Protein AF-0000000067842300 (afdb_homodimer)

Structure (mmCIF, N/CA/C/O backbone):
data_AF-0000000067842300-model_v1
#
loop_
_entity.id
_entity.type
_entity.pdbx_description
1 polymer 'Transcriptional regulator, LysR family'
#
loop_
_atom_site.group_PDB
_atom_site.id
_atom_site.type_symbol
_atom_site.label_atom_id
_atom_site.label_alt_id
_atom_site.label_comp_id
_atom_site.label_asym_id
_atom_site.label_entity_id
_atom_site.label_seq_id
_atom_site.pdbx_PDB_ins_code
_atom_site.Cartn_x
_atom_site.Cartn_y
_atom_site.Cartn_z
_atom_site.occupancy
_atom_site.B_iso_or_equiv
_atom_site.auth_seq_id
_atom_site.auth_comp_id
_atom_site.auth_asym_id
_atom_site.auth_atom_id
_atom_site.pdbx_PDB_model_num
ATOM 1 N N . MET A 1 1 ? -9.109 33.031 8.336 1 65.31 1 MET A N 1
ATOM 2 C CA . MET A 1 1 ? -8.688 31.75 7.766 1 65.31 1 MET A CA 1
ATOM 3 C C . MET A 1 1 ? -9.516 31.406 6.535 1 65.31 1 MET A C 1
ATOM 5 O O . MET A 1 1 ? -10.742 31.406 6.586 1 65.31 1 MET A O 1
ATOM 9 N N . GLU A 1 2 ? -8.82 31.359 5.438 1 74.88 2 GLU A N 1
ATOM 10 C CA . GLU A 1 2 ? -9.453 31.094 4.152 1 74.88 2 GLU A CA 1
ATOM 11 C C . GLU A 1 2 ? -9.062 29.719 3.611 1 74.88 2 GLU A C 1
ATOM 13 O O . GLU A 1 2 ? -8.016 29.188 3.971 1 74.88 2 GLU A O 1
ATOM 18 N N . PHE A 1 3 ? -9.984 29.234 2.709 1 78.5 3 PHE A N 1
ATOM 19 C CA . PHE A 1 3 ? -9.75 27.922 2.137 1 78.5 3 PHE A CA 1
ATOM 20 C C . PHE A 1 3 ? -8.453 27.891 1.333 1 78.5 3 PHE A C 1
ATOM 22 O O . PHE A 1 3 ? -7.738 26.891 1.325 1 78.5 3 PHE A O 1
ATOM 29 N N . LYS A 1 4 ? -8.164 28.984 0.695 1 83.38 4 LYS A N 1
ATOM 30 C CA . LYS A 1 4 ? -6.941 29.047 -0.106 1 83.38 4 LYS A CA 1
ATOM 31 C C . LYS A 1 4 ? -5.703 28.906 0.771 1 83.38 4 LYS A C 1
ATOM 33 O O . LYS A 1 4 ? -4.719 28.281 0.367 1 83.38 4 LYS A O 1
ATOM 38 N N . GLN A 1 5 ? -5.773 29.5 1.922 1 85.19 5 GLN A N 1
ATOM 39 C CA . GLN A 1 5 ? -4.668 29.422 2.869 1 85.19 5 GLN A CA 1
ATOM 40 C C . GLN A 1 5 ? -4.504 27.984 3.393 1 85.19 5 GLN A C 1
ATOM 42 O O . GLN A 1 5 ? -3.389 27.469 3.467 1 85.19 5 GLN A O 1
ATOM 47 N N . LEU A 1 6 ? -5.629 27.391 3.693 1 86 6 LEU A N 1
ATOM 48 C CA . LEU A 1 6 ? -5.637 26.016 4.18 1 86 6 LEU A CA 1
ATOM 49 C C . LEU A 1 6 ? -5.082 25.062 3.129 1 86 6 LEU A C 1
ATOM 51 O O . LEU A 1 6 ? -4.285 24.188 3.447 1 86 6 LEU A O 1
ATOM 55 N N . ARG A 1 7 ? -5.449 25.25 1.925 1 86.56 7 ARG A N 1
ATOM 56 C CA . ARG A 1 7 ? -4.988 24.406 0.818 1 86.56 7 ARG A CA 1
ATOM 57 C C . ARG A 1 7 ? -3.482 24.547 0.625 1 86.56 7 ARG A C 1
ATOM 59 O O . ARG A 1 7 ? -2.789 23.547 0.42 1 86.56 7 ARG A O 1
ATOM 66 N N . SER A 1 8 ? -3 25.781 0.688 1 89.38 8 SER A N 1
ATOM 67 C CA . SER A 1 8 ? -1.57 26.016 0.534 1 89.38 8 SER A CA 1
ATOM 68 C C . SER A 1 8 ? -0.771 25.344 1.639 1 89.38 8 SER A C 1
ATOM 70 O O . SER A 1 8 ? 0.238 24.688 1.368 1 89.38 8 SER A O 1
ATOM 72 N N . PHE A 1 9 ? -1.243 25.453 2.787 1 90.75 9 PHE A N 1
ATOM 73 C CA . PHE A 1 9 ? -0.599 24.844 3.945 1 90.75 9 PHE A CA 1
ATOM 74 C C . PHE A 1 9 ? -0.557 23.328 3.809 1 90.75 9 PHE A C 1
ATOM 76 O O . PHE A 1 9 ? 0.502 22.719 3.955 1 90.75 9 PHE A O 1
ATOM 83 N N . ILE A 1 10 ? -1.667 22.797 3.527 1 85.81 10 ILE A N 1
ATOM 84 C CA . ILE A 1 10 ? -1.795 21.344 3.438 1 85.81 10 ILE A CA 1
ATOM 85 C C . ILE A 1 10 ? -0.91 20.828 2.311 1 85.81 10 ILE A C 1
ATOM 87 O O . ILE A 1 10 ? -0.234 19.797 2.469 1 85.81 10 ILE A O 1
ATOM 91 N N . GLU A 1 11 ? -0.833 21.516 1.225 1 86.19 11 GLU A N 1
ATOM 92 C CA . GLU A 1 11 ? -0.005 21.078 0.1 1 86.19 11 GLU A CA 1
ATOM 93 C C . GLU A 1 11 ? 1.479 21.156 0.449 1 86.19 11 GLU A C 1
ATOM 95 O O . GLU A 1 11 ? 2.264 20.312 0.021 1 86.19 11 GLU A O 1
ATOM 100 N N . VAL A 1 12 ? 1.818 22.141 1.208 1 88.31 12 VAL A N 1
ATOM 101 C CA . VAL A 1 12 ? 3.203 22.266 1.649 1 88.31 12 VAL A CA 1
ATOM 102 C C . VAL A 1 12 ? 3.582 21.047 2.492 1 88.31 12 VAL A C 1
ATOM 104 O O . VAL A 1 12 ? 4.668 20.484 2.334 1 88.31 12 VAL A O 1
ATOM 107 N N . VAL A 1 13 ? 2.701 20.672 3.297 1 82.69 13 VAL A N 1
ATOM 108 C CA . VAL A 1 13 ? 2.947 19.531 4.18 1 82.69 13 VAL A CA 1
ATOM 109 C C . VAL A 1 13 ? 3.02 18.25 3.361 1 82.69 13 VAL A C 1
ATOM 111 O O . VAL A 1 13 ? 3.947 17.453 3.523 1 82.69 13 VAL A O 1
ATOM 114 N N . HIS A 1 14 ? 2.086 18.109 2.484 1 76.69 14 HIS A N 1
ATOM 115 C CA . HIS A 1 14 ? 1.988 16.875 1.697 1 76.69 14 HIS A CA 1
ATOM 116 C C . HIS A 1 14 ? 3.189 16.719 0.771 1 76.69 14 HIS A C 1
ATOM 118 O O . HIS A 1 14 ? 3.674 15.609 0.558 1 76.69 14 HIS A O 1
ATOM 124 N N . ARG A 1 15 ? 3.664 17.844 0.248 1 73.44 15 ARG A N 1
ATOM 125 C CA . ARG A 1 15 ? 4.73 17.797 -0.748 1 73.44 15 ARG A CA 1
ATOM 126 C C . ARG A 1 15 ? 6.098 17.953 -0.093 1 73.44 15 ARG A C 1
ATOM 128 O O . ARG A 1 15 ? 7.129 17.766 -0.74 1 73.44 15 ARG A O 1
ATOM 135 N N . GLY A 1 16 ? 6.074 18.344 1.243 1 76.62 16 GLY A N 1
ATOM 136 C CA . GLY A 1 16 ? 7.297 18.469 2.021 1 76.62 16 GLY A CA 1
ATOM 137 C C . GLY A 1 16 ? 8.062 19.734 1.729 1 76.62 16 GLY A C 1
ATOM 138 O O . GLY A 1 16 ? 9.266 19.812 1.984 1 76.62 16 GLY A O 1
ATOM 139 N N . GLY A 1 17 ? 7.336 20.734 1.012 1 85 17 GLY A N 1
ATOM 140 C CA . GLY A 1 17 ? 8.062 21.953 0.7 1 85 17 GLY A CA 1
ATOM 141 C C . GLY A 1 17 ? 7.211 23 0.017 1 85 17 GLY A C 1
ATOM 142 O O . GLY A 1 17 ? 6.188 22.672 -0.588 1 85 17 GLY A O 1
ATOM 143 N N . PHE A 1 18 ? 7.711 24.219 0.082 1 88.69 18 PHE A N 1
ATOM 144 C CA . PHE A 1 18 ? 6.973 25.344 -0.455 1 88.69 18 PHE A CA 1
ATOM 145 C C . PHE A 1 18 ? 7.066 25.391 -1.976 1 88.69 18 PHE A C 1
ATOM 147 O O . PHE A 1 18 ? 6.082 25.672 -2.656 1 88.69 18 PHE A O 1
ATOM 154 N N . THR A 1 19 ? 8.227 24.969 -2.406 1 85.31 19 THR A N 1
ATOM 155 C CA . THR A 1 19 ? 8.43 24.984 -3.852 1 85.31 19 THR A CA 1
ATOM 156 C C . THR A 1 19 ? 7.586 23.906 -4.523 1 85.31 19 THR A C 1
ATOM 158 O O . THR A 1 19 ? 6.934 24.172 -5.539 1 85.31 19 THR A O 1
ATOM 161 N N . GLN A 1 20 ? 7.598 22.875 -3.959 1 80.75 20 GLN A N 1
ATOM 162 C CA . GLN A 1 20 ? 6.828 21.766 -4.496 1 80.75 20 GLN A CA 1
ATOM 163 C C . GLN A 1 20 ? 5.328 22.047 -4.438 1 80.75 20 GLN A C 1
ATOM 165 O O . GLN A 1 20 ? 4.594 21.719 -5.375 1 80.75 20 GLN A O 1
ATOM 170 N N . ALA A 1 21 ? 4.922 22.609 -3.369 1 87.69 21 ALA A N 1
ATOM 171 C CA . ALA A 1 21 ? 3.514 22.969 -3.217 1 87.69 21 ALA A CA 1
ATOM 172 C C . ALA A 1 21 ? 3.092 23.984 -4.273 1 87.69 21 ALA A C 1
ATOM 174 O O . ALA A 1 21 ? 1.993 23.891 -4.828 1 87.69 21 ALA A O 1
ATOM 175 N N . ALA A 1 22 ? 3.959 24.875 -4.578 1 88.19 22 ALA A N 1
ATOM 176 C CA . ALA A 1 22 ? 3.682 25.891 -5.578 1 88.19 22 ALA A CA 1
ATOM 177 C C . ALA A 1 22 ? 3.465 25.266 -6.957 1 88.19 22 ALA A C 1
ATOM 179 O O . ALA A 1 22 ? 2.555 25.672 -7.688 1 88.19 22 ALA A O 1
ATOM 180 N N . GLN A 1 23 ? 4.23 24.344 -7.219 1 79.94 23 GLN A N 1
ATOM 181 C CA . GLN A 1 23 ? 4.113 23.641 -8.492 1 79.94 23 GLN A CA 1
ATOM 182 C C . GLN A 1 23 ? 2.775 22.922 -8.602 1 79.94 23 GLN A C 1
ATOM 184 O O . GLN A 1 23 ? 2.1 23 -9.625 1 79.94 23 GLN A O 1
ATOM 189 N N . THR A 1 24 ? 2.445 22.391 -7.527 1 76.69 24 THR A N 1
ATOM 190 C CA . THR A 1 24 ? 1.21 21.609 -7.504 1 76.69 24 THR A CA 1
ATOM 191 C C . THR A 1 24 ? -0.007 22.531 -7.586 1 76.69 24 THR A C 1
ATOM 193 O O . THR A 1 24 ? -0.996 22.203 -8.242 1 76.69 24 THR A O 1
ATOM 196 N N . LEU A 1 25 ? 0.085 23.609 -6.977 1 80.38 25 LEU A N 1
ATOM 197 C CA . LEU A 1 25 ? -1.044 24.531 -6.871 1 80.38 25 LEU A CA 1
ATOM 198 C C . LEU A 1 25 ? -1.043 25.531 -8.031 1 80.38 25 LEU A C 1
ATOM 200 O O . LEU A 1 25 ? -1.979 26.312 -8.172 1 80.38 25 LEU A O 1
ATOM 204 N N . HIS A 1 26 ? 0.029 25.438 -8.828 1 81.19 26 HIS A N 1
ATOM 205 C CA . HIS A 1 26 ? 0.182 26.328 -9.984 1 81.19 26 HIS A CA 1
ATOM 206 C C . HIS A 1 26 ? 0.129 27.781 -9.57 1 81.19 26 HIS A C 1
ATOM 208 O O . HIS A 1 26 ? -0.586 28.578 -10.18 1 81.19 26 HIS A O 1
ATOM 214 N N . ILE A 1 27 ? 0.768 28.109 -8.5 1 85.44 27 ILE A N 1
ATOM 215 C CA . ILE A 1 27 ? 0.976 29.469 -8.031 1 85.44 27 ILE A CA 1
ATOM 216 C C . ILE A 1 27 ? 2.443 29.672 -7.656 1 85.44 27 ILE A C 1
ATOM 218 O O . ILE A 1 27 ? 3.232 28.719 -7.688 1 85.44 27 ILE A O 1
ATOM 222 N N . SER A 1 28 ? 2.809 30.859 -7.512 1 87.94 28 SER A N 1
ATOM 223 C CA . SER A 1 28 ? 4.199 31.141 -7.172 1 87.94 28 SER A CA 1
ATOM 224 C C . SER A 1 28 ? 4.531 30.672 -5.762 1 87.94 28 SER A C 1
ATOM 226 O O . SER A 1 28 ? 3.65 30.578 -4.906 1 87.94 28 SER A O 1
ATOM 228 N N . GLN A 1 29 ? 5.734 30.328 -5.656 1 90.88 29 GLN A N 1
ATOM 229 C CA . GLN A 1 29 ? 6.195 29.938 -4.328 1 90.88 29 GLN A CA 1
ATOM 230 C C . GLN A 1 29 ? 5.969 31.062 -3.322 1 90.88 29 GLN A C 1
ATOM 232 O O . GLN A 1 29 ? 5.641 30.812 -2.162 1 90.88 29 GLN A O 1
ATOM 237 N N . SER A 1 30 ? 6.168 32.281 -3.779 1 93.31 30 SER A N 1
ATOM 238 C CA . SER A 1 30 ? 5.934 33.438 -2.918 1 93.31 30 SER A CA 1
ATOM 239 C C . SER A 1 30 ? 4.473 33.5 -2.484 1 93.31 30 SER A C 1
ATOM 241 O O . SER A 1 30 ? 4.176 33.875 -1.338 1 93.31 30 SER A O 1
ATOM 243 N N . ALA A 1 31 ? 3.645 33.188 -3.387 1 89.12 31 ALA A N 1
ATOM 244 C CA . ALA A 1 31 ? 2.217 33.188 -3.074 1 89.12 31 ALA A CA 1
ATOM 245 C C . ALA A 1 31 ? 1.89 32.094 -2.035 1 89.12 31 ALA A C 1
ATOM 247 O O . ALA A 1 31 ? 1.122 32.344 -1.102 1 89.12 31 ALA A O 1
ATOM 248 N N . VAL A 1 32 ? 2.465 30.938 -2.205 1 93.44 32 VAL A N 1
ATOM 249 C CA . VAL A 1 32 ? 2.275 29.859 -1.238 1 93.44 32 VAL A CA 1
ATOM 250 C C . VAL A 1 32 ? 2.779 30.297 0.134 1 93.44 32 VAL A C 1
ATOM 252 O O . VAL A 1 32 ? 2.094 30.109 1.143 1 93.44 32 VAL A O 1
ATOM 255 N N . SER A 1 33 ? 3.938 30.844 0.161 1 93.62 33 SER A N 1
ATOM 256 C CA . SER A 1 33 ? 4.547 31.297 1.408 1 93.62 33 SER A CA 1
ATOM 257 C C . SER A 1 33 ? 3.676 32.344 2.104 1 93.62 33 SER A C 1
ATOM 259 O O . SER A 1 33 ? 3.484 32.281 3.318 1 93.62 33 SER A O 1
ATOM 261 N N . LYS A 1 34 ? 3.143 33.219 1.34 1 91.44 34 LYS A N 1
ATOM 262 C CA . LYS A 1 34 ? 2.277 34.281 1.879 1 91.44 34 LYS A CA 1
ATOM 263 C C . LYS A 1 34 ? 1 33.688 2.467 1 91.44 34 LYS A C 1
ATOM 265 O O . LYS A 1 34 ? 0.557 34.094 3.541 1 91.44 34 LYS A O 1
ATOM 270 N N . GLN A 1 35 ? 0.468 32.844 1.757 1 90.69 35 GLN A N 1
ATOM 271 C CA . GLN A 1 35 ? -0.766 32.188 2.203 1 90.69 35 GLN A CA 1
ATOM 272 C C . GLN A 1 35 ? -0.552 31.438 3.508 1 90.69 35 GLN A C 1
ATOM 274 O O . GLN A 1 35 ? -1.381 31.516 4.418 1 90.69 35 GLN A O 1
ATOM 279 N N . VAL A 1 36 ? 0.535 30.75 3.596 1 93.06 36 VAL A N 1
ATOM 280 C CA . VAL A 1 36 ? 0.835 30 4.805 1 93.06 36 VAL A CA 1
ATOM 281 C C . VAL A 1 36 ? 1.097 30.953 5.965 1 93.06 36 VAL A C 1
ATOM 283 O O . VAL A 1 36 ? 0.629 30.734 7.082 1 93.06 36 VAL A O 1
ATOM 286 N N . ALA A 1 37 ? 1.8 32 5.695 1 92.94 37 ALA A N 1
ATOM 287 C CA . ALA A 1 37 ? 2.076 33 6.707 1 92.94 37 ALA A CA 1
ATOM 288 C C . ALA A 1 37 ? 0.783 33.656 7.215 1 92.94 37 ALA A C 1
ATOM 290 O O . ALA A 1 37 ? 0.628 33.875 8.414 1 92.94 37 ALA A O 1
ATOM 291 N N . GLN A 1 38 ? -0.077 33.938 6.289 1 87.88 38 GLN A N 1
ATOM 292 C CA . GLN A 1 38 ? -1.364 34.531 6.656 1 87.88 38 GLN A CA 1
ATOM 293 C C . GLN A 1 38 ? -2.174 33.562 7.52 1 87.88 38 GLN A C 1
ATOM 295 O O . GLN A 1 38 ? -2.846 33.969 8.469 1 87.88 38 GLN A O 1
ATOM 300 N N . LEU A 1 39 ? -2.146 32.312 7.168 1 88.12 39 LEU A N 1
ATOM 301 C CA . LEU A 1 39 ? -2.836 31.297 7.961 1 88.12 39 LEU A CA 1
ATOM 302 C C . LEU A 1 39 ? -2.281 31.25 9.383 1 88.12 39 LEU A C 1
ATOM 304 O O . LEU A 1 39 ? -3.043 31.172 10.344 1 88.12 39 LEU A O 1
ATOM 308 N N . GLU A 1 40 ? -0.934 31.281 9.469 1 90.94 40 GLU A N 1
ATOM 309 C CA . GLU A 1 40 ? -0.289 31.266 10.781 1 90.94 40 GLU A CA 1
ATOM 310 C C . GLU A 1 40 ? -0.667 32.5 11.594 1 90.94 40 GLU A C 1
ATOM 312 O O . GLU A 1 40 ? -0.887 32.406 12.797 1 90.94 40 GLU A O 1
ATOM 317 N N . GLN A 1 41 ? -0.795 33.625 10.938 1 85.88 41 GLN A N 1
ATOM 318 C CA . GLN A 1 41 ? -1.216 34.875 11.578 1 85.88 41 GLN A CA 1
ATOM 319 C C . GLN A 1 41 ? -2.646 34.781 12.102 1 85.88 41 GLN A C 1
ATOM 321 O O . GLN A 1 41 ? -2.939 35.188 13.227 1 85.88 41 GLN A O 1
ATOM 326 N N . ASP A 1 42 ? -3.453 34.219 11.289 1 80.31 42 ASP A N 1
ATOM 327 C CA . ASP A 1 42 ? -4.855 34.062 11.672 1 80.31 42 ASP A CA 1
ATOM 328 C C . ASP A 1 42 ? -5.004 33.125 12.867 1 80.31 42 ASP A C 1
ATOM 330 O O . ASP A 1 42 ? -5.84 33.375 13.742 1 80.31 42 ASP A O 1
ATOM 334 N N . VAL A 1 43 ? -4.191 32.094 12.828 1 81.56 43 VAL A N 1
ATOM 335 C CA . VAL A 1 43 ? -4.23 31.094 13.891 1 81.56 43 VAL A CA 1
ATOM 336 C C . VAL A 1 43 ? -3.52 31.625 15.125 1 81.56 43 VAL A C 1
ATOM 338 O O . VAL A 1 43 ? -3.854 31.25 16.25 1 81.56 43 VAL A O 1
ATOM 341 N N . GLY A 1 44 ? -2.547 32.469 14.969 1 83.56 44 GLY A N 1
ATOM 342 C CA . GLY A 1 44 ? -1.821 33.094 16.062 1 83.56 44 GLY A CA 1
ATOM 343 C C . GLY A 1 44 ? -0.613 32.281 16.516 1 83.56 44 GLY A C 1
ATOM 344 O O . GLY A 1 44 ? -0.063 32.562 17.594 1 83.56 44 GLY A O 1
ATOM 345 N N . GLN A 1 45 ? -0.306 31.203 15.781 1 86.38 45 GLN A N 1
ATOM 346 C CA . GLN A 1 45 ? 0.84 30.359 16.094 1 86.38 45 GLN A CA 1
ATOM 347 C C . GLN A 1 45 ? 1.496 29.828 14.82 1 86.38 45 GLN A C 1
ATOM 349 O O . GLN A 1 45 ? 0.828 29.641 13.805 1 86.38 45 GLN A O 1
ATOM 354 N N . PRO A 1 46 ? 2.803 29.578 14.969 1 89.75 46 PRO A N 1
ATOM 355 C CA . PRO A 1 46 ? 3.432 28.891 13.836 1 89.75 46 PRO A CA 1
ATOM 356 C C . PRO A 1 46 ? 2.902 27.469 13.633 1 89.75 46 PRO A C 1
ATOM 358 O O . PRO A 1 46 ? 2.613 26.766 14.602 1 89.75 46 PRO A O 1
ATOM 361 N N . LEU A 1 47 ? 2.697 27.203 12.32 1 90.25 47 LEU A N 1
ATOM 362 C CA . LEU A 1 47 ? 2.188 25.875 11.984 1 90.25 47 LEU A CA 1
ATOM 363 C C . LEU A 1 47 ? 3.314 24.969 11.508 1 90.25 47 LEU A C 1
ATOM 365 O O . LEU A 1 47 ? 3.188 23.734 11.555 1 90.25 47 LEU A O 1
ATOM 369 N N . LEU A 1 48 ? 4.375 25.594 10.969 1 90.25 48 LEU A N 1
ATOM 370 C CA . LEU A 1 48 ? 5.539 24.891 10.43 1 90.25 48 LEU A CA 1
ATOM 371 C C . LEU A 1 48 ? 6.82 25.375 11.109 1 90.25 48 LEU A C 1
ATOM 373 O O . LEU A 1 48 ? 6.926 26.531 11.5 1 90.25 48 LEU A O 1
ATOM 377 N N . GLU A 1 49 ? 7.645 24.344 11.352 1 85 49 GLU A N 1
ATOM 378 C CA . GLU A 1 49 ? 8.969 24.672 11.867 1 85 49 GLU A CA 1
ATOM 379 C C . GLU A 1 49 ? 10.062 24.016 11.016 1 85 49 GLU A C 1
ATOM 381 O O . GLU A 1 49 ? 9.844 22.969 10.414 1 85 49 GLU A O 1
ATOM 386 N N . ARG A 1 50 ? 11.078 24.812 10.773 1 75.38 50 ARG A N 1
ATOM 387 C CA . ARG A 1 50 ? 12.211 24.297 10.008 1 75.38 50 ARG A CA 1
ATOM 388 C C . ARG A 1 50 ? 13.297 23.75 10.945 1 75.38 50 ARG A C 1
ATOM 390 O O . ARG A 1 50 ? 13.68 24.422 11.906 1 75.38 50 ARG A O 1
ATOM 397 N N . GLN A 1 51 ? 13.469 22.531 10.969 1 63.22 51 GLN A N 1
ATOM 398 C CA . GLN A 1 51 ? 14.609 21.922 11.648 1 63.22 51 GLN A CA 1
ATOM 399 C C . GLN A 1 51 ? 15.586 21.312 10.648 1 63.22 51 GLN A C 1
ATOM 401 O O . GLN A 1 51 ? 15.242 20.359 9.938 1 63.22 51 GLN A O 1
ATOM 406 N N . ALA A 1 52 ? 16.953 21.625 10.789 1 57.44 52 ALA A N 1
ATOM 407 C CA . ALA A 1 52 ? 18.031 21.094 9.969 1 57.44 52 ALA A CA 1
ATOM 408 C C . ALA A 1 52 ? 17.578 20.906 8.523 1 57.44 52 ALA A C 1
ATOM 410 O O . ALA A 1 52 ? 17.75 19.828 7.953 1 57.44 52 ALA A O 1
ATOM 411 N N . SER A 1 53 ? 16.875 21.672 7.852 1 61.19 53 SER A N 1
ATOM 412 C CA . SER A 1 53 ? 16.531 21.734 6.43 1 61.19 53 SER A CA 1
ATOM 413 C C . SER A 1 53 ? 15.195 21.047 6.148 1 61.19 53 SER A C 1
ATOM 415 O O . SER A 1 53 ? 14.711 21.078 5.016 1 61.19 53 SER A O 1
ATOM 417 N N . HIS A 1 54 ? 14.625 20.516 7.184 1 67.12 54 HIS A N 1
ATOM 418 C CA . HIS A 1 54 ? 13.359 19.812 6.945 1 67.12 54 HIS A CA 1
ATOM 419 C C . HIS A 1 54 ? 12.195 20.562 7.594 1 67.12 54 HIS A C 1
ATOM 421 O O . HIS A 1 54 ? 12.352 21.156 8.656 1 67.12 54 HIS A O 1
ATOM 427 N N . LEU A 1 55 ? 11.109 20.578 6.785 1 77.12 55 LEU A N 1
ATOM 428 C CA . LEU A 1 55 ? 9.867 21.203 7.219 1 77.12 55 LEU A CA 1
ATOM 429 C C . LEU A 1 55 ? 9.062 20.266 8.102 1 77.12 55 LEU A C 1
ATOM 431 O O . LEU A 1 55 ? 8.789 19.125 7.711 1 77.12 55 LEU A O 1
ATOM 435 N N . HIS A 1 56 ? 8.922 20.703 9.414 1 80.44 56 HIS A N 1
ATOM 436 C CA . HIS A 1 56 ? 8.133 19.891 10.336 1 80.44 56 HIS A CA 1
ATOM 437 C C . HIS A 1 56 ? 6.871 20.641 10.781 1 80.44 56 HIS A C 1
ATOM 439 O O . HIS A 1 56 ? 6.859 21.859 10.836 1 80.44 56 HIS A O 1
ATOM 445 N N . LEU A 1 57 ? 5.867 19.781 11.141 1 80.88 57 LEU A N 1
ATOM 446 C CA . LEU A 1 57 ? 4.641 20.344 11.703 1 80.88 57 LEU A CA 1
ATOM 447 C C . LEU A 1 57 ? 4.816 20.656 13.188 1 80.88 57 LEU A C 1
ATOM 449 O O . LEU A 1 57 ? 5.418 19.875 13.922 1 80.88 57 LEU A O 1
ATOM 453 N N . THR A 1 58 ? 4.305 21.922 13.648 1 78.44 58 THR A N 1
ATOM 454 C CA . THR A 1 58 ? 4.117 22.188 15.07 1 78.44 58 THR A CA 1
ATOM 455 C C . THR A 1 58 ? 2.889 21.453 15.602 1 78.44 58 THR A C 1
ATOM 457 O O . THR A 1 58 ? 2.176 20.797 14.844 1 78.44 58 THR A O 1
ATOM 460 N N . ALA A 1 59 ? 2.682 21.578 16.922 1 69.38 59 ALA A N 1
ATOM 461 C CA . ALA A 1 59 ? 1.464 21.016 17.5 1 69.38 59 ALA A CA 1
ATOM 462 C C . ALA A 1 59 ? 0.22 21.641 16.875 1 69.38 59 ALA A C 1
ATOM 464 O O . ALA A 1 59 ? -0.726 20.938 16.516 1 69.38 59 ALA A O 1
ATOM 465 N N . ALA A 1 60 ? 0.292 22.875 16.797 1 76.06 60 ALA A N 1
ATOM 466 C CA . ALA A 1 60 ? -0.805 23.594 16.141 1 76.06 60 ALA A CA 1
ATOM 467 C C . ALA A 1 60 ? -0.927 23.188 14.68 1 76.06 60 ALA A C 1
ATOM 469 O O . ALA A 1 60 ? -2.035 23.031 14.164 1 76.06 60 ALA A O 1
ATOM 470 N N . GLY A 1 61 ? 0.215 22.984 14.039 1 83.31 61 GLY A N 1
ATOM 471 C CA . GLY A 1 61 ? 0.227 22.562 12.648 1 83.31 61 GLY A CA 1
ATOM 472 C C . GLY A 1 61 ? -0.461 21.219 12.43 1 83.31 61 GLY A C 1
ATOM 473 O O . GLY A 1 61 ? -1.193 21.047 11.453 1 83.31 61 GLY A O 1
ATOM 474 N N . ARG A 1 62 ? 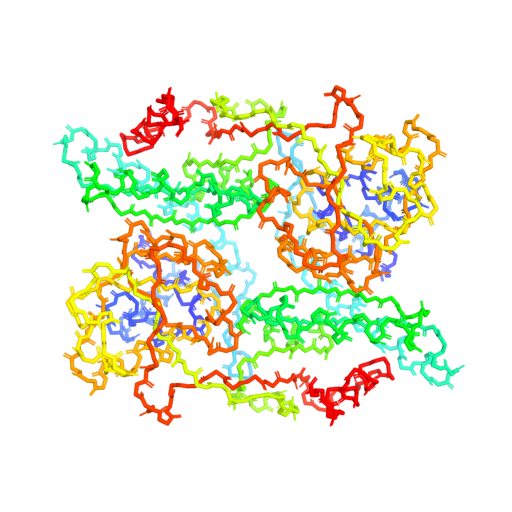-0.324 20.406 13.273 1 74.75 62 ARG A N 1
ATOM 475 C CA . ARG A 1 62 ? -0.942 19.078 13.188 1 74.75 62 ARG A CA 1
ATOM 476 C C . ARG A 1 62 ? -2.461 19.188 13.289 1 74.75 62 ARG A C 1
ATOM 478 O O . ARG A 1 62 ? -3.184 18.516 12.539 1 74.75 62 ARG A O 1
ATOM 485 N N . ILE A 1 63 ? -2.9 20.016 14.219 1 70.94 63 ILE A N 1
ATOM 486 C CA . ILE A 1 63 ? -4.332 20.234 14.414 1 70.94 63 ILE A CA 1
ATOM 487 C C . ILE A 1 63 ? -4.93 20.875 13.156 1 70.94 63 ILE A C 1
ATOM 489 O O . ILE A 1 63 ? -5.953 20.406 12.648 1 70.94 63 ILE A O 1
ATOM 493 N N . VAL A 1 64 ? -4.238 21.797 12.664 1 77.38 64 VAL A N 1
ATOM 494 C CA . VAL A 1 64 ? -4.742 22.516 11.5 1 77.38 64 VAL A CA 1
ATOM 495 C C . VAL A 1 64 ? -4.727 21.594 10.281 1 77.38 64 VAL A C 1
ATOM 497 O O . VAL A 1 64 ? -5.629 21.641 9.438 1 77.38 64 VAL A O 1
ATOM 500 N N . LEU A 1 65 ? -3.688 20.812 10.266 1 80.75 65 LEU A N 1
ATOM 501 C CA . LEU A 1 65 ? -3.639 19.859 9.156 1 80.75 65 LEU A CA 1
ATOM 502 C C . LEU A 1 65 ? -4.836 18.922 9.195 1 80.75 65 LEU A C 1
ATOM 504 O O . LEU A 1 65 ? -5.551 18.781 8.203 1 80.75 65 LEU A O 1
ATOM 508 N N . GLU A 1 66 ? -5.109 18.391 10.25 1 67.69 66 GLU A N 1
ATOM 509 C CA . GLU A 1 66 ? -6.195 17.422 10.406 1 67.69 66 GLU A CA 1
ATOM 510 C C . GLU A 1 66 ? -7.555 18.078 10.172 1 67.69 66 GLU A C 1
ATOM 512 O O . GLU A 1 66 ? -8.352 17.594 9.367 1 67.69 66 GLU A O 1
ATOM 517 N N . ARG A 1 67 ? -7.789 19.125 10.859 1 67.62 67 ARG A N 1
ATOM 518 C CA . ARG A 1 67 ? -9.078 19.812 10.766 1 67.62 67 ARG A CA 1
ATOM 519 C C . ARG A 1 67 ? -9.242 20.5 9.422 1 67.62 67 ARG A C 1
ATOM 521 O O . ARG A 1 67 ? -10.352 20.578 8.883 1 67.62 67 ARG A O 1
ATOM 528 N N . GLY A 1 68 ? -8.117 21.031 8.984 1 76.69 68 GLY A N 1
ATOM 529 C CA . GLY A 1 68 ? -8.164 21.688 7.688 1 76.69 68 GLY A CA 1
ATOM 530 C C . GLY A 1 68 ? -8.531 20.734 6.559 1 76.69 68 GLY A C 1
ATOM 531 O O . GLY A 1 68 ? -9.344 21.078 5.695 1 76.69 68 GLY A O 1
ATOM 532 N N . GLU A 1 69 ? -7.965 19.609 6.633 1 74.12 69 GLU A N 1
ATOM 533 C CA . GLU A 1 69 ? -8.312 18.609 5.633 1 74.12 69 GLU A CA 1
ATOM 534 C C . GLU A 1 69 ? -9.789 18.25 5.703 1 74.12 69 GLU A C 1
ATOM 536 O O . GLU A 1 69 ? -10.453 18.109 4.672 1 74.12 69 GLU A O 1
ATOM 541 N N . ALA A 1 70 ? -10.289 18.141 6.879 1 67.88 70 ALA A N 1
ATOM 542 C CA . ALA A 1 70 ? -11.703 17.844 7.062 1 67.88 70 ALA A CA 1
ATOM 543 C C . ALA A 1 70 ? -12.57 18.969 6.488 1 67.88 70 ALA A C 1
ATOM 545 O O . ALA A 1 70 ? -13.594 18.703 5.848 1 67.88 70 ALA A O 1
ATOM 546 N N . LEU A 1 71 ? -12.125 20.156 6.73 1 69.69 71 LEU A N 1
ATOM 547 C CA . LEU A 1 71 ? -12.867 21.312 6.223 1 69.69 71 LEU A CA 1
ATOM 548 C C . LEU A 1 71 ? -12.859 21.344 4.699 1 69.69 71 LEU A C 1
ATOM 550 O O . LEU A 1 71 ? -13.891 21.594 4.074 1 69.69 71 LEU A O 1
ATOM 554 N N . LEU A 1 72 ? -11.75 21.062 4.164 1 74.88 72 LEU A N 1
ATOM 555 C CA . LEU A 1 72 ? -11.664 21.062 2.707 1 74.88 72 LEU A CA 1
ATOM 556 C C . LEU A 1 72 ? -12.516 19.953 2.107 1 74.88 72 LEU A C 1
ATOM 558 O O . LEU A 1 72 ? -13.133 20.141 1.052 1 74.88 72 LEU A O 1
ATOM 562 N N . ARG A 1 73 ? -12.602 18.953 2.791 1 68.69 73 ARG A N 1
ATOM 563 C CA . ARG A 1 73 ? -13.438 17.844 2.348 1 68.69 73 ARG A CA 1
ATOM 564 C C . ARG A 1 73 ? -14.922 18.219 2.395 1 68.69 73 ARG A C 1
ATOM 566 O O . ARG A 1 73 ? -15.68 17.891 1.479 1 68.69 73 ARG A O 1
ATOM 573 N N . GLN A 1 74 ? -15.242 18.844 3.439 1 65.56 74 GLN A N 1
ATOM 574 C CA . GLN A 1 74 ? -16.625 19.281 3.561 1 65.56 74 GLN A CA 1
ATOM 575 C C . GLN A 1 74 ? -16.984 20.297 2.469 1 65.56 74 GLN A C 1
ATOM 577 O O . GLN A 1 74 ? -18.094 20.25 1.92 1 65.56 74 GLN A O 1
ATOM 582 N N . ARG A 1 75 ? -16.078 21.109 2.264 1 66.75 75 ARG A N 1
ATOM 583 C CA . ARG A 1 75 ? -16.297 22.047 1.172 1 66.75 75 ARG A CA 1
ATOM 584 C C . ARG A 1 75 ? -16.469 21.312 -0.156 1 66.75 75 ARG A C 1
ATOM 586 O O . ARG A 1 75 ? -17.391 21.625 -0.924 1 66.75 75 ARG A O 1
ATOM 593 N N . GLN A 1 76 ? -15.641 20.422 -0.365 1 68.62 76 GLN A N 1
ATOM 594 C CA . GLN A 1 76 ? -15.711 19.672 -1.61 1 68.62 76 GLN A CA 1
ATOM 595 C C . GLN A 1 76 ? -17.031 18.906 -1.714 1 68.62 76 GLN A C 1
ATOM 597 O O . GLN A 1 76 ? -17.641 18.859 -2.785 1 68.62 76 GLN A O 1
ATOM 602 N N . ALA A 1 77 ? -17.422 18.422 -0.642 1 64.94 77 ALA A N 1
ATOM 603 C CA . ALA A 1 77 ? -18.703 17.734 -0.613 1 64.94 77 ALA A CA 1
ATOM 604 C C . ALA A 1 77 ? -19.844 18.672 -0.989 1 64.94 77 ALA A C 1
ATOM 606 O O . ALA A 1 77 ? -20.75 18.297 -1.742 1 64.94 77 ALA A O 1
ATOM 607 N N . LEU A 1 78 ? -19.781 19.828 -0.484 1 61.75 78 LEU A N 1
ATOM 608 C CA . LEU A 1 78 ? -20.781 20.844 -0.804 1 61.75 78 LEU A CA 1
ATOM 609 C C . LEU A 1 78 ? -20.766 21.172 -2.293 1 61.75 78 LEU A C 1
ATOM 611 O O . LEU A 1 78 ? -21.812 21.234 -2.928 1 61.75 78 LEU A O 1
ATOM 615 N N . LEU A 1 79 ? -19.625 21.297 -2.801 1 64.56 79 LEU A N 1
ATOM 616 C CA . LEU A 1 79 ? -19.484 21.625 -4.215 1 64.56 79 LEU A CA 1
ATOM 617 C C . LEU A 1 79 ? -19.984 20.484 -5.09 1 64.56 79 LEU A C 1
ATOM 619 O O . LEU A 1 79 ? -20.641 20.703 -6.109 1 64.56 79 LEU A O 1
ATOM 623 N N . ASN A 1 80 ? -19.656 19.344 -4.645 1 64.62 80 ASN A N 1
ATOM 624 C CA . ASN A 1 80 ? -20.156 18.172 -5.363 1 64.62 80 ASN A CA 1
ATOM 625 C C . ASN A 1 80 ? -21.688 18.125 -5.371 1 64.62 80 ASN A C 1
ATOM 627 O O . ASN A 1 80 ? -22.297 17.828 -6.398 1 64.62 80 ASN A O 1
ATOM 631 N N . GLU A 1 81 ? -22.172 18.453 -4.312 1 62.53 81 GLU A N 1
ATOM 632 C CA . GLU A 1 81 ? -23.625 18.469 -4.199 1 62.53 81 GLU A CA 1
ATOM 633 C C . GLU A 1 81 ? -24.234 19.516 -5.125 1 62.53 81 GLU A C 1
ATOM 635 O O . GLU A 1 81 ? -25.25 19.25 -5.785 1 62.53 81 GLU A O 1
ATOM 640 N N . LEU A 1 82 ? -23.625 20.578 -5.141 1 62.16 82 LEU A N 1
ATOM 641 C CA . LEU A 1 82 ? -24.109 21.672 -5.992 1 62.16 82 LEU A CA 1
ATOM 642 C C . LEU A 1 82 ? -23.922 21.328 -7.465 1 62.16 82 LEU A C 1
ATOM 644 O O . LEU A 1 82 ? -24.797 21.625 -8.289 1 62.16 82 LEU A O 1
ATOM 648 N N . ASP A 1 83 ? -22.781 20.812 -7.805 1 62.34 83 ASP A N 1
ATOM 649 C CA . ASP A 1 83 ? -22.516 20.391 -9.18 1 62.34 83 ASP A CA 1
ATOM 650 C C . ASP A 1 83 ? -23.516 19.344 -9.648 1 62.34 83 ASP A C 1
ATOM 652 O O . ASP A 1 83 ? -23.938 19.359 -10.805 1 62.34 83 ASP A O 1
ATOM 656 N N . ASP A 1 84 ? -23.734 18.516 -8.789 1 64.12 84 ASP A N 1
ATOM 657 C CA .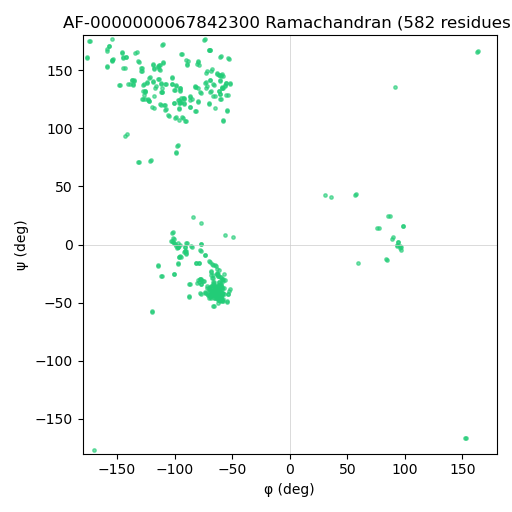 ASP A 1 84 ? -24.703 17.469 -9.109 1 64.12 84 ASP A CA 1
ATOM 658 C C . ASP A 1 84 ? -26.047 18.047 -9.508 1 64.12 84 ASP A C 1
ATOM 660 O O . ASP A 1 84 ? -26.781 17.453 -10.305 1 64.12 84 ASP A O 1
ATOM 664 N N . LEU A 1 85 ? -26.25 19.141 -8.922 1 58.19 85 LEU A N 1
ATOM 665 C CA . LEU A 1 85 ? -27.5 19.812 -9.289 1 58.19 85 LEU A CA 1
ATOM 666 C C . LEU A 1 85 ? -27.422 20.344 -10.719 1 58.19 85 LEU A C 1
ATOM 668 O O . LEU A 1 85 ? -28.438 20.438 -11.406 1 58.19 85 LEU A O 1
ATOM 672 N N . SER A 1 86 ? -26.266 20.859 -10.992 1 55.5 86 SER A N 1
ATOM 673 C CA . SER A 1 86 ? -26.156 21.438 -12.328 1 55.5 86 SER A CA 1
ATOM 674 C C . SER A 1 86 ? -25.984 20.359 -13.391 1 55.5 86 SER A C 1
ATOM 676 O O . SER A 1 86 ? -25.969 20.672 -14.586 1 55.5 86 SER A O 1
ATOM 678 N N . GLN A 1 87 ? -26.281 19.094 -13.227 1 54.09 87 GLN A N 1
ATOM 679 C CA . GLN A 1 87 ? -26.266 17.922 -14.094 1 54.09 87 GLN A CA 1
ATOM 680 C C . GLN A 1 87 ? -24.875 17.656 -14.641 1 54.09 87 GLN A C 1
ATOM 682 O O . GLN A 1 87 ? -24.703 16.844 -15.547 1 54.09 87 GLN A O 1
ATOM 687 N N . MET A 1 88 ? -23.906 18.641 -14.578 1 50.66 88 MET A N 1
ATOM 688 C CA . MET A 1 88 ? -22.672 18.516 -15.336 1 50.66 88 MET A CA 1
ATOM 689 C C . MET A 1 88 ? -21.844 17.328 -14.836 1 50.66 88 MET A C 1
ATOM 691 O O . MET A 1 88 ? -21.781 17.062 -13.633 1 50.66 88 MET A O 1
ATOM 695 N N . GLU A 1 89 ? -21.719 16.438 -15.82 1 55.94 89 GLU A N 1
ATOM 696 C CA . GLU A 1 89 ? -20.969 15.188 -15.867 1 55.94 89 GLU A CA 1
ATOM 697 C C . GLU A 1 89 ? -19.531 15.375 -15.398 1 55.94 89 GLU A C 1
ATOM 699 O O . GLU A 1 89 ? -18.625 14.688 -15.867 1 55.94 89 GLU A O 1
ATOM 704 N N . ARG A 1 90 ? -19.266 16.609 -14.906 1 62.41 90 ARG A N 1
ATOM 705 C CA . ARG A 1 90 ? -17.938 16.906 -14.414 1 62.41 90 ARG A CA 1
ATOM 706 C C . ARG A 1 90 ? -17.859 16.734 -12.898 1 62.41 90 ARG A C 1
ATOM 708 O O . ARG A 1 90 ? -18.859 16.922 -12.195 1 62.41 90 ARG A O 1
ATOM 715 N N . GLY A 1 91 ? -17.203 15.688 -12.422 1 77.25 91 GLY A N 1
ATOM 716 C CA . GLY A 1 91 ? -17.094 15.5 -10.984 1 77.25 91 GLY A CA 1
ATOM 717 C C . GLY A 1 91 ? -15.875 14.688 -10.578 1 77.25 91 GLY A C 1
ATOM 718 O O . GLY A 1 91 ? -14.984 14.445 -11.398 1 77.25 91 GLY A O 1
ATOM 719 N N . GLU A 1 92 ? -15.867 14.664 -9.242 1 84.44 92 GLU A N 1
ATOM 720 C CA . GLU A 1 92 ? -14.781 13.898 -8.648 1 84.44 92 GLU A CA 1
ATOM 721 C C . GLU A 1 92 ? -15.328 12.719 -7.836 1 84.44 92 GLU A C 1
ATOM 723 O O . GLU A 1 92 ? -16.312 12.859 -7.117 1 84.44 92 GLU A O 1
ATOM 728 N N . LEU A 1 93 ? -14.781 11.641 -8.18 1 90.44 93 LEU A N 1
ATOM 729 C CA . LEU A 1 93 ? -15.07 10.453 -7.387 1 90.44 93 LEU A CA 1
ATOM 730 C C . LEU A 1 93 ? -13.891 10.094 -6.492 1 90.44 93 LEU A C 1
ATOM 732 O O . LEU A 1 93 ? -12.812 9.758 -6.988 1 90.44 93 LEU A O 1
ATOM 736 N N . ARG A 1 94 ? -14.031 10.258 -5.211 1 92.44 94 ARG A N 1
ATOM 737 C CA . ARG A 1 94 ? -13.039 9.789 -4.242 1 92.44 94 ARG A CA 1
ATOM 738 C C . ARG A 1 94 ? -13.352 8.367 -3.785 1 92.44 94 ARG A C 1
ATOM 740 O O . ARG A 1 94 ? -14.25 8.148 -2.975 1 92.44 94 ARG A O 1
ATOM 747 N N . LEU A 1 95 ? -12.516 7.426 -4.305 1 95.12 95 LEU A N 1
ATOM 748 C CA . LEU A 1 95 ? -12.852 6.008 -4.254 1 95.12 95 LEU A CA 1
ATOM 749 C C . LEU A 1 95 ? -11.758 5.215 -3.551 1 95.12 95 LEU A C 1
ATOM 751 O O . LEU A 1 95 ? -10.578 5.363 -3.865 1 95.12 95 LEU A O 1
ATOM 755 N N . GLY A 1 96 ? -12.18 4.492 -2.533 1 96.25 96 GLY A N 1
ATOM 756 C CA . GLY A 1 96 ? -11.305 3.488 -1.952 1 96.25 96 GLY A CA 1
ATOM 757 C C . GLY A 1 96 ? -11.539 2.096 -2.504 1 96.25 96 GLY A C 1
ATOM 758 O O . GLY A 1 96 ? -12.688 1.688 -2.705 1 96.25 96 GLY A O 1
ATOM 759 N N . LEU A 1 97 ? -10.453 1.393 -2.832 1 95.06 97 LEU A N 1
ATOM 760 C CA . LEU A 1 97 ? -10.547 0.005 -3.271 1 95.06 97 LEU A CA 1
ATOM 761 C C . LEU A 1 97 ? -9.734 -0.909 -2.365 1 95.06 97 LEU A C 1
ATOM 763 O O . LEU A 1 97 ? -8.664 -0.519 -1.881 1 95.06 97 LEU A O 1
ATOM 767 N N . PRO A 1 98 ? -10.297 -2.129 -2.166 1 94.12 98 PRO A N 1
ATOM 768 C CA . PRO A 1 98 ? -9.461 -3.098 -1.453 1 94.12 98 PRO A CA 1
ATOM 769 C C . PRO A 1 98 ? -8.164 -3.426 -2.199 1 94.12 98 PRO A C 1
ATOM 771 O O . PRO A 1 98 ? -8.164 -3.496 -3.432 1 94.12 98 PRO A O 1
ATOM 774 N N . MET A 1 99 ? -7.164 -3.646 -1.396 1 90.19 99 MET A N 1
ATOM 775 C CA . MET A 1 99 ? -5.875 -3.994 -1.995 1 90.19 99 MET A CA 1
ATOM 776 C C . MET A 1 99 ? -5.93 -5.379 -2.631 1 90.19 99 MET A C 1
ATOM 778 O O . MET A 1 99 ? -5.402 -5.586 -3.725 1 90.19 99 MET A O 1
ATOM 782 N N . LEU A 1 100 ? -6.531 -6.297 -1.924 1 90.94 100 LEU A N 1
ATOM 783 C CA . LEU A 1 100 ? -6.68 -7.633 -2.492 1 90.94 100 LEU A CA 1
ATOM 784 C C . LEU A 1 100 ? -7.688 -7.629 -3.637 1 90.94 100 LEU A C 1
ATOM 786 O O . LEU A 1 100 ? -8.812 -7.148 -3.477 1 90.94 100 LEU A O 1
ATOM 790 N N . GLY A 1 101 ? -7.352 -8 -4.812 1 88.44 101 GLY A N 1
ATOM 791 C CA . GLY A 1 101 ? -8.266 -8.148 -5.934 1 88.44 101 GLY A CA 1
ATOM 792 C C . GLY A 1 101 ? -8.344 -6.914 -6.805 1 88.44 101 GLY A C 1
ATOM 793 O O . GLY A 1 101 ? -9.18 -6.84 -7.711 1 88.44 101 GLY A O 1
ATOM 794 N N . SER A 1 102 ? -7.527 -5.898 -6.449 1 86.75 102 SER A N 1
ATOM 795 C CA . SER A 1 102 ? -7.582 -4.664 -7.227 1 86.75 102 SER A CA 1
ATOM 796 C C . SER A 1 102 ? -7.398 -4.941 -8.711 1 86.75 102 SER A C 1
ATOM 798 O O . SER A 1 102 ? -8.148 -4.418 -9.547 1 86.75 102 SER A O 1
ATOM 800 N N . ASP A 1 103 ? -6.473 -5.812 -9.055 1 85.69 103 ASP A N 1
ATOM 801 C CA . ASP A 1 103 ? -6.195 -6.105 -10.453 1 85.69 103 ASP A CA 1
ATOM 802 C C . ASP A 1 103 ? -7.254 -7.035 -11.039 1 85.69 103 ASP A C 1
ATOM 804 O O . ASP A 1 103 ? -7.82 -6.75 -12.102 1 85.69 103 ASP A O 1
ATOM 808 N N . THR A 1 104 ? -7.66 -8.023 -10.305 1 87.12 104 THR A N 1
ATOM 809 C CA . THR A 1 104 ? -8.508 -9.094 -10.844 1 87.12 104 THR A CA 1
ATOM 810 C C . THR A 1 104 ? -9.961 -8.648 -10.906 1 87.12 104 THR A C 1
ATOM 812 O O . THR A 1 104 ? -10.688 -9 -11.836 1 87.12 104 THR A O 1
ATOM 815 N N . LEU A 1 105 ? -10.383 -7.82 -9.977 1 90.31 105 LEU A N 1
ATOM 816 C CA . LEU A 1 105 ? -11.805 -7.531 -9.875 1 90.31 105 LEU A CA 1
ATOM 817 C C . LEU A 1 105 ? -12.102 -6.09 -10.281 1 90.31 105 LEU A C 1
ATOM 819 O O . LEU A 1 105 ? -13.18 -5.797 -10.805 1 90.31 105 LEU A O 1
ATOM 823 N N . PHE A 1 106 ? -11.172 -5.227 -10.125 1 92.88 106 PHE A N 1
ATOM 824 C CA . PHE A 1 106 ? -11.586 -3.83 -10.133 1 92.88 106 PHE A CA 1
ATOM 825 C C . PHE A 1 106 ? -11 -3.102 -11.336 1 92.88 106 PHE A C 1
ATOM 827 O O . PHE A 1 106 ? -11.484 -2.037 -11.727 1 92.88 106 PHE A O 1
ATOM 834 N N . ALA A 1 107 ? -9.984 -3.629 -11.938 1 92.06 107 ALA A N 1
ATOM 835 C CA . ALA A 1 107 ? -9.391 -2.951 -13.086 1 92.06 107 ALA A CA 1
ATOM 836 C C . ALA A 1 107 ? -10.406 -2.803 -14.219 1 92.06 107 ALA A C 1
ATOM 838 O O . ALA A 1 107 ? -10.547 -1.723 -14.797 1 92.06 107 ALA A O 1
ATOM 839 N N . GLY A 1 108 ? -11.078 -3.867 -14.516 1 91.75 108 GLY A N 1
ATOM 840 C CA . GLY A 1 108 ? -12.102 -3.812 -15.547 1 91.75 108 GLY A CA 1
ATOM 841 C C . GLY A 1 108 ? -13.227 -2.85 -15.211 1 91.75 108 GLY A C 1
ATOM 842 O O . GLY A 1 108 ? -13.688 -2.104 -16.078 1 91.75 108 GLY A O 1
ATOM 843 N N . LEU A 1 109 ? -13.633 -2.893 -14.008 1 93.94 109 LEU A N 1
ATOM 844 C CA . LEU A 1 109 ? -14.703 -2.008 -13.547 1 93.94 109 LEU A CA 1
ATOM 845 C C . LEU A 1 109 ? -14.258 -0.55 -13.609 1 93.94 109 LEU A C 1
ATOM 847 O O . LEU A 1 109 ? -15.039 0.321 -14.008 1 93.94 109 LEU A O 1
ATOM 851 N N . PHE A 1 110 ? -13.078 -0.352 -13.219 1 93.62 110 PHE A N 1
ATOM 852 C CA . PHE A 1 110 ? -12.5 0.987 -13.281 1 93.62 110 PHE A CA 1
ATOM 853 C C . PHE A 1 110 ? -12.469 1.501 -14.711 1 93.62 110 PHE A C 1
ATOM 855 O O . PHE A 1 110 ? -12.867 2.639 -14.977 1 93.62 110 PHE A O 1
ATOM 862 N N . ALA A 1 111 ? -12.039 0.683 -15.586 1 93.19 111 ALA A N 1
ATOM 863 C CA . ALA A 1 111 ? -11.977 1.043 -17 1 93.19 111 ALA A CA 1
ATOM 864 C C . ALA A 1 111 ? -13.367 1.328 -17.562 1 93.19 111 ALA A C 1
ATOM 866 O O . ALA A 1 111 ? -13.555 2.301 -18.297 1 93.19 111 ALA A O 1
ATOM 867 N N . GLU A 1 112 ? -14.273 0.493 -17.219 1 94.31 112 GLU A N 1
ATOM 868 C CA . GLU A 1 112 ? -15.641 0.676 -17.672 1 94.31 112 GLU A CA 1
ATOM 869 C C . GLU A 1 112 ? -16.234 1.982 -17.156 1 94.31 112 GLU A C 1
ATOM 871 O O . GLU A 1 112 ? -16.906 2.709 -17.891 1 94.31 112 GLU A O 1
ATOM 876 N N . TYR A 1 113 ? -16.031 2.26 -15.938 1 94.75 113 TYR A N 1
ATOM 877 C CA . TYR A 1 113 ? -16.5 3.504 -15.344 1 94.75 113 TYR A CA 1
ATOM 878 C C . TYR A 1 113 ? -15.938 4.711 -16.078 1 94.75 113 TYR A C 1
ATOM 880 O O . TYR A 1 113 ? -16.672 5.648 -16.406 1 94.75 113 TYR A O 1
ATOM 888 N N . ARG A 1 114 ? -14.648 4.719 -16.312 1 92.5 114 ARG A N 1
ATOM 889 C CA . ARG A 1 114 ? -13.992 5.828 -17 1 92.5 114 ARG A CA 1
ATOM 890 C C . ARG A 1 114 ? -14.516 5.996 -18.422 1 92.5 114 ARG A C 1
ATOM 892 O O . ARG A 1 114 ? -14.625 7.117 -18.922 1 92.5 114 ARG A O 1
ATOM 899 N N . ARG A 1 115 ? -14.781 4.914 -19.047 1 91.94 115 ARG A N 1
ATOM 900 C CA . ARG A 1 115 ? -15.352 4.953 -20.375 1 91.94 115 ARG A CA 1
ATOM 901 C C . ARG A 1 115 ? -16.719 5.621 -20.375 1 91.94 115 ARG A C 1
ATOM 903 O O . ARG A 1 115 ? -17.016 6.457 -21.234 1 91.94 115 ARG A O 1
ATOM 910 N N . ARG A 1 116 ? -17.5 5.301 -19.391 1 92.75 116 ARG A N 1
ATOM 911 C CA . ARG A 1 116 ? -18.875 5.809 -19.297 1 92.75 116 ARG A CA 1
ATOM 912 C C . ARG A 1 116 ? -18.891 7.25 -18.812 1 92.75 116 ARG A C 1
ATOM 914 O O . ARG A 1 116 ? -19.797 8.016 -19.141 1 92.75 116 ARG A O 1
ATOM 921 N N . HIS A 1 117 ? -17.859 7.531 -18 1 92.06 117 HIS A N 1
ATOM 922 C CA . HIS A 1 117 ? -17.812 8.852 -17.391 1 92.06 117 HIS A CA 1
ATOM 923 C C . HIS A 1 117 ? -16.453 9.492 -17.562 1 92.06 117 HIS A C 1
ATOM 925 O O . HIS A 1 117 ? -15.75 9.773 -16.594 1 92.06 117 HIS A O 1
ATOM 931 N N . PRO A 1 118 ? -16.109 9.883 -18.75 1 88.38 118 PRO A N 1
ATOM 932 C CA . PRO A 1 118 ? -14.758 10.359 -19.062 1 88.38 118 PRO A CA 1
ATOM 933 C C . PRO A 1 118 ? -14.438 11.703 -18.406 1 88.38 118 PRO A C 1
ATOM 935 O O . PRO A 1 118 ? -13.266 12.078 -18.297 1 88.38 118 PRO A O 1
ATOM 938 N N . ASN A 1 119 ? -15.422 12.391 -17.938 1 86.56 119 ASN A N 1
ATOM 939 C CA . ASN A 1 119 ? -15.195 13.727 -17.406 1 86.56 119 ASN A CA 1
ATOM 940 C C . ASN A 1 119 ? -15.141 13.719 -15.883 1 86.56 119 ASN A C 1
ATOM 942 O O . ASN A 1 119 ? -14.961 14.766 -15.258 1 86.56 119 ASN A O 1
ATOM 946 N N . ILE A 1 120 ? -15.273 12.531 -15.312 1 87.75 120 ILE A N 1
ATOM 947 C CA . ILE A 1 120 ? -15.172 12.414 -13.859 1 87.75 120 ILE A CA 1
ATOM 948 C C . ILE A 1 120 ? -13.727 12.109 -13.469 1 87.75 120 ILE A C 1
ATOM 950 O O . ILE A 1 120 ? -13.125 11.164 -13.977 1 87.75 120 ILE A O 1
ATOM 954 N N . ALA A 1 121 ? -13.172 13.008 -12.648 1 87.31 121 ALA A N 1
ATOM 955 C CA . ALA A 1 121 ? -11.859 12.719 -12.078 1 87.31 121 ALA A CA 1
ATOM 956 C C . ALA A 1 121 ? -11.961 11.711 -10.938 1 87.31 121 ALA A C 1
ATOM 958 O O . ALA A 1 121 ? -12.82 11.844 -10.062 1 87.31 121 ALA A O 1
ATOM 959 N N . ILE A 1 122 ? -11.133 10.688 -10.984 1 89.94 122 ILE A N 1
ATOM 960 C CA . ILE A 1 122 ? -11.164 9.664 -9.945 1 89.94 122 ILE A CA 1
ATOM 961 C C . ILE A 1 122 ? -9.93 9.789 -9.062 1 89.94 122 ILE A C 1
ATOM 963 O O . ILE A 1 122 ? -8.797 9.758 -9.555 1 89.94 122 ILE A O 1
ATOM 967 N N . GLN A 1 123 ? -10.109 10.023 -7.797 1 88.44 123 GLN A N 1
ATOM 968 C CA . GLN A 1 123 ? -9.07 9.883 -6.781 1 88.44 123 GLN A CA 1
ATOM 969 C C . GLN A 1 123 ? -9.156 8.523 -6.094 1 88.44 123 GLN A C 1
ATOM 971 O O . GLN A 1 123 ? -10.125 8.234 -5.387 1 88.44 123 GLN A O 1
ATOM 976 N N . LEU A 1 124 ? -8.117 7.801 -6.301 1 91.06 124 LEU A N 1
ATOM 977 C CA . LEU A 1 124 ? -8.141 6.41 -5.867 1 91.06 124 LEU A CA 1
ATOM 978 C C . LEU A 1 124 ? -7.195 6.188 -4.691 1 91.06 124 LEU A C 1
ATOM 980 O O . LEU A 1 124 ? -6.07 6.695 -4.691 1 91.06 124 LEU A O 1
ATOM 984 N N . LEU A 1 125 ? -7.676 5.562 -3.684 1 88.81 125 LEU A N 1
ATOM 985 C CA . LEU A 1 125 ? -6.863 5.062 -2.578 1 88.81 125 LEU A CA 1
ATOM 986 C C . LEU A 1 125 ? -7.039 3.557 -2.412 1 88.81 125 LEU A C 1
ATOM 988 O O . LEU A 1 125 ? -8.164 3.066 -2.301 1 88.81 125 LEU A O 1
ATOM 992 N N . GLU A 1 126 ? -5.895 2.869 -2.469 1 90.06 126 GLU A N 1
ATOM 993 C CA . GLU A 1 126 ? -5.934 1.438 -2.186 1 90.06 126 GLU A CA 1
ATOM 994 C C . GLU A 1 126 ? -5.418 1.139 -0.782 1 90.06 126 GLU A C 1
ATOM 996 O O . GLU A 1 126 ? -4.453 1.756 -0.324 1 90.06 126 GLU A O 1
ATOM 1001 N N . GLY A 1 127 ? -6.109 0.241 -0.105 1 89.94 127 GLY A N 1
ATOM 1002 C CA . GLY A 1 127 ? -5.668 -0.093 1.24 1 89.94 127 GLY A CA 1
ATOM 1003 C C . GLY A 1 127 ? -6.449 -1.239 1.855 1 89.94 127 GLY A C 1
ATOM 1004 O O . GLY A 1 127 ? -7.344 -1.8 1.219 1 89.94 127 GLY A O 1
ATOM 1005 N N . GLY A 1 128 ? -5.973 -1.582 3.016 1 93 128 GLY A N 1
ATOM 1006 C CA . GLY A 1 128 ? -6.754 -2.521 3.805 1 93 128 GLY A CA 1
ATOM 1007 C C . GLY A 1 128 ? -8.055 -1.933 4.32 1 93 128 GLY A C 1
ATOM 1008 O O . GLY A 1 128 ? -8.242 -0.715 4.289 1 93 128 GLY A O 1
ATOM 1009 N N . SER A 1 129 ? -8.914 -2.787 4.812 1 94.56 129 SER A N 1
ATOM 1010 C CA . SER A 1 129 ? -10.266 -2.402 5.215 1 94.56 129 SER A CA 1
ATOM 1011 C C . SER A 1 129 ? -10.234 -1.325 6.293 1 94.56 129 SER A C 1
ATOM 1013 O O . SER A 1 129 ? -11.016 -0.377 6.254 1 94.56 129 SER A O 1
ATOM 1015 N N . ARG A 1 130 ? -9.367 -1.445 7.227 1 90.81 130 ARG A N 1
ATOM 1016 C CA . ARG A 1 130 ? -9.32 -0.477 8.32 1 90.81 130 ARG A CA 1
ATOM 1017 C C . ARG A 1 130 ? -8.953 0.911 7.801 1 90.81 130 ARG A C 1
ATOM 1019 O O . ARG A 1 130 ? -9.547 1.909 8.219 1 90.81 130 ARG A O 1
ATOM 1026 N N . SER A 1 131 ? -8.008 0.928 6.902 1 90.38 131 SER A N 1
ATOM 1027 C CA . SER A 1 131 ? -7.586 2.195 6.316 1 90.38 131 SER A CA 1
ATOM 1028 C C . SER A 1 131 ? -8.695 2.809 5.465 1 90.38 131 SER A C 1
ATOM 1030 O O . SER A 1 131 ? -8.93 4.016 5.523 1 90.38 131 SER A O 1
ATOM 1032 N N . VAL A 1 132 ? -9.359 1.995 4.75 1 94.5 132 VAL A N 1
ATOM 1033 C CA . VAL A 1 132 ? -10.438 2.463 3.885 1 94.5 132 VAL A CA 1
ATOM 1034 C C . VAL A 1 132 ? -11.602 2.963 4.734 1 94.5 132 VAL A C 1
ATOM 1036 O O . VAL A 1 132 ? -12.164 4.023 4.465 1 94.5 132 VAL A O 1
ATOM 1039 N N . GLU A 1 133 ? -11.891 2.229 5.75 1 93.25 133 GLU A N 1
ATOM 1040 C CA . GLU A 1 133 ? -12.961 2.637 6.66 1 93.25 133 GLU A CA 1
ATOM 1041 C C . GLU A 1 133 ? -12.656 3.992 7.293 1 93.25 133 GLU A C 1
ATOM 1043 O O . GLU A 1 133 ? -13.531 4.859 7.363 1 93.25 133 GLU A O 1
ATOM 1048 N N . GLN A 1 134 ? -11.445 4.082 7.723 1 86.75 134 GLN A N 1
ATOM 1049 C CA . GLN A 1 134 ? -11.031 5.324 8.359 1 86.75 134 GLN A CA 1
ATOM 1050 C C . GLN A 1 134 ? -11.117 6.5 7.391 1 86.75 134 GLN A C 1
ATOM 1052 O O . GLN A 1 134 ? -11.547 7.59 7.762 1 86.75 134 GLN A O 1
ATOM 1057 N N . ALA A 1 135 ? -10.711 6.293 6.18 1 89.69 135 ALA A N 1
ATOM 1058 C CA . ALA A 1 135 ? -10.734 7.344 5.164 1 89.69 135 ALA A CA 1
ATOM 1059 C C . ALA A 1 135 ? -12.172 7.746 4.824 1 89.69 135 ALA A C 1
ATOM 1061 O O . ALA A 1 135 ? -12.445 8.922 4.57 1 89.69 135 ALA A O 1
ATOM 1062 N N . VAL A 1 136 ? -13.094 6.797 4.863 1 92.62 136 VAL A N 1
ATOM 1063 C CA . VAL A 1 136 ? -14.5 7.098 4.621 1 92.62 136 VAL A CA 1
ATOM 1064 C C . VAL A 1 136 ? -15.086 7.828 5.824 1 92.62 136 VAL A C 1
ATOM 1066 O O . VAL A 1 136 ? -15.805 8.82 5.664 1 92.62 136 VAL A O 1
ATOM 1069 N N . ARG A 1 137 ? -14.695 7.344 6.949 1 86.56 137 ARG A N 1
ATOM 1070 C CA . ARG A 1 137 ? -15.188 7.945 8.18 1 86.56 137 ARG A CA 1
ATOM 1071 C C . ARG A 1 137 ? -14.781 9.414 8.281 1 86.56 137 ARG A C 1
ATOM 1073 O O . ARG A 1 137 ? -15.586 10.258 8.68 1 86.56 137 ARG A O 1
ATOM 1080 N N . SER A 1 138 ? -13.57 9.68 7.906 1 77.25 138 SER A N 1
ATOM 1081 C CA . SER A 1 138 ? -13.039 11.031 8.008 1 77.25 138 SER A CA 1
ATOM 1082 C C . SER A 1 138 ? -13.531 11.914 6.871 1 77.25 138 SER A C 1
ATOM 1084 O O . SER A 1 138 ? -13.359 13.133 6.898 1 77.25 138 SER A O 1
ATOM 1086 N N . GLY A 1 139 ? -14.055 11.289 5.832 1 81.12 139 GLY A N 1
ATOM 1087 C CA . GLY A 1 139 ? -14.539 12.039 4.688 1 81.12 139 GLY A CA 1
ATOM 1088 C C . GLY A 1 139 ? -13.508 12.203 3.592 1 81.12 139 GLY A C 1
ATOM 1089 O O . GLY A 1 139 ? -13.781 12.812 2.555 1 81.12 139 GLY A O 1
ATOM 1090 N N . GLU A 1 140 ? -12.375 11.664 3.836 1 82.69 140 GLU A N 1
ATOM 1091 C CA . GLU A 1 140 ? -11.359 11.672 2.787 1 82.69 140 GLU A CA 1
ATOM 1092 C C . GLU A 1 140 ? -11.852 10.938 1.543 1 82.69 140 GLU A C 1
ATOM 1094 O O . GLU A 1 140 ? -11.578 11.367 0.418 1 82.69 140 GLU A O 1
ATOM 1099 N N . LEU A 1 141 ? -12.57 9.898 1.804 1 91.5 141 LEU A N 1
ATOM 1100 C CA . LEU A 1 141 ? -13.219 9.133 0.745 1 91.5 141 LEU A CA 1
ATOM 1101 C C . LEU A 1 141 ? -14.734 9.25 0.851 1 91.5 141 LEU A C 1
ATOM 1103 O O . LEU A 1 141 ? -15.281 9.297 1.954 1 91.5 141 LEU A O 1
ATOM 1107 N N . GLU A 1 142 ? -15.297 9.32 -0.291 1 89.25 142 GLU A N 1
ATOM 1108 C CA . GLU A 1 142 ? -16.75 9.305 -0.314 1 89.25 142 GLU A CA 1
ATOM 1109 C C . GLU A 1 142 ? -17.297 7.875 -0.325 1 89.25 142 GLU A C 1
ATOM 1111 O O . GLU A 1 142 ? -18.391 7.613 0.189 1 89.25 142 GLU A O 1
ATOM 1116 N N . LEU A 1 143 ? -16.531 7.062 -0.985 1 95.38 143 LEU A N 1
ATOM 1117 C CA . LEU A 1 143 ? -16.891 5.66 -1.178 1 95.38 143 LEU A CA 1
ATOM 1118 C C . LEU A 1 143 ? -15.664 4.762 -1.043 1 95.38 143 LEU A C 1
ATOM 1120 O O . LEU A 1 143 ? -14.586 5.105 -1.52 1 95.38 143 LEU A O 1
ATOM 1124 N N . GLY A 1 144 ? -15.875 3.592 -0.337 1 97.56 144 GLY A N 1
ATOM 1125 C CA . GLY A 1 144 ? -14.742 2.691 -0.186 1 97.56 144 GLY A CA 1
ATOM 1126 C C . GLY A 1 144 ? -15.141 1.229 -0.137 1 97.56 144 GLY A C 1
ATOM 1127 O O . GLY A 1 144 ? -16.172 0.881 0.459 1 97.56 144 GLY A O 1
ATOM 1128 N N . GLY A 1 145 ? -14.398 0.427 -0.828 1 97.12 145 GLY A N 1
ATOM 1129 C CA . GLY A 1 145 ? -14.57 -1.016 -0.75 1 97.12 145 GLY A CA 1
ATOM 1130 C C . GLY A 1 145 ? -13.781 -1.649 0.381 1 97.12 145 GLY A C 1
ATOM 1131 O O . GLY A 1 145 ? -12.578 -1.421 0.512 1 97.12 145 GLY A O 1
ATOM 1132 N N . CYS A 1 146 ? -14.445 -2.406 1.198 1 96.94 146 CYS A N 1
ATOM 1133 C CA . CYS A 1 146 ? -13.812 -3.104 2.311 1 96.94 146 CYS A CA 1
ATOM 1134 C C . CYS A 1 146 ? -14.633 -4.312 2.738 1 96.94 146 CYS A C 1
ATOM 1136 O O . CYS A 1 146 ? -15.695 -4.578 2.174 1 96.94 146 CYS A O 1
ATOM 1138 N N . LEU A 1 147 ? -14.023 -5.117 3.621 1 96.19 147 LEU A N 1
ATOM 1139 C CA . LEU A 1 147 ? -14.844 -6.164 4.23 1 96.19 147 LEU A CA 1
ATOM 1140 C C . LEU A 1 147 ? -16.078 -5.566 4.898 1 96.19 147 LEU A C 1
ATOM 1142 O O . LEU A 1 147 ? -15.992 -4.523 5.547 1 96.19 147 LEU A O 1
ATOM 1146 N N . THR A 1 148 ? -17.188 -6.238 4.734 1 94.75 148 THR A N 1
ATOM 1147 C CA . THR A 1 148 ? -18.438 -5.691 5.234 1 94.75 148 THR A CA 1
ATOM 1148 C C . THR A 1 148 ? -18.328 -5.359 6.719 1 94.75 148 THR A C 1
ATOM 1150 O O . THR A 1 148 ? -18.125 -6.254 7.547 1 94.75 148 THR A O 1
ATOM 1153 N N . PRO A 1 149 ? -18.438 -4.051 6.961 1 91.75 149 PRO A N 1
ATOM 1154 C CA . PRO A 1 149 ? -18.281 -3.658 8.359 1 91.75 149 PRO A CA 1
ATOM 1155 C C . PRO A 1 149 ? -19.547 -3.891 9.188 1 91.75 149 PRO A C 1
ATOM 1157 O O . PRO A 1 149 ? -20.641 -3.949 8.633 1 91.75 149 PRO A O 1
ATOM 1160 N N . THR A 1 150 ? -19.328 -4.004 10.477 1 88.81 150 THR A N 1
ATOM 1161 C CA . THR A 1 150 ? -20.453 -4.102 11.391 1 88.81 150 THR A CA 1
ATOM 1162 C C . THR A 1 150 ? -20.797 -2.734 11.969 1 88.81 150 THR A C 1
ATOM 1164 O O . THR A 1 150 ? -21.859 -2.568 12.594 1 88.81 150 THR A O 1
ATOM 1167 N N . ASP A 1 151 ? -19.984 -1.826 11.766 1 89.5 151 ASP A N 1
ATOM 1168 C CA . ASP A 1 151 ? -20.156 -0.475 12.297 1 89.5 151 ASP A CA 1
ATOM 1169 C C . ASP A 1 151 ? -21.375 0.206 11.688 1 89.5 151 ASP A C 1
ATOM 1171 O O . ASP A 1 151 ? -21.453 0.367 10.469 1 89.5 151 ASP A O 1
ATOM 1175 N N . GLU A 1 152 ? -22.266 0.735 12.453 1 88.38 152 GLU A N 1
ATOM 1176 C CA . GLU A 1 152 ? -23.516 1.335 12.016 1 88.38 152 GLU A CA 1
ATOM 1177 C C . GLU A 1 152 ? -23.297 2.734 11.453 1 88.38 152 GLU A C 1
ATOM 1179 O O . GLU A 1 152 ? -24.219 3.332 10.883 1 88.38 152 GLU A O 1
ATOM 1184 N N . ALA A 1 153 ? -22.141 3.094 11.57 1 90.31 153 ALA A N 1
ATOM 1185 C CA . ALA A 1 153 ? -21.844 4.43 11.07 1 90.31 153 ALA A CA 1
ATOM 1186 C C . ALA A 1 153 ? -21.828 4.453 9.539 1 90.31 153 ALA A C 1
ATOM 1188 O O . ALA A 1 153 ? -21.828 5.523 8.93 1 90.31 153 ALA A O 1
ATOM 1189 N N . PHE A 1 154 ? -21.891 3.301 9.016 1 96.06 154 PHE A N 1
ATOM 1190 C CA . PHE A 1 154 ? -21.781 3.205 7.562 1 96.06 154 PHE A CA 1
ATOM 1191 C C . PHE A 1 154 ? -23.047 2.6 6.965 1 96.06 154 PHE A C 1
ATOM 1193 O O . PHE A 1 154 ? -23.641 1.691 7.547 1 96.06 154 PHE A O 1
ATOM 1200 N N . ASP A 1 155 ? -23.531 3.084 5.832 1 96 155 ASP A N 1
ATOM 1201 C CA . ASP A 1 155 ? -24.328 2.318 4.887 1 96 155 ASP A CA 1
ATOM 1202 C C . ASP A 1 155 ? -23.453 1.59 3.877 1 96 155 ASP A C 1
ATOM 1204 O O . ASP A 1 155 ? -22.266 1.896 3.748 1 96 155 ASP A O 1
ATOM 1208 N N . TYR A 1 156 ? -24 0.592 3.314 1 97.31 156 TYR A N 1
ATOM 1209 C CA . TYR A 1 156 ? -23.141 -0.149 2.404 1 97.31 156 TYR A CA 1
ATOM 1210 C C . TYR A 1 156 ? -23.953 -0.869 1.339 1 97.31 156 TYR A C 1
ATOM 1212 O O . TYR A 1 156 ? -25.172 -1.026 1.481 1 97.31 156 TYR A O 1
ATOM 1220 N N . GLN A 1 157 ? -23.344 -1.209 0.217 1 97.38 157 GLN A N 1
ATOM 1221 C CA . GLN A 1 157 ? -23.812 -2.078 -0.854 1 97.38 157 GLN A CA 1
ATOM 1222 C C . GLN A 1 157 ? -22.906 -3.293 -1.02 1 97.38 157 GLN A C 1
ATOM 1224 O O . GLN A 1 157 ? -21.719 -3.152 -1.329 1 97.38 157 GLN A O 1
ATOM 1229 N N . PRO A 1 158 ? -23.484 -4.484 -0.803 1 96.5 158 PRO A N 1
ATOM 1230 C CA . PRO A 1 158 ? -22.656 -5.676 -1.016 1 96.5 158 PRO A CA 1
ATOM 1231 C C . PRO A 1 158 ? -22.125 -5.785 -2.445 1 96.5 158 PRO A C 1
ATOM 1233 O O . PRO A 1 158 ? -22.812 -5.391 -3.391 1 96.5 158 PRO A O 1
ATOM 1236 N N . PHE A 1 159 ? -20.922 -6.316 -2.551 1 95.56 159 PHE A N 1
ATOM 1237 C CA . PHE A 1 159 ? -20.328 -6.469 -3.873 1 95.56 159 PHE A CA 1
ATOM 1238 C C . PHE A 1 159 ? -20.031 -7.934 -4.168 1 95.56 159 PHE A C 1
ATOM 1240 O O . PHE A 1 159 ? -20.547 -8.484 -5.148 1 95.56 159 PHE A O 1
ATOM 1247 N N . CYS A 1 160 ? -19.234 -8.57 -3.318 1 93.88 160 CYS A N 1
ATOM 1248 C CA . CYS A 1 160 ? -18.969 -9.984 -3.527 1 93.88 160 CYS A CA 1
ATOM 1249 C C . CYS A 1 160 ? -18.812 -10.711 -2.197 1 93.88 160 CYS A C 1
ATOM 1251 O O . CYS A 1 160 ? -18.719 -10.078 -1.146 1 93.88 160 CYS A O 1
ATOM 1253 N N . ASN A 1 161 ? -18.859 -12.023 -2.234 1 94.56 161 ASN A N 1
ATOM 1254 C CA . ASN A 1 161 ? -18.672 -12.953 -1.125 1 94.56 161 ASN A CA 1
ATOM 1255 C C . ASN A 1 161 ? -17.922 -14.211 -1.571 1 94.56 161 ASN A C 1
ATOM 1257 O O . ASN A 1 161 ? -18.547 -15.18 -2.016 1 94.56 161 ASN A O 1
ATOM 1261 N N . GLU A 1 162 ? -16.578 -14.141 -1.383 1 93.75 162 GLU A N 1
ATOM 1262 C CA . GLU A 1 162 ? -15.688 -15.148 -1.952 1 93.75 162 GLU A CA 1
ATOM 1263 C C . GLU A 1 162 ? -15.133 -16.078 -0.87 1 93.75 162 GLU A C 1
ATOM 1265 O O . GLU A 1 162 ? -14.797 -15.617 0.227 1 93.75 162 GLU A O 1
ATOM 1270 N N . PRO A 1 163 ? -15.102 -17.359 -1.202 1 96.06 163 PRO A N 1
ATOM 1271 C CA . PRO A 1 163 ? -14.352 -18.234 -0.299 1 96.06 163 PRO A CA 1
ATOM 1272 C C . PRO A 1 163 ? -12.844 -18 -0.37 1 96.06 163 PRO A C 1
ATOM 1274 O O . PRO A 1 163 ? -12.367 -17.281 -1.247 1 96.06 163 PRO A O 1
ATOM 1277 N N . LEU A 1 164 ? -12.172 -18.609 0.644 1 97.25 164 LEU A N 1
ATOM 1278 C CA . LEU A 1 164 ? -10.719 -18.516 0.639 1 97.25 164 LEU A CA 1
ATOM 1279 C C . LEU A 1 164 ? -10.086 -19.812 0.15 1 97.25 164 LEU A C 1
ATOM 1281 O O . LEU A 1 164 ? -10.617 -20.891 0.389 1 97.25 164 LEU A O 1
ATOM 1285 N N . ASP A 1 165 ? -9.039 -19.688 -0.549 1 97.75 165 ASP A N 1
ATOM 1286 C CA . ASP A 1 165 ? -8.148 -20.781 -0.891 1 97.75 165 ASP A CA 1
ATOM 1287 C C . ASP A 1 165 ? -6.785 -20.609 -0.227 1 97.75 165 ASP A C 1
ATOM 1289 O O . ASP A 1 165 ? -6.367 -19.5 0.07 1 97.75 165 ASP A O 1
ATOM 1293 N N . ALA A 1 166 ? -6.191 -21.719 0.023 1 98.12 166 ALA A N 1
ATOM 1294 C CA . ALA A 1 166 ? -4.824 -21.719 0.531 1 98.12 166 ALA A CA 1
ATOM 1295 C C . ALA A 1 166 ? -3.816 -21.891 -0.603 1 98.12 166 ALA A C 1
ATOM 1297 O O . ALA A 1 166 ? -4.02 -22.719 -1.5 1 98.12 166 ALA A O 1
ATOM 1298 N N . LEU A 1 167 ? -2.803 -21.062 -0.625 1 98.38 167 LEU A N 1
ATOM 1299 C CA . LEU A 1 167 ? -1.636 -21.297 -1.469 1 98.38 167 LEU A CA 1
ATOM 1300 C C . LEU A 1 167 ? -0.536 -22.016 -0.689 1 98.38 167 LEU A C 1
ATOM 1302 O O . LEU A 1 167 ? -0.11 -21.531 0.367 1 98.38 167 LEU A O 1
ATOM 1306 N N . LEU A 1 168 ? -0.141 -23.125 -1.18 1 98.44 168 LEU A N 1
ATOM 1307 C CA . LEU A 1 168 ? 0.893 -23.938 -0.567 1 98.44 168 LEU A CA 1
ATOM 1308 C C . LEU A 1 168 ? 2.092 -24.094 -1.497 1 98.44 168 LEU A C 1
ATOM 1310 O O . LEU A 1 168 ? 1.942 -24.062 -2.721 1 98.44 168 LEU A O 1
ATOM 1314 N N . PRO A 1 169 ? 3.291 -24.281 -0.863 1 97.44 169 PRO A N 1
ATOM 1315 C CA . PRO A 1 169 ? 4.383 -24.734 -1.729 1 97.44 169 PRO A CA 1
ATOM 1316 C C . PRO A 1 169 ? 4.074 -26.047 -2.426 1 97.44 169 PRO A C 1
ATOM 1318 O O . PRO A 1 169 ? 3.436 -26.938 -1.837 1 97.44 169 PRO A O 1
ATOM 1321 N N . ALA A 1 170 ? 4.586 -26.156 -3.621 1 96.25 170 ALA A N 1
ATOM 1322 C CA . ALA A 1 170 ? 4.297 -27.344 -4.422 1 96.25 170 ALA A CA 1
ATOM 1323 C C . ALA A 1 170 ? 4.758 -28.609 -3.711 1 96.25 170 ALA A C 1
ATOM 1325 O O . ALA A 1 170 ? 4.145 -29.672 -3.855 1 96.25 170 ALA A O 1
ATOM 1326 N N . GLY A 1 171 ? 5.793 -28.5 -2.898 1 95.62 171 GLY A N 1
ATOM 1327 C CA . GLY A 1 171 ? 6.328 -29.656 -2.197 1 95.62 171 GLY A CA 1
ATOM 1328 C C . GLY A 1 171 ? 5.684 -29.891 -0.844 1 95.62 171 GLY A C 1
ATOM 1329 O O . GLY A 1 171 ? 6.082 -30.797 -0.105 1 95.62 171 GLY A O 1
ATOM 1330 N N . HIS A 1 172 ? 4.75 -29.109 -0.449 1 96.75 172 HIS A N 1
ATOM 1331 C CA . HIS A 1 172 ? 4.086 -29.25 0.842 1 96.75 172 HIS A CA 1
ATOM 1332 C C . HIS A 1 172 ? 3.344 -30.578 0.938 1 96.75 172 HIS A C 1
ATOM 1334 O O . HIS A 1 172 ? 2.752 -31.031 -0.044 1 96.75 172 HIS A O 1
ATOM 1340 N N . ALA A 1 173 ? 3.242 -31.172 2.021 1 96.75 173 ALA A N 1
ATOM 1341 C CA . ALA A 1 173 ? 2.646 -32.469 2.254 1 96.75 173 ALA A CA 1
ATOM 1342 C C . ALA A 1 173 ? 1.166 -32.469 1.888 1 96.75 173 ALA A C 1
ATOM 1344 O O . ALA A 1 173 ? 0.625 -33.5 1.476 1 96.75 173 ALA A O 1
ATOM 1345 N N . LEU A 1 174 ? 0.544 -31.344 1.969 1 97.25 174 LEU A N 1
ATOM 1346 C CA . LEU A 1 174 ? -0.901 -31.266 1.78 1 97.25 174 LEU A CA 1
ATOM 1347 C C . LEU A 1 174 ? -1.243 -30.734 0.396 1 97.25 174 LEU A C 1
ATOM 1349 O O . LEU A 1 174 ? -2.414 -30.5 0.088 1 97.25 174 LEU A O 1
ATOM 1353 N N . ALA A 1 175 ? -0.323 -30.453 -0.489 1 95.94 175 ALA A N 1
ATOM 1354 C CA . ALA A 1 175 ? -0.501 -29.797 -1.784 1 95.94 175 ALA A CA 1
ATOM 1355 C C . ALA A 1 175 ? -1.343 -30.656 -2.721 1 95.94 175 ALA A C 1
ATOM 1357 O O . ALA A 1 175 ? -1.949 -30.156 -3.666 1 95.94 175 ALA A O 1
ATOM 1358 N N . GLY A 1 176 ? -1.493 -31.922 -2.457 1 94.12 176 GLY A N 1
ATOM 1359 C CA . GLY A 1 176 ? -2.215 -32.812 -3.346 1 94.12 176 GLY A CA 1
ATOM 1360 C C . GLY A 1 176 ? -3.664 -33.031 -2.945 1 94.12 176 GLY A C 1
ATOM 1361 O O . GLY A 1 176 ? -4.418 -33.719 -3.635 1 94.12 176 GLY A O 1
ATOM 1362 N N . LEU A 1 177 ? -4.066 -32.406 -1.929 1 95.81 177 LEU A N 1
ATOM 1363 C CA . LEU A 1 177 ? -5.426 -32.594 -1.435 1 95.81 177 LEU A CA 1
ATOM 1364 C C . LEU A 1 177 ? -6.418 -31.766 -2.258 1 95.81 177 LEU A C 1
ATOM 1366 O O . LEU A 1 177 ? -6.051 -30.734 -2.834 1 95.81 177 LEU A O 1
ATOM 1370 N N . ASP A 1 178 ? -7.676 -32.219 -2.273 1 95.88 178 ASP A N 1
ATOM 1371 C CA . ASP A 1 178 ? -8.734 -31.484 -2.959 1 95.88 178 ASP A CA 1
ATOM 1372 C C . ASP A 1 178 ? -9.148 -30.25 -2.166 1 95.88 178 ASP A C 1
ATOM 1374 O O . ASP A 1 178 ? -9.609 -29.25 -2.744 1 95.88 178 ASP A O 1
ATOM 1378 N N . ALA A 1 179 ? -9.039 -30.375 -0.837 1 97.44 179 ALA A N 1
ATOM 1379 C CA . ALA A 1 179 ? -9.312 -29.281 0.091 1 97.44 179 ALA A CA 1
ATOM 1380 C C . ALA A 1 179 ? -8.539 -29.453 1.393 1 97.44 179 ALA A C 1
ATOM 1382 O O . ALA A 1 179 ? -8.117 -30.562 1.727 1 97.44 179 ALA A O 1
ATOM 1383 N N . VAL A 1 180 ? -8.367 -28.359 2.119 1 97.5 180 VAL A N 1
ATOM 1384 C CA . VAL A 1 180 ? -7.59 -28.422 3.354 1 97.5 180 VAL A CA 1
ATOM 1385 C C . VAL A 1 180 ? -8.305 -27.656 4.461 1 97.5 180 VAL A C 1
ATOM 1387 O O . VAL A 1 180 ? -8.945 -26.641 4.195 1 97.5 180 VAL A O 1
ATOM 1390 N N . GLY A 1 181 ? -8.266 -28.203 5.645 1 96.12 181 GLY A N 1
ATOM 1391 C CA . GLY A 1 181 ? -8.75 -27.469 6.805 1 96.12 181 GLY A CA 1
ATOM 1392 C C . GLY A 1 181 ? -7.676 -26.625 7.469 1 96.12 181 GLY A C 1
ATOM 1393 O O . GLY A 1 181 ? -6.488 -26.953 7.387 1 96.12 181 GLY A O 1
ATOM 1394 N N . LEU A 1 182 ? -8.102 -25.578 8.172 1 95.44 182 LEU A N 1
ATOM 1395 C CA . LEU A 1 182 ? -7.164 -24.703 8.867 1 95.44 182 LEU A CA 1
ATOM 1396 C C . LEU A 1 182 ? -6.32 -25.484 9.859 1 95.44 182 LEU A C 1
ATOM 1398 O O . LEU A 1 182 ? -5.113 -25.281 9.961 1 95.44 182 LEU A O 1
ATOM 1402 N N . GLY A 1 183 ? -6.984 -26.375 10.555 1 95.88 183 GLY A N 1
ATOM 1403 C CA . GLY A 1 183 ? -6.297 -27.156 11.562 1 95.88 183 GLY A CA 1
ATOM 1404 C C . GLY A 1 183 ? -5.172 -28.016 10.992 1 95.88 183 GLY A C 1
ATOM 1405 O O . GLY A 1 183 ? -4.168 -28.25 11.664 1 95.88 183 GLY A O 1
ATOM 1406 N N . GLN A 1 184 ? -5.32 -28.484 9.789 1 96.88 184 GLN A N 1
ATOM 1407 C CA . GLN A 1 184 ? -4.301 -29.297 9.133 1 96.88 184 GLN A CA 1
ATOM 1408 C C . GLN A 1 184 ? -3.045 -28.469 8.852 1 96.88 184 GLN A C 1
ATOM 1410 O O . GLN A 1 184 ? -1.972 -29.031 8.617 1 96.88 184 GLN A O 1
ATOM 1415 N N . LEU A 1 185 ? -3.203 -27.125 8.898 1 97.06 185 LEU A N 1
ATOM 1416 C CA . LEU A 1 185 ? -2.098 -26.234 8.57 1 97.06 185 LEU A CA 1
ATOM 1417 C C . LEU A 1 185 ? -1.46 -25.672 9.836 1 97.06 185 LEU A C 1
ATOM 1419 O O . LEU A 1 185 ? -0.604 -24.781 9.758 1 97.06 185 LEU A O 1
ATOM 1423 N N . ALA A 1 186 ? -1.808 -26.188 10.961 1 96.81 186 ALA A N 1
ATOM 1424 C CA . ALA A 1 186 ? -1.444 -25.594 12.242 1 96.81 186 ALA A CA 1
ATOM 1425 C C . ALA A 1 186 ? 0.069 -25.594 12.438 1 96.81 186 ALA A C 1
ATOM 1427 O O . ALA A 1 186 ? 0.612 -24.719 13.125 1 96.81 186 ALA A O 1
ATOM 1428 N N . ASP A 1 187 ? 0.76 -26.5 11.805 1 95.94 187 ASP A N 1
ATOM 1429 C CA . ASP A 1 187 ? 2.197 -26.625 12.031 1 95.94 187 ASP A CA 1
ATOM 1430 C C . ASP A 1 187 ? 2.99 -25.891 10.953 1 95.94 187 ASP A C 1
ATOM 1432 O O . ASP A 1 187 ? 4.223 -25.891 10.969 1 95.94 187 ASP A O 1
ATOM 1436 N N . THR A 1 188 ? 2.305 -25.328 10 1 96.44 188 THR A N 1
ATOM 1437 C CA . THR A 1 188 ? 2.934 -24.547 8.945 1 96.44 188 THR A CA 1
ATOM 1438 C C . THR A 1 188 ? 2.844 -23.047 9.242 1 96.44 188 THR A C 1
ATOM 1440 O O . THR A 1 188 ? 1.793 -22.562 9.664 1 96.44 188 THR A O 1
ATOM 1443 N N . PRO A 1 189 ? 3.979 -22.297 9.008 1 96.19 189 PRO A N 1
ATOM 1444 C CA . PRO A 1 189 ? 3.877 -20.844 9.195 1 96.19 189 PRO A CA 1
ATOM 1445 C C . PRO A 1 189 ? 2.848 -20.203 8.266 1 96.19 189 PRO A C 1
ATOM 1447 O O . PRO A 1 189 ? 2.717 -20.609 7.109 1 96.19 189 PRO A O 1
ATOM 1450 N N . PHE A 1 190 ? 2.111 -19.219 8.828 1 97.62 190 PHE A N 1
ATOM 1451 C CA . PHE A 1 190 ? 1.152 -18.438 8.047 1 97.62 190 PHE A CA 1
ATOM 1452 C C . PHE A 1 190 ? 1.772 -17.141 7.566 1 97.62 190 PHE A C 1
ATOM 1454 O O . PHE A 1 190 ? 2.398 -16.422 8.344 1 97.62 190 PHE A O 1
ATOM 1461 N N . LEU A 1 191 ? 1.717 -16.969 6.277 1 96.88 191 LEU A N 1
ATOM 1462 C CA . LEU A 1 191 ? 1.934 -15.617 5.762 1 96.88 191 LEU A CA 1
ATOM 1463 C C . LEU A 1 191 ? 0.67 -14.773 5.891 1 96.88 191 LEU A C 1
ATOM 1465 O O . LEU A 1 191 ? -0.396 -15.164 5.414 1 96.88 191 LEU A O 1
ATOM 1469 N N . LEU A 1 192 ? 0.818 -13.625 6.602 1 96.19 192 LEU A N 1
ATOM 1470 C CA . LEU A 1 192 ? -0.333 -12.797 6.941 1 96.19 192 LEU A CA 1
ATOM 1471 C C . LEU A 1 192 ? -0.308 -11.484 6.16 1 96.19 192 LEU A C 1
ATOM 1473 O O . LEU A 1 192 ? 0.632 -11.227 5.402 1 96.19 192 LEU A O 1
ATOM 1477 N N . TYR A 1 193 ? -1.393 -10.75 6.297 1 93.69 193 TYR A N 1
ATOM 1478 C CA . TYR A 1 193 ? -1.547 -9.5 5.562 1 93.69 193 TYR A CA 1
ATOM 1479 C C . TYR A 1 193 ? -1.093 -8.312 6.402 1 93.69 193 TYR A C 1
ATOM 1481 O O . TYR A 1 193 ? -0.906 -8.438 7.613 1 93.69 193 TYR A O 1
ATOM 1489 N N . GLN A 1 194 ? -0.892 -7.184 5.598 1 88.5 194 GLN A N 1
ATOM 1490 C CA . GLN A 1 194 ? -0.592 -5.949 6.312 1 88.5 194 GLN A CA 1
ATOM 1491 C C . GLN A 1 194 ? -1.636 -5.672 7.391 1 88.5 194 GLN A C 1
ATOM 1493 O O . GLN A 1 194 ? -2.771 -6.141 7.297 1 88.5 194 GLN A O 1
ATOM 1498 N N . ARG A 1 195 ? -1.312 -4.887 8.312 1 80.5 195 ARG A N 1
ATOM 1499 C CA . ARG A 1 195 ? -2.055 -4.785 9.562 1 80.5 195 ARG A CA 1
ATOM 1500 C C . ARG A 1 195 ? -3.443 -4.199 9.328 1 80.5 195 ARG A C 1
ATOM 1502 O O . ARG A 1 195 ? -4.387 -4.52 10.055 1 80.5 195 ARG A O 1
ATOM 1509 N N . SER A 1 196 ? -3.561 -3.42 8.359 1 85.25 196 SER A N 1
ATOM 1510 C CA . SER A 1 196 ? -4.84 -2.754 8.133 1 85.25 196 SER A CA 1
ATOM 1511 C C . SER A 1 196 ? -5.855 -3.705 7.504 1 85.25 196 SER A C 1
ATOM 1513 O O . SER A 1 196 ? -7.027 -3.355 7.352 1 85.25 196 SER A O 1
ATOM 1515 N N . PHE A 1 197 ? -5.418 -4.965 7.273 1 91.44 197 PHE A N 1
ATOM 1516 C CA . PHE A 1 197 ? -6.332 -5.941 6.691 1 91.44 197 PHE A CA 1
ATOM 1517 C C . PHE A 1 197 ? -7.156 -6.629 7.777 1 91.44 197 PHE A C 1
ATOM 1519 O O . PHE A 1 197 ? -6.617 -7.383 8.586 1 91.44 197 PHE A O 1
ATOM 1526 N N . VAL A 1 198 ? -8.406 -6.457 7.703 1 92.56 198 VAL A N 1
ATOM 1527 C CA . VAL A 1 198 ? -9.328 -7.043 8.672 1 92.56 198 VAL A CA 1
ATOM 1528 C C . VAL A 1 198 ? -9.344 -8.562 8.516 1 92.56 198 VAL A C 1
ATOM 1530 O O . VAL A 1 198 ? -9.625 -9.289 9.469 1 92.56 198 VAL A O 1
ATOM 1533 N N . LEU A 1 199 ? -8.992 -9.055 7.406 1 94.12 199 LEU A N 1
ATOM 1534 C CA . LEU A 1 199 ? -8.961 -10.492 7.145 1 94.12 199 LEU A CA 1
ATOM 1535 C C . LEU A 1 199 ? -7.988 -11.195 8.086 1 94.12 199 LEU A C 1
ATOM 1537 O O . LEU A 1 199 ? -8.148 -12.383 8.383 1 94.12 199 LEU A O 1
ATOM 1541 N N . ASN A 1 200 ? -6.98 -10.461 8.523 1 94.44 200 ASN A N 1
ATOM 1542 C CA . ASN A 1 200 ? -6.105 -11.023 9.547 1 94.44 200 ASN A CA 1
ATOM 1543 C C . ASN A 1 200 ? -6.895 -11.484 10.766 1 94.44 200 ASN A C 1
ATOM 1545 O O . ASN A 1 200 ? -6.711 -12.602 11.242 1 94.44 200 ASN A O 1
ATOM 1549 N N . ASP A 1 201 ? -7.754 -10.578 11.219 1 92 201 ASP A N 1
ATOM 1550 C CA . ASP A 1 201 ? -8.531 -10.844 12.422 1 92 201 ASP A CA 1
ATOM 1551 C C . ASP A 1 201 ? -9.469 -12.031 12.219 1 92 201 ASP A C 1
ATOM 1553 O O . ASP A 1 201 ? -9.609 -12.883 13.109 1 92 201 ASP A O 1
ATOM 1557 N N . ARG A 1 202 ? -10.07 -12.078 11.133 1 93.94 202 ARG A N 1
ATOM 1558 C CA . ARG A 1 202 ? -10.969 -13.195 10.836 1 93.94 202 ARG A CA 1
ATOM 1559 C C . ARG A 1 202 ? -10.211 -14.516 10.812 1 93.94 202 ARG A C 1
ATOM 1561 O O . ARG A 1 202 ? -10.68 -15.516 11.352 1 93.94 202 ARG A O 1
ATOM 1568 N N . LEU A 1 203 ? -9.109 -14.5 10.195 1 95.75 203 LEU A N 1
ATOM 1569 C CA . LEU A 1 203 ? -8.289 -15.703 10.078 1 95.75 203 LEU A CA 1
ATOM 1570 C C . LEU A 1 203 ? -7.809 -16.172 11.453 1 95.75 203 LEU A C 1
ATOM 1572 O O . LEU A 1 203 ? -7.902 -17.359 11.781 1 95.75 203 LEU A O 1
ATOM 1576 N N . LEU A 1 204 ? -7.316 -15.219 12.242 1 94.19 204 LEU A N 1
ATOM 1577 C CA . LEU A 1 204 ? -6.812 -15.547 13.57 1 94.19 204 LEU A CA 1
ATOM 1578 C C . LEU A 1 204 ? -7.93 -16.078 14.461 1 94.19 204 LEU A C 1
ATOM 1580 O O . LEU A 1 204 ? -7.734 -17.047 15.195 1 94.19 204 LEU A O 1
ATOM 1584 N N . LYS A 1 205 ? -9.062 -15.484 14.359 1 93.75 205 LYS A N 1
ATOM 1585 C CA . LYS A 1 205 ? -10.219 -15.953 15.109 1 93.75 205 LYS A CA 1
ATOM 1586 C C . LYS A 1 205 ? -10.602 -17.375 14.703 1 93.75 205 LYS A C 1
ATOM 1588 O O . LYS A 1 205 ? -10.883 -18.219 15.555 1 93.75 205 LYS A O 1
ATOM 1593 N N . ALA A 1 206 ? -10.578 -17.625 13.484 1 95.19 206 ALA A N 1
ATOM 1594 C CA . ALA A 1 206 ? -10.906 -18.953 12.969 1 95.19 206 ALA A CA 1
ATOM 1595 C C . ALA A 1 206 ? -9.906 -19.984 13.461 1 95.19 206 ALA A C 1
ATOM 1597 O O . ALA A 1 206 ? -10.289 -21.109 13.812 1 95.19 206 ALA A O 1
ATOM 1598 N N . CYS A 1 207 ? -8.633 -19.625 13.469 1 95.88 207 CYS A N 1
ATOM 1599 C CA . CYS A 1 207 ? -7.598 -20.531 13.961 1 95.88 207 CYS A CA 1
ATOM 1600 C C . CYS A 1 207 ? -7.793 -20.812 15.445 1 95.88 207 CYS A C 1
ATOM 1602 O O . CYS A 1 207 ? -7.695 -21.969 15.875 1 95.88 207 CYS A O 1
ATOM 1604 N N . GLN A 1 208 ? -8.109 -19.781 16.156 1 93.56 208 GLN A N 1
ATOM 1605 C CA . GLN A 1 208 ? -8.336 -19.922 17.594 1 93.56 208 GLN A CA 1
ATOM 1606 C C . GLN A 1 208 ? -9.508 -20.859 17.875 1 93.56 208 GLN A C 1
ATOM 1608 O O . GLN A 1 208 ? -9.469 -21.656 18.812 1 93.56 208 GLN A O 1
ATOM 1613 N N . GLN A 1 209 ? -10.508 -20.766 17.109 1 93.25 209 GLN A N 1
ATOM 1614 C CA . GLN A 1 209 ? -11.68 -21.625 17.25 1 93.25 209 GLN A CA 1
ATOM 1615 C C . GLN A 1 209 ? -11.312 -23.094 17.016 1 93.25 209 GLN A C 1
ATOM 1617 O O . GLN A 1 209 ? -12 -23.984 17.5 1 93.25 209 GLN A O 1
ATOM 1622 N N . GLN A 1 210 ? -10.234 -23.312 16.344 1 93 210 GLN A N 1
ATOM 1623 C CA . GLN A 1 210 ? -9.758 -24.672 16.094 1 93 210 GLN A CA 1
ATOM 1624 C C . GLN A 1 210 ? -8.688 -25.078 17.094 1 93 210 GLN A C 1
ATOM 1626 O O . GLN A 1 210 ? -8.086 -26.156 16.984 1 93 210 GLN A O 1
ATOM 1631 N N . GLY A 1 211 ? -8.328 -24.219 17.953 1 94 211 GLY A N 1
ATOM 1632 C CA . GLY A 1 211 ? -7.504 -24.578 19.109 1 94 211 GLY A CA 1
ATOM 1633 C C . GLY A 1 211 ? -6.031 -24.266 18.891 1 94 211 GLY A C 1
ATOM 1634 O O . GLY A 1 211 ? -5.176 -24.844 19.562 1 94 211 GLY A O 1
ATOM 1635 N N . PHE A 1 212 ? -5.699 -23.422 17.875 1 95.44 212 PHE A N 1
ATOM 1636 C CA . PHE A 1 212 ? -4.281 -23.109 17.719 1 95.44 212 PHE A CA 1
ATOM 1637 C C . PHE A 1 212 ? -4.086 -21.656 17.312 1 95.44 212 PHE A C 1
ATOM 1639 O O . PHE A 1 212 ? -5.039 -20.984 16.922 1 95.44 212 PHE A O 1
ATOM 1646 N N . THR A 1 213 ? -2.898 -21.141 17.5 1 95.06 213 THR A N 1
ATOM 1647 C CA . THR A 1 213 ? -2.42 -19.859 17 1 95.06 213 THR A CA 1
ATOM 1648 C C . THR A 1 213 ? -1.334 -20.062 15.953 1 95.06 213 THR A C 1
ATOM 1650 O O . THR A 1 213 ? -0.299 -20.672 16.234 1 95.06 213 THR A O 1
ATOM 1653 N N . PRO A 1 214 ? -1.582 -19.578 14.82 1 94.75 214 PRO A N 1
ATOM 1654 C CA . PRO A 1 214 ? -0.591 -19.828 13.773 1 94.75 214 PRO A CA 1
ATOM 1655 C C . PRO A 1 214 ? 0.716 -19.078 14 1 94.75 214 PRO A C 1
ATOM 1657 O O . PRO A 1 214 ? 0.701 -17.938 14.492 1 94.75 214 PRO A O 1
ATOM 1660 N N . LYS A 1 215 ? 1.754 -19.75 13.68 1 93 215 LYS A N 1
ATOM 1661 C CA . LYS A 1 215 ? 3.041 -19.062 13.633 1 93 215 LYS A CA 1
ATOM 1662 C C . LYS A 1 215 ? 3.127 -18.141 12.43 1 93 215 LYS A C 1
ATOM 1664 O O . LYS A 1 215 ? 2.734 -18.5 11.32 1 93 215 LYS A O 1
ATOM 1669 N N . GLU A 1 216 ? 3.611 -16.953 12.664 1 91.25 216 GLU A N 1
ATOM 1670 C CA . GLU A 1 216 ? 3.719 -15.984 11.578 1 91.25 216 GLU A CA 1
ATOM 1671 C C . GLU A 1 216 ? 5.02 -16.172 10.797 1 91.25 216 GLU A C 1
ATOM 1673 O O . GLU A 1 216 ? 6.105 -16.156 11.383 1 91.25 216 GLU A O 1
ATOM 1678 N N . GLY A 1 217 ? 4.895 -16.344 9.508 1 90.38 217 GLY A N 1
ATOM 1679 C CA . GLY A 1 217 ? 6.055 -16.469 8.641 1 90.38 217 GLY A CA 1
ATOM 1680 C C . GLY A 1 217 ? 6.434 -15.172 7.961 1 90.38 217 GLY A C 1
ATOM 1681 O O . GLY A 1 217 ? 7.52 -15.062 7.387 1 90.38 217 GLY A O 1
ATOM 1682 N N . GLY A 1 218 ? 5.508 -14.25 7.965 1 89.31 218 GLY A N 1
ATOM 1683 C CA . GLY A 1 218 ? 5.691 -12.961 7.32 1 89.31 218 GLY A CA 1
ATOM 1684 C C . GLY A 1 218 ? 4.391 -12.219 7.094 1 89.31 218 GLY A C 1
ATOM 1685 O O . GLY A 1 218 ? 3.309 -12.797 7.223 1 89.31 218 GLY A O 1
ATOM 1686 N N . ARG A 1 219 ? 4.574 -10.867 6.758 1 91.19 219 ARG A N 1
ATOM 1687 C CA . ARG A 1 219 ? 3.416 -10.023 6.48 1 91.19 219 ARG A CA 1
ATOM 1688 C C . ARG A 1 219 ? 3.666 -9.133 5.266 1 91.19 219 ARG A C 1
ATOM 1690 O O . ARG A 1 219 ? 4.781 -8.648 5.062 1 91.19 219 ARG A O 1
ATOM 1697 N N . SER A 1 220 ? 2.627 -8.977 4.496 1 91.38 220 SER A N 1
ATOM 1698 C CA . SER A 1 220 ? 2.717 -8.062 3.359 1 91.38 220 SER A CA 1
ATOM 1699 C C . SER A 1 220 ? 1.335 -7.602 2.91 1 91.38 220 SER A C 1
ATOM 1701 O O . SER A 1 220 ? 0.338 -8.281 3.15 1 91.38 220 SER A O 1
ATOM 1703 N N . GLY A 1 221 ? 1.335 -6.461 2.338 1 89.44 221 GLY A N 1
ATOM 1704 C CA . GLY A 1 221 ? 0.109 -5.988 1.716 1 89.44 221 GLY A CA 1
ATOM 1705 C C . GLY A 1 221 ? -0.008 -6.379 0.255 1 89.44 221 GLY A C 1
ATOM 1706 O O . GLY A 1 221 ? -1.025 -6.109 -0.387 1 89.44 221 GLY A O 1
ATOM 1707 N N . GLN A 1 222 ? 0.978 -7.031 -0.284 1 90.56 222 GLN A N 1
ATOM 1708 C CA . GLN A 1 222 ? 1.035 -7.398 -1.695 1 90.56 222 GLN A CA 1
ATOM 1709 C C . GLN A 1 222 ? 0.826 -8.898 -1.881 1 90.56 222 GLN A C 1
ATOM 1711 O O . GLN A 1 222 ? 1.677 -9.703 -1.496 1 90.56 222 GLN A O 1
ATOM 1716 N N . ALA A 1 223 ? -0.247 -9.188 -2.545 1 93.31 223 ALA A N 1
ATOM 1717 C CA . ALA A 1 223 ? -0.596 -10.594 -2.729 1 93.31 223 ALA A CA 1
ATOM 1718 C C . ALA A 1 223 ? 0.468 -11.32 -3.547 1 93.31 223 ALA A C 1
ATOM 1720 O O . ALA A 1 223 ? 0.802 -12.477 -3.258 1 93.31 223 ALA A O 1
ATOM 1721 N N . ASP A 1 224 ? 1.016 -10.633 -4.516 1 91.69 224 ASP A N 1
ATOM 1722 C CA . ASP A 1 224 ? 2.035 -11.25 -5.363 1 91.69 224 ASP A CA 1
ATOM 1723 C C . ASP A 1 224 ? 3.295 -11.57 -4.559 1 91.69 224 ASP A C 1
ATOM 1725 O O . ASP A 1 224 ? 3.936 -12.602 -4.785 1 91.69 224 ASP A O 1
ATOM 1729 N N . PHE A 1 225 ? 3.629 -10.688 -3.686 1 92.81 225 PHE A N 1
ATOM 1730 C CA . PHE A 1 225 ? 4.781 -10.93 -2.824 1 92.81 225 PHE A CA 1
ATOM 1731 C C . PHE A 1 225 ? 4.531 -12.125 -1.911 1 92.81 225 PHE A C 1
ATOM 1733 O O . PHE A 1 225 ? 5.41 -12.977 -1.736 1 92.81 225 PHE A O 1
ATOM 1740 N N . LEU A 1 226 ? 3.369 -12.227 -1.354 1 95.56 226 LEU A N 1
ATOM 1741 C CA . LEU A 1 226 ? 3.01 -13.344 -0.489 1 95.56 226 LEU A CA 1
ATOM 1742 C C . LEU A 1 226 ? 3.09 -14.664 -1.246 1 95.56 226 LEU A C 1
ATOM 1744 O O . LEU A 1 226 ? 3.611 -15.656 -0.725 1 95.56 226 LEU A O 1
ATOM 1748 N N . ALA A 1 227 ? 2.609 -14.672 -2.49 1 95.75 227 ALA A N 1
ATOM 1749 C CA . ALA A 1 227 ? 2.678 -15.875 -3.309 1 95.75 227 ALA A CA 1
ATOM 1750 C C . ALA A 1 227 ? 4.125 -16.281 -3.574 1 95.75 227 ALA A C 1
ATOM 1752 O O . ALA A 1 227 ? 4.465 -17.469 -3.555 1 95.75 227 ALA A O 1
ATOM 1753 N N . ALA A 1 228 ? 4.945 -15.305 -3.818 1 94.06 228 ALA A N 1
ATOM 1754 C CA . ALA A 1 228 ? 6.363 -15.578 -4.055 1 94.06 228 ALA A CA 1
ATOM 1755 C C . ALA A 1 228 ? 7.023 -16.156 -2.812 1 94.06 228 ALA A C 1
ATOM 1757 O O . ALA A 1 228 ? 7.887 -17.031 -2.916 1 94.06 228 ALA A O 1
ATOM 1758 N N . LEU A 1 229 ? 6.645 -15.656 -1.674 1 94.88 229 LEU A N 1
ATOM 1759 C CA . LEU A 1 229 ? 7.168 -16.203 -0.427 1 94.88 229 LEU A CA 1
ATOM 1760 C C . LEU A 1 229 ? 6.715 -17.656 -0.236 1 94.88 229 LEU A C 1
ATOM 1762 O O . LEU A 1 229 ? 7.477 -18.484 0.263 1 94.88 229 LEU A O 1
ATOM 1766 N N . VAL A 1 230 ? 5.445 -17.938 -0.623 1 97.44 230 VAL A N 1
ATOM 1767 C CA . VAL A 1 230 ? 4.961 -19.312 -0.591 1 97.44 230 VAL A CA 1
ATOM 1768 C C . VAL A 1 230 ? 5.84 -20.188 -1.479 1 97.44 230 VAL A C 1
ATOM 1770 O O . VAL A 1 230 ? 6.293 -21.25 -1.054 1 97.44 230 VAL A O 1
ATOM 1773 N N . ALA A 1 231 ? 6.09 -19.703 -2.686 1 95.88 231 ALA A N 1
ATOM 1774 C CA . ALA A 1 231 ? 6.914 -20.453 -3.633 1 95.88 231 ALA A CA 1
ATOM 1775 C C . ALA A 1 231 ? 8.305 -20.719 -3.064 1 95.88 231 ALA A C 1
ATOM 1777 O O . ALA A 1 231 ? 8.914 -21.75 -3.34 1 95.88 231 ALA A O 1
ATOM 1778 N N . ALA A 1 232 ? 8.734 -19.812 -2.258 1 93.44 232 ALA A N 1
ATOM 1779 C CA . ALA A 1 232 ? 10.062 -19.906 -1.668 1 93.44 232 ALA A CA 1
ATOM 1780 C C . ALA A 1 232 ? 10.047 -20.75 -0.399 1 93.44 232 ALA A C 1
ATOM 1782 O O . ALA A 1 232 ? 11.055 -20.859 0.301 1 93.44 232 ALA A O 1
ATOM 1783 N N . GLY A 1 233 ? 8.898 -21.234 -0.014 1 93.75 233 GLY A N 1
ATOM 1784 C CA . GLY A 1 233 ? 8.789 -22.172 1.089 1 93.75 233 GLY A CA 1
ATOM 1785 C C . GLY A 1 233 ? 8.703 -21.5 2.443 1 93.75 233 GLY A C 1
ATOM 1786 O O . GLY A 1 233 ? 9.031 -22.109 3.467 1 93.75 233 GLY A O 1
ATOM 1787 N N . GLN A 1 234 ? 8.227 -20.234 2.445 1 94 234 GLN A N 1
ATOM 1788 C CA . GLN A 1 234 ? 8.25 -19.484 3.689 1 94 234 GLN A CA 1
ATOM 1789 C C . GLN A 1 234 ? 6.961 -19.688 4.48 1 94 234 GLN A C 1
ATOM 1791 O O . GLN A 1 234 ? 6.852 -19.234 5.625 1 94 234 GLN A O 1
ATOM 1796 N N . GLY A 1 235 ? 6.027 -20.328 3.926 1 96.94 235 GLY A N 1
ATOM 1797 C CA . GLY A 1 235 ? 4.758 -20.562 4.59 1 96.94 235 GLY A CA 1
ATOM 1798 C C . GLY A 1 235 ? 3.6 -20.719 3.623 1 96.94 235 GLY A C 1
ATOM 1799 O O . GLY A 1 235 ? 3.807 -21.016 2.443 1 96.94 235 GLY A O 1
ATOM 1800 N N . VAL A 1 236 ? 2.395 -20.656 4.215 1 98.19 236 VAL A N 1
ATOM 1801 C CA . VAL A 1 236 ? 1.164 -20.734 3.434 1 98.19 236 VAL A CA 1
ATOM 1802 C C . VAL A 1 236 ? 0.368 -19.438 3.609 1 98.19 236 VAL A C 1
ATOM 1804 O O . VAL A 1 236 ? 0.55 -18.719 4.594 1 98.19 236 VAL A O 1
ATOM 1807 N N . VAL A 1 237 ? -0.461 -19.125 2.641 1 98.12 237 VAL A N 1
ATOM 1808 C CA . VAL A 1 237 ? -1.293 -17.938 2.725 1 98.12 237 VAL A CA 1
ATOM 1809 C C . VAL A 1 237 ? -2.713 -18.266 2.264 1 98.12 237 VAL A C 1
ATOM 1811 O O . VAL A 1 237 ? -2.906 -19.078 1.358 1 98.12 237 VAL A O 1
ATOM 1814 N N . MET A 1 238 ? -3.703 -17.734 2.998 1 97.56 238 MET A N 1
ATOM 1815 C CA . MET A 1 238 ? -5.105 -17.844 2.604 1 97.56 238 MET A CA 1
ATOM 1816 C C . MET A 1 238 ? -5.551 -16.594 1.854 1 97.56 238 MET A C 1
ATOM 1818 O O . MET A 1 238 ? -5.453 -15.477 2.381 1 97.56 238 MET A O 1
ATOM 1822 N N . LEU A 1 239 ? -6.016 -16.766 0.645 1 97.31 239 LEU A N 1
ATOM 1823 C CA . LEU A 1 239 ? -6.461 -15.648 -0.18 1 97.31 239 LEU A CA 1
ATOM 1824 C C . LEU A 1 239 ? -7.855 -15.906 -0.738 1 97.31 239 LEU A C 1
ATOM 1826 O O . LEU A 1 239 ? -8.25 -17.062 -0.929 1 97.31 239 LEU A O 1
ATOM 1830 N N . PRO A 1 240 ? -8.594 -14.781 -0.981 1 96.44 240 PRO A N 1
ATOM 1831 C CA . PRO A 1 240 ? -9.828 -15.016 -1.735 1 96.44 240 PRO A CA 1
ATOM 1832 C C . PRO A 1 240 ? -9.602 -15.805 -3.021 1 96.44 240 PRO A C 1
ATOM 1834 O O . PRO A 1 240 ? -8.609 -15.57 -3.725 1 96.44 240 PRO A O 1
ATOM 1837 N N . ARG A 1 241 ? -10.492 -16.719 -3.314 1 96.06 241 ARG A N 1
ATOM 1838 C CA . ARG A 1 241 ? -10.336 -17.625 -4.441 1 96.06 241 ARG A CA 1
ATOM 1839 C C . ARG A 1 241 ? -10.062 -16.875 -5.734 1 96.06 241 ARG A C 1
ATOM 1841 O O . ARG A 1 241 ? -9.18 -17.234 -6.504 1 96.06 241 ARG A O 1
ATOM 1848 N N . VAL A 1 242 ? -10.758 -15.742 -5.914 1 94 242 VAL A N 1
ATOM 1849 C CA . VAL A 1 242 ? -10.648 -14.969 -7.145 1 94 242 VAL A CA 1
ATOM 1850 C C . VAL A 1 242 ? -9.242 -14.383 -7.27 1 94 242 VAL A C 1
ATOM 1852 O O . VAL A 1 242 ? -8.75 -14.188 -8.383 1 94 242 VAL A O 1
ATOM 1855 N N . VAL A 1 243 ? -8.57 -14.172 -6.16 1 94.88 243 VAL A N 1
ATOM 1856 C CA . VAL A 1 243 ? -7.203 -13.648 -6.145 1 94.88 243 VAL A CA 1
ATOM 1857 C C . VAL A 1 243 ? -6.207 -14.805 -6.266 1 94.88 243 VAL A C 1
ATOM 1859 O O . VAL A 1 243 ? -5.262 -14.734 -7.051 1 94.88 243 VAL A O 1
ATOM 1862 N N . ALA A 1 244 ? -6.453 -15.852 -5.523 1 96.56 244 ALA A N 1
ATOM 1863 C CA . ALA A 1 244 ? -5.559 -17 -5.492 1 96.56 244 ALA A CA 1
ATOM 1864 C C . ALA A 1 244 ? -5.41 -17.625 -6.883 1 96.56 244 ALA A C 1
ATOM 1866 O O . ALA A 1 244 ? -4.324 -18.062 -7.262 1 96.56 244 ALA A O 1
ATOM 1867 N N . LYS A 1 245 ? -6.426 -17.625 -7.656 1 94.38 245 LYS A N 1
ATOM 1868 C CA . LYS A 1 245 ? -6.453 -18.266 -8.969 1 94.38 245 LYS A CA 1
ATOM 1869 C C . LYS A 1 245 ? -5.43 -17.641 -9.914 1 94.38 245 LYS A C 1
ATOM 1871 O O . LYS A 1 245 ? -4.766 -18.344 -10.672 1 94.38 245 LYS A O 1
ATOM 1876 N N . VAL A 1 246 ? -5.262 -16.359 -9.781 1 89.31 246 VAL A N 1
ATOM 1877 C CA . VAL A 1 246 ? -4.41 -15.68 -10.75 1 89.31 246 VAL A CA 1
ATOM 1878 C C . VAL A 1 246 ? -2.971 -15.648 -10.242 1 89.31 246 VAL A C 1
ATOM 1880 O O . VAL A 1 246 ? -2.064 -15.195 -10.945 1 89.31 246 VAL A O 1
ATOM 1883 N N . LEU A 1 247 ? -2.75 -16.109 -9.008 1 92.19 247 LEU A N 1
ATOM 1884 C CA . LEU A 1 247 ? -1.412 -16.062 -8.43 1 92.19 247 LEU A CA 1
ATOM 1885 C C . LEU A 1 247 ? -0.73 -17.422 -8.539 1 92.19 247 LEU A C 1
ATOM 1887 O O . LEU A 1 247 ? 0.408 -17.594 -8.102 1 92.19 247 LEU A O 1
ATOM 1891 N N . GLU A 1 248 ? -1.439 -18.344 -9.109 1 90.25 248 GLU A N 1
ATOM 1892 C CA . GLU A 1 248 ? -0.809 -19.641 -9.328 1 90.25 248 GLU A CA 1
ATOM 1893 C C . GLU A 1 248 ? 0.439 -19.5 -10.195 1 90.25 248 GLU A C 1
ATOM 1895 O O . GLU A 1 248 ? 0.427 -18.781 -11.203 1 90.25 248 GLU A O 1
ATOM 1900 N N . ARG A 1 249 ? 1.527 -20.125 -9.852 1 89 249 ARG A N 1
ATOM 1901 C CA . ARG A 1 249 ? 2.836 -20.062 -10.492 1 89 249 ARG A CA 1
ATOM 1902 C C . ARG A 1 249 ? 3.668 -21.297 -10.141 1 89 249 ARG A C 1
ATOM 1904 O O . ARG A 1 249 ? 3.295 -22.078 -9.266 1 89 249 ARG A O 1
ATOM 1911 N N . PRO A 1 250 ? 4.734 -21.438 -10.914 1 90.12 250 PRO A N 1
ATOM 1912 C CA . PRO A 1 250 ? 5.59 -22.562 -10.547 1 90.12 250 PRO A CA 1
ATOM 1913 C C . PRO A 1 250 ? 6.012 -22.531 -9.078 1 90.12 250 PRO A C 1
ATOM 1915 O O . PRO A 1 250 ? 6.387 -21.469 -8.562 1 90.12 250 PRO A O 1
ATOM 1918 N N . GLY A 1 251 ? 5.816 -23.609 -8.43 1 94.5 251 GLY A N 1
ATOM 1919 C CA . GLY A 1 251 ? 6.223 -23.734 -7.039 1 94.5 251 GLY A CA 1
ATOM 1920 C C . GLY A 1 251 ? 5.098 -23.453 -6.062 1 94.5 251 GLY A C 1
ATOM 1921 O O . GLY A 1 251 ? 5.273 -23.609 -4.852 1 94.5 251 GLY A O 1
ATOM 1922 N N . VAL A 1 252 ? 3.965 -23.094 -6.598 1 97.19 252 VAL A N 1
ATOM 1923 C CA . VAL A 1 252 ? 2.824 -22.766 -5.742 1 97.19 252 VAL A CA 1
ATOM 1924 C C . VAL A 1 252 ? 1.605 -23.578 -6.188 1 97.19 252 VAL A C 1
ATOM 1926 O O . VAL A 1 252 ? 1.299 -23.641 -7.379 1 97.19 252 VAL A O 1
ATOM 1929 N N . VAL A 1 253 ? 0.924 -24.203 -5.25 1 97.81 253 VAL A N 1
ATOM 1930 C CA . VAL A 1 253 ? -0.311 -24.938 -5.516 1 97.81 253 VAL A CA 1
ATOM 1931 C C . VAL A 1 253 ? -1.469 -24.297 -4.762 1 97.81 253 VAL A C 1
ATOM 1933 O O . VAL A 1 253 ? -1.319 -23.891 -3.604 1 97.81 253 VAL A O 1
ATOM 1936 N N . ARG A 1 254 ? -2.545 -24.141 -5.43 1 98.12 254 ARG A N 1
ATOM 1937 C CA . ARG A 1 254 ? -3.771 -23.625 -4.836 1 98.12 254 ARG A CA 1
ATOM 1938 C C . ARG A 1 254 ? -4.668 -24.75 -4.348 1 98.12 254 ARG A C 1
ATOM 1940 O O . ARG A 1 254 ? -5.004 -25.672 -5.109 1 98.12 254 ARG A O 1
ATOM 1947 N N . VAL A 1 255 ? -5.09 -24.734 -3.086 1 98.06 255 VAL A N 1
ATOM 1948 C CA . VAL A 1 255 ? -5.969 -25.719 -2.49 1 98.06 255 VAL A CA 1
ATOM 1949 C C . VAL A 1 255 ? -7.152 -25.031 -1.816 1 98.06 255 VAL A C 1
ATOM 1951 O O . VAL A 1 255 ? -6.969 -24.172 -0.955 1 98.06 255 VAL A O 1
ATOM 1954 N N . PRO A 1 256 ? -8.359 -25.406 -2.176 1 97.56 256 PRO A N 1
ATOM 1955 C CA . PRO A 1 256 ? -9.523 -24.812 -1.521 1 97.56 256 PRO A CA 1
ATOM 1956 C C . PRO A 1 256 ? -9.523 -25.016 -0.008 1 97.56 256 PRO A C 1
ATOM 1958 O O . PRO A 1 256 ? -9.172 -26.094 0.467 1 97.56 256 PRO A O 1
ATOM 1961 N N . LEU A 1 257 ? -9.828 -23.938 0.717 1 96.81 257 LEU A N 1
ATOM 1962 C CA . LEU A 1 257 ? -10.023 -24.062 2.158 1 96.81 257 LEU A CA 1
ATOM 1963 C C . LEU A 1 257 ? -11.43 -24.547 2.477 1 96.81 257 LEU A C 1
ATOM 1965 O O . LEU A 1 257 ? -12.406 -24.094 1.88 1 96.81 257 LEU A O 1
ATOM 1969 N N . HIS A 1 258 ? -11.484 -25.453 3.379 1 93.69 258 HIS A N 1
ATOM 1970 C CA . HIS A 1 258 ? -12.805 -25.891 3.801 1 93.69 258 HIS A CA 1
ATOM 1971 C C . HIS A 1 258 ? -13.641 -24.719 4.293 1 93.69 258 HIS A C 1
ATOM 1973 O O . HIS A 1 258 ? -13.156 -23.875 5.051 1 93.69 258 HIS A O 1
ATOM 1979 N N . ALA A 1 259 ? -14.82 -24.812 3.824 1 77.88 259 ALA A N 1
ATOM 1980 C CA . ALA A 1 259 ? -15.742 -23.703 4.043 1 77.88 259 ALA A CA 1
ATOM 1981 C C . ALA A 1 259 ? -15.961 -23.453 5.535 1 77.88 259 ALA A C 1
ATOM 1983 O O . ALA A 1 259 ? -16.141 -24.391 6.309 1 77.88 259 ALA A O 1
ATOM 1984 N N . GLN A 1 260 ? -15.695 -22.219 5.824 1 83.25 260 GLN A N 1
ATOM 1985 C CA . GLN A 1 260 ? -16.078 -21.703 7.137 1 83.25 260 GLN A CA 1
ATOM 1986 C C . GLN A 1 260 ? -16.938 -20.453 7.008 1 83.25 260 GLN A C 1
ATOM 1988 O O . GLN A 1 260 ? -16.594 -19.531 6.266 1 83.25 260 GLN A O 1
ATOM 1993 N N . GLU A 1 261 ? -18.016 -20.438 7.715 1 80.19 261 GLU A N 1
ATOM 1994 C CA . GLU A 1 261 ? -19 -19.359 7.562 1 80.19 261 GLU A CA 1
ATOM 1995 C C . GLU A 1 261 ? -18.391 -18 7.891 1 80.19 261 GLU A C 1
ATOM 1997 O O . GLU A 1 261 ? -18.672 -17.016 7.211 1 80.19 261 GLU A O 1
ATOM 2002 N N . ASP A 1 262 ? -17.484 -18 8.836 1 86.5 262 ASP A N 1
ATOM 2003 C CA . ASP A 1 262 ? -17.031 -16.703 9.312 1 86.5 262 ASP A CA 1
ATOM 2004 C C . ASP A 1 262 ? -15.68 -16.328 8.703 1 86.5 262 ASP A C 1
ATOM 2006 O O . ASP A 1 262 ? -15.078 -15.32 9.07 1 86.5 262 ASP A O 1
ATOM 2010 N N . LEU A 1 263 ? -15.242 -17.156 7.797 1 93.62 263 LEU A N 1
ATOM 2011 C CA . LEU A 1 263 ? -13.961 -16.891 7.152 1 93.62 263 LEU A CA 1
ATOM 2012 C C . LEU A 1 263 ? -14.125 -16.766 5.645 1 93.62 263 LEU A C 1
ATOM 2014 O O . LEU A 1 263 ? -13.789 -17.688 4.898 1 93.62 263 LEU A O 1
ATOM 2018 N N . ARG A 1 264 ? -14.711 -15.672 5.273 1 95 264 ARG A N 1
ATOM 2019 C CA . ARG A 1 264 ? -14.953 -15.344 3.871 1 95 264 ARG A CA 1
ATOM 2020 C C . ARG A 1 264 ? -14.5 -13.922 3.553 1 95 264 ARG A C 1
ATOM 2022 O O . ARG A 1 264 ? -14.25 -13.125 4.461 1 95 264 ARG A O 1
ATOM 2029 N N . TRP A 1 265 ? -14.258 -13.742 2.355 1 95.56 265 TRP A N 1
ATOM 2030 C CA . TRP A 1 265 ? -13.922 -12.414 1.854 1 95.56 265 TRP A CA 1
ATOM 2031 C C . TRP A 1 265 ? -15.148 -11.734 1.262 1 95.56 265 TRP A C 1
ATOM 2033 O O . TRP A 1 265 ? -15.352 -11.758 0.046 1 95.56 265 TRP A O 1
ATOM 2043 N N . ASP A 1 266 ? -15.891 -11.109 2.133 1 96.19 266 ASP A N 1
ATOM 2044 C CA . ASP A 1 266 ? -17.109 -10.406 1.743 1 96.19 266 ASP A CA 1
ATOM 2045 C C . ASP A 1 266 ? -16.859 -8.898 1.619 1 96.19 266 ASP A C 1
ATOM 2047 O O . ASP A 1 266 ? -16.75 -8.195 2.627 1 96.19 266 ASP A O 1
ATOM 2051 N N . ILE A 1 267 ? -16.859 -8.406 0.42 1 96.38 267 ILE A N 1
ATOM 2052 C CA . ILE A 1 267 ? -16.562 -7.008 0.143 1 96.38 267 ILE A CA 1
ATOM 2053 C C . ILE A 1 267 ? -17.859 -6.227 -0.056 1 96.38 267 ILE A C 1
ATOM 2055 O O . ILE A 1 267 ? -18.781 -6.703 -0.723 1 96.38 267 ILE A O 1
ATOM 2059 N N . ALA A 1 268 ? -17.906 -5.086 0.614 1 97.69 268 ALA A N 1
ATOM 2060 C CA . ALA A 1 268 ? -18.969 -4.105 0.378 1 97.69 268 ALA A CA 1
ATOM 2061 C C . ALA A 1 268 ? -18.375 -2.719 0.13 1 97.69 268 ALA A C 1
ATOM 2063 O O . ALA A 1 268 ? -17.266 -2.42 0.569 1 97.69 268 ALA A O 1
ATOM 2064 N N . PHE A 1 269 ? -19.062 -1.97 -0.642 1 98.06 269 PHE A N 1
ATOM 2065 C CA . PHE A 1 269 ? -18.719 -0.555 -0.741 1 98.06 269 PHE A CA 1
ATOM 2066 C C . PHE A 1 269 ? -19.516 0.264 0.268 1 98.06 269 PHE A C 1
ATOM 2068 O O . PHE A 1 269 ? -20.75 0.199 0.294 1 98.06 269 PHE A O 1
ATOM 2075 N N . ILE A 1 270 ? -18.766 1.036 1.064 1 98.25 270 ILE A N 1
ATOM 2076 C CA . ILE A 1 270 ? -19.375 1.71 2.203 1 98.25 270 ILE A CA 1
ATOM 2077 C C . ILE A 1 270 ? -19.344 3.223 1.99 1 98.25 270 ILE A C 1
ATOM 2079 O O . ILE A 1 270 ? -18.5 3.729 1.24 1 98.25 270 ILE A O 1
ATOM 2083 N N . TRP A 1 271 ? -20.266 3.908 2.611 1 96.06 271 TRP A N 1
ATOM 2084 C CA . TRP A 1 271 ? -20.266 5.359 2.764 1 96.06 271 TRP A CA 1
ATOM 2085 C C . TRP A 1 271 ? -20.844 5.766 4.109 1 96.06 271 TRP A C 1
ATOM 2087 O O . TRP A 1 271 ? -21.438 4.945 4.812 1 96.06 271 TRP A O 1
ATOM 2097 N N . ARG A 1 272 ? -20.531 6.984 4.504 1 90.5 272 ARG A N 1
ATOM 2098 C CA . ARG A 1 272 ? -21.047 7.445 5.789 1 90.5 272 ARG A CA 1
ATOM 2099 C C . ARG A 1 272 ? -22.562 7.461 5.793 1 90.5 272 ARG A C 1
ATOM 2101 O O . ARG A 1 272 ? -23.188 7.984 4.867 1 90.5 272 ARG A O 1
ATOM 2108 N N . ARG A 1 273 ? -23.109 6.891 6.844 1 88.62 273 ARG A N 1
ATOM 2109 C CA . ARG A 1 273 ? -24.562 6.875 6.961 1 88.62 273 ARG A CA 1
ATOM 2110 C C . ARG A 1 273 ? -25.125 8.289 7 1 88.62 273 ARG A C 1
ATOM 2112 O O . ARG A 1 273 ? -24.641 9.141 7.754 1 88.62 273 ARG A O 1
ATOM 2119 N N . GLY A 1 274 ? -26.125 8.477 6.121 1 82.25 274 GLY A N 1
ATOM 2120 C CA . GLY A 1 274 ? -26.781 9.773 6.086 1 82.25 274 GLY A CA 1
ATOM 2121 C C . GLY A 1 274 ? -26.047 10.789 5.23 1 82.25 274 GLY A C 1
ATOM 2122 O O . GLY A 1 274 ? -26.547 11.883 4.988 1 82.25 274 GLY A O 1
ATOM 2123 N N . ALA A 1 275 ? -24.828 10.469 4.871 1 78.94 275 ALA A N 1
ATOM 2124 C CA . ALA A 1 275 ? -24.062 11.398 4.047 1 78.94 275 ALA A CA 1
ATOM 2125 C C . ALA A 1 275 ? -24.594 11.43 2.615 1 78.94 275 ALA A C 1
ATOM 2127 O O . ALA A 1 275 ? -25.172 10.445 2.139 1 78.94 275 ALA A O 1
ATOM 2128 N N . TYR A 1 276 ? -24.469 12.5 2.008 1 77.31 276 TYR A N 1
ATOM 2129 C CA . TYR A 1 276 ? -24.797 12.641 0.595 1 77.31 276 TYR A CA 1
ATOM 2130 C C . TYR A 1 276 ? -23.812 11.883 -0.278 1 77.31 276 TYR A C 1
ATOM 2132 O O . TYR A 1 276 ? -22.594 11.992 -0.087 1 77.31 276 TYR A O 1
ATOM 2140 N N . LEU A 1 277 ? -24.328 11.102 -1.211 1 84.75 277 LEU A N 1
ATOM 2141 C CA . LEU A 1 277 ? -23.516 10.445 -2.236 1 84.75 277 LEU A CA 1
ATOM 2142 C C . LEU A 1 277 ? -23.594 11.211 -3.555 1 84.75 277 LEU A C 1
ATOM 2144 O O . LEU A 1 277 ? -24.688 11.453 -4.07 1 84.75 277 LEU A O 1
ATOM 2148 N N . SER A 1 278 ? -22.422 11.609 -3.996 1 83.75 278 SER A N 1
ATOM 2149 C CA . SER A 1 278 ? -22.391 12.32 -5.266 1 83.75 278 SER A CA 1
ATOM 2150 C C . SER A 1 278 ? -22.938 11.461 -6.402 1 83.75 278 SER A C 1
ATOM 2152 O O . SER A 1 278 ? -23.047 10.242 -6.266 1 83.75 278 SER A O 1
ATOM 2154 N N . ARG A 1 279 ? -23.312 12.062 -7.484 1 86.31 279 ARG A N 1
ATOM 2155 C CA . ARG A 1 279 ? -23.75 11.328 -8.672 1 86.31 279 ARG A CA 1
ATOM 2156 C C . ARG A 1 279 ? -22.641 10.406 -9.18 1 86.31 279 ARG A C 1
ATOM 2158 O O . ARG A 1 279 ? -22.922 9.32 -9.688 1 86.31 279 ARG 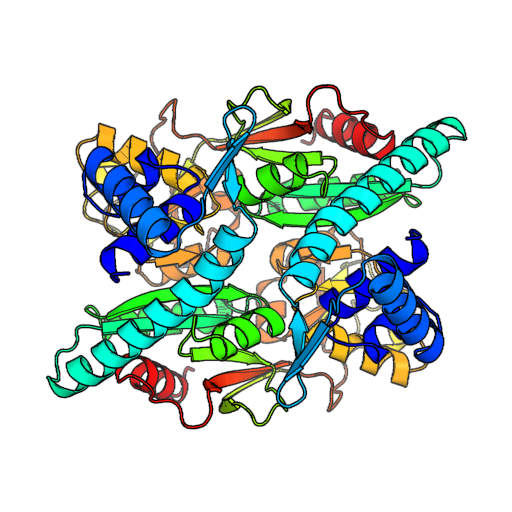A O 1
ATOM 2165 N N . ALA A 1 280 ? -21.406 10.898 -9.055 1 89.5 280 ALA A N 1
ATOM 2166 C CA . ALA A 1 280 ? -20.25 10.086 -9.445 1 89.5 280 ALA A CA 1
ATOM 2167 C C . ALA A 1 280 ? -20.188 8.805 -8.625 1 89.5 280 ALA A C 1
ATOM 2169 O O . ALA A 1 280 ? -20 7.715 -9.172 1 89.5 280 ALA A O 1
ATOM 2170 N N . ALA A 1 281 ? -20.422 8.953 -7.352 1 92.62 281 ALA A N 1
ATOM 2171 C CA . ALA A 1 281 ? -20.391 7.789 -6.465 1 92.62 281 ALA A CA 1
ATOM 2172 C C . ALA A 1 281 ? -21.562 6.859 -6.75 1 92.62 281 ALA A C 1
ATOM 2174 O O . ALA A 1 281 ? -21.406 5.637 -6.75 1 92.62 281 ALA A O 1
ATOM 2175 N N . GLN A 1 282 ? -22.688 7.426 -7 1 91.88 282 GLN A N 1
ATOM 2176 C CA . GLN A 1 282 ? -23.875 6.633 -7.316 1 91.88 282 GLN A CA 1
ATOM 2177 C C . GLN A 1 282 ? -23.688 5.855 -8.617 1 91.88 282 GLN A C 1
ATOM 2179 O O . GLN A 1 282 ? -24.141 4.715 -8.734 1 91.88 282 GLN A O 1
ATOM 2184 N N . ALA A 1 283 ? -23.047 6.477 -9.523 1 92.94 283 ALA A N 1
ATOM 2185 C CA . ALA A 1 283 ? -22.781 5.816 -10.797 1 92.94 283 ALA A CA 1
ATOM 2186 C C . ALA A 1 283 ? -21.859 4.613 -10.609 1 92.94 283 ALA A C 1
ATOM 2188 O O . ALA A 1 283 ? -22.031 3.584 -11.266 1 92.94 283 ALA A O 1
ATOM 2189 N N . TRP A 1 284 ? -20.875 4.75 -9.742 1 95.31 284 TRP A N 1
ATOM 2190 C CA . TRP A 1 284 ? -20.016 3.621 -9.43 1 95.31 284 TRP A CA 1
ATOM 2191 C C . TRP A 1 284 ? -20.812 2.473 -8.828 1 95.31 284 TRP A C 1
ATOM 2193 O O . TRP A 1 284 ? -20.672 1.321 -9.242 1 95.31 284 TRP A O 1
ATOM 2203 N N . LEU A 1 285 ? -21.672 2.824 -7.883 1 96.19 285 LEU A N 1
ATOM 2204 C CA . LEU A 1 285 ? -22.484 1.811 -7.223 1 96.19 285 LEU A CA 1
ATOM 2205 C C . LEU A 1 285 ? -23.406 1.119 -8.219 1 96.19 285 LEU A C 1
ATOM 2207 O O . LEU A 1 285 ? -23.625 -0.092 -8.133 1 96.19 285 LEU A O 1
ATOM 2211 N N . ALA A 1 286 ? -23.906 1.867 -9.109 1 95.44 286 ALA A N 1
ATOM 2212 C CA . ALA A 1 286 ? -24.781 1.301 -10.141 1 95.44 286 ALA A CA 1
ATOM 2213 C C . ALA A 1 286 ? -24 0.334 -11.039 1 95.44 286 ALA A C 1
ATOM 2215 O O . ALA A 1 286 ? -24.516 -0.732 -11.391 1 95.44 286 ALA A O 1
ATOM 2216 N N . LEU A 1 287 ? -22.797 0.706 -11.359 1 95.06 287 LEU A N 1
ATOM 2217 C CA . LEU A 1 287 ? -21.953 -0.142 -12.188 1 95.06 287 LEU A CA 1
ATOM 2218 C C . LEU A 1 287 ? -21.672 -1.476 -11.5 1 95.06 287 LEU A C 1
ATOM 2220 O O . LEU A 1 287 ? -21.656 -2.523 -12.148 1 95.06 287 LEU A O 1
ATOM 2224 N N . LEU A 1 288 ? -21.422 -1.441 -10.195 1 94.75 288 LEU A N 1
ATOM 2225 C CA . LEU A 1 288 ? -21.094 -2.639 -9.43 1 94.75 288 LEU A CA 1
ATOM 2226 C C . LEU A 1 288 ? -22.266 -3.621 -9.438 1 94.75 288 LEU A C 1
ATOM 2228 O O . LEU A 1 288 ? -22.062 -4.82 -9.227 1 94.75 288 LEU A O 1
ATOM 2232 N N . ARG A 1 289 ? -23.453 -3.15 -9.633 1 93 289 ARG A N 1
ATOM 2233 C CA . ARG A 1 289 ? -24.641 -3.99 -9.594 1 93 289 ARG A CA 1
ATOM 2234 C C . ARG A 1 289 ? -24.844 -4.719 -10.914 1 93 289 ARG A C 1
ATOM 2236 O O . ARG A 1 289 ? -25.641 -5.664 -10.992 1 93 289 ARG A O 1
ATOM 2243 N N . GLU A 1 290 ? -24.156 -4.215 -11.875 1 90.81 290 GLU A N 1
ATOM 2244 C CA . GLU A 1 290 ? -24.297 -4.859 -13.18 1 90.81 290 GLU A CA 1
ATOM 2245 C C . GLU A 1 290 ? -23.594 -6.215 -13.203 1 90.81 290 GLU A C 1
ATOM 2247 O O . GLU A 1 290 ? -22.578 -6.406 -12.539 1 90.81 290 GLU A O 1
ATOM 2252 N N . PRO A 1 291 ? -24.281 -7.086 -13.828 1 73.31 291 PRO A N 1
ATOM 2253 C CA . PRO A 1 291 ? -23.625 -8.391 -13.93 1 73.31 291 PRO A CA 1
ATOM 2254 C C . PRO A 1 291 ? -22.266 -8.312 -14.633 1 73.31 291 PRO A C 1
ATOM 2256 O O . PRO A 1 291 ? -22.125 -7.609 -15.633 1 73.31 291 PRO A O 1
ATOM 2259 N N . HIS A 1 292 ? -21.25 -8.445 -13.891 1 64.56 292 HIS A N 1
ATOM 2260 C CA . HIS A 1 292 ? -19.938 -8.484 -14.523 1 64.56 292 HIS A CA 1
ATOM 2261 C C . HIS A 1 292 ? -19.438 -9.914 -14.695 1 64.56 292 HIS A C 1
ATOM 2263 O O . HIS A 1 292 ? -19.469 -10.703 -13.75 1 64.56 292 HIS A O 1
ATOM 2269 N N . GLY A 1 293 ? -19.922 -10.672 -15.758 1 49.34 293 GLY A N 1
ATOM 2270 C CA . GLY A 1 293 ? -19.562 -12.016 -16.172 1 49.34 293 GLY A CA 1
ATOM 2271 C C . GLY A 1 293 ? -18.141 -12.141 -16.656 1 49.34 293 GLY A C 1
ATOM 2272 O O . GLY A 1 293 ? -17.5 -11.141 -16.984 1 49.34 293 GLY A O 1
ATOM 2273 N N . MET B 1 1 ? 7.121 8.875 33.719 1 64.25 1 MET B N 1
ATOM 2274 C CA . MET B 1 1 ? 6.809 8.273 32.438 1 64.25 1 MET B CA 1
ATOM 2275 C C . MET B 1 1 ? 7.738 7.098 32.156 1 64.25 1 MET B C 1
ATOM 2277 O O . MET B 1 1 ? 8.961 7.234 32.219 1 64.25 1 MET B O 1
ATOM 2281 N N . GLU B 1 2 ? 7.133 5.957 32.094 1 74.19 2 GLU B N 1
ATOM 2282 C CA . GLU B 1 2 ? 7.871 4.715 31.875 1 74.19 2 GLU B CA 1
ATOM 2283 C C . GLU B 1 2 ? 7.594 4.133 30.484 1 74.19 2 GLU B C 1
ATOM 2285 O O . GLU B 1 2 ? 6.551 4.41 29.891 1 74.19 2 GLU B O 1
ATOM 2290 N N . PHE B 1 3 ? 8.586 3.32 30.047 1 77.88 3 PHE B N 1
ATOM 2291 C CA . PHE B 1 3 ? 8.461 2.721 28.734 1 77.88 3 PHE B CA 1
ATOM 2292 C C . PHE B 1 3 ? 7.23 1.825 28.656 1 77.88 3 PHE B C 1
ATOM 2294 O O . PHE B 1 3 ? 6.57 1.756 27.609 1 77.88 3 PHE B O 1
ATOM 2301 N N . LYS B 1 4 ? 6.953 1.188 29.75 1 81.94 4 LYS B N 1
ATOM 2302 C CA . LYS B 1 4 ? 5.793 0.302 29.766 1 81.94 4 L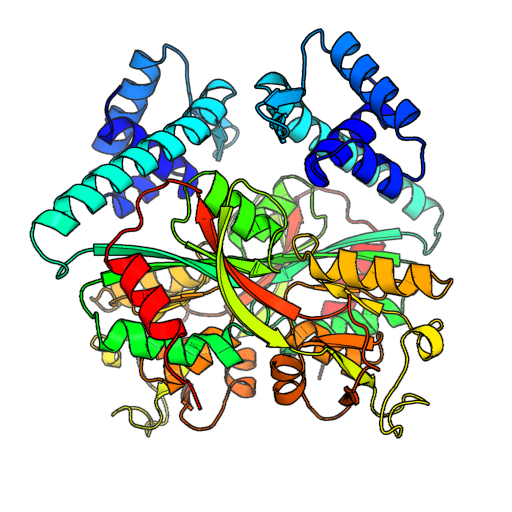YS B CA 1
ATOM 2303 C C . LYS B 1 4 ? 4.5 1.085 29.547 1 81.94 4 LYS B C 1
ATOM 2305 O O . LYS B 1 4 ? 3.58 0.605 28.891 1 81.94 4 LYS B O 1
ATOM 2310 N N . GLN B 1 5 ? 4.469 2.246 30.141 1 84.56 5 GLN B N 1
ATOM 2311 C CA . GLN B 1 5 ? 3.309 3.113 29.984 1 84.56 5 GLN B CA 1
ATOM 2312 C C . GLN B 1 5 ? 3.182 3.611 28.547 1 84.56 5 GLN B C 1
ATOM 2314 O O . GLN B 1 5 ? 2.09 3.602 27.969 1 84.56 5 GLN B O 1
ATOM 2319 N N . LEU B 1 6 ? 4.297 3.977 27.984 1 85.56 6 LEU B N 1
ATOM 2320 C CA . LEU B 1 6 ? 4.34 4.453 26.609 1 85.56 6 LEU B CA 1
ATOM 2321 C C . LEU B 1 6 ? 3.908 3.354 25.641 1 85.56 6 LEU B C 1
ATOM 2323 O O . LEU B 1 6 ? 3.135 3.605 24.719 1 85.56 6 LEU B O 1
ATOM 2327 N N . ARG B 1 7 ? 4.355 2.188 25.844 1 86.25 7 ARG B N 1
ATOM 2328 C CA . ARG B 1 7 ? 4.016 1.044 25 1 86.25 7 ARG B CA 1
ATOM 2329 C C . ARG B 1 7 ? 2.523 0.744 25.062 1 86.25 7 ARG B C 1
ATOM 2331 O O . ARG B 1 7 ? 1.897 0.485 24.031 1 86.25 7 ARG B O 1
ATOM 2338 N N . SER B 1 8 ? 1.977 0.815 26.281 1 87.94 8 SER B N 1
ATOM 2339 C CA . SER B 1 8 ? 0.549 0.563 26.453 1 87.94 8 SER B CA 1
ATOM 2340 C C . SER B 1 8 ? -0.287 1.605 25.719 1 87.94 8 SER B C 1
ATOM 2342 O O . SER B 1 8 ? -1.243 1.262 25.016 1 87.94 8 SER B O 1
ATOM 2344 N N . PHE B 1 9 ? 0.097 2.812 25.828 1 91.25 9 PHE B N 1
ATOM 2345 C CA . PHE B 1 9 ? -0.594 3.918 25.172 1 91.25 9 PHE B CA 1
ATOM 2346 C C . PHE B 1 9 ? -0.554 3.762 23.656 1 91.25 9 PHE B C 1
ATOM 2348 O O . PHE B 1 9 ? -1.589 3.834 23 1 91.25 9 PHE B O 1
ATOM 2355 N N . ILE B 1 10 ? 0.582 3.498 23.203 1 84.69 10 ILE B N 1
ATOM 2356 C CA . ILE B 1 10 ? 0.792 3.41 21.766 1 84.69 10 ILE B CA 1
ATOM 2357 C C . ILE B 1 10 ? 0.021 2.217 21.203 1 84.69 10 ILE B C 1
ATOM 2359 O O . ILE B 1 10 ? -0.61 2.318 20.141 1 84.69 10 ILE B O 1
ATOM 2363 N N . GLU B 1 11 ? 0.004 1.151 21.891 1 85.75 11 GLU B N 1
ATOM 2364 C CA . GLU B 1 11 ? -0.715 -0.035 21.438 1 85.75 11 GLU B CA 1
ATOM 2365 C C . GLU B 1 11 ? -2.223 0.203 21.438 1 85.75 11 GLU B C 1
ATOM 2367 O O . GLU B 1 11 ? -2.93 -0.285 20.547 1 85.75 11 GLU B O 1
ATOM 2372 N N . VAL B 1 12 ? -2.66 0.952 22.391 1 88 12 VAL B N 1
ATOM 2373 C CA . VAL B 1 12 ? -4.078 1.292 22.438 1 88 12 VAL B CA 1
ATOM 2374 C C . VAL B 1 12 ? -4.453 2.094 21.188 1 88 12 VAL B C 1
ATOM 2376 O O . VAL B 1 12 ? -5.496 1.853 20.578 1 88 12 VAL B O 1
ATOM 2379 N N . VAL B 1 13 ? -3.621 2.949 20.812 1 82 13 VAL B N 1
ATOM 2380 C CA . VAL B 1 13 ? -3.871 3.805 19.672 1 82 13 VAL B CA 1
ATOM 2381 C C . VAL B 1 13 ? -3.818 2.975 18.391 1 82 13 VAL B C 1
ATOM 2383 O O . VAL B 1 13 ? -4.715 3.062 17.547 1 82 13 VAL B O 1
ATOM 2386 N N . HIS B 1 14 ? -2.826 2.178 18.297 1 76.62 14 HIS B N 1
ATOM 2387 C CA . HIS B 1 14 ? -2.609 1.389 17.094 1 76.62 14 HIS B CA 1
ATOM 2388 C C . HIS B 1 14 ? -3.73 0.376 16.875 1 76.62 14 HIS B C 1
ATOM 2390 O O . HIS B 1 14 ? -4.145 0.125 15.742 1 76.62 14 HIS B O 1
ATOM 2396 N N . ARG B 1 15 ? -4.223 -0.163 17.984 1 72.75 15 ARG B N 1
ATOM 2397 C CA . ARG B 1 15 ? -5.207 -1.236 17.906 1 72.75 15 ARG B CA 1
ATOM 2398 C C . ARG B 1 15 ? -6.625 -0.686 18 1 72.75 15 ARG B C 1
ATOM 2400 O O . ARG B 1 15 ? -7.594 -1.411 17.766 1 72.75 15 ARG B O 1
ATOM 2407 N N . GLY B 1 16 ? -6.695 0.659 18.344 1 76.75 16 GLY B N 1
ATOM 2408 C CA . GLY B 1 16 ? -7.977 1.35 18.406 1 76.75 16 GLY B CA 1
ATOM 2409 C C . GLY B 1 16 ? -8.781 1.009 19.641 1 76.75 16 GLY B C 1
ATOM 2410 O O . GLY B 1 16 ? -10.008 1.166 19.656 1 76.75 16 GLY B O 1
ATOM 2411 N N . GLY B 1 17 ? -8.055 0.344 20.688 1 85.25 17 GLY B N 1
ATOM 2412 C CA . GLY B 1 17 ? -8.82 -0.015 21.859 1 85.25 17 GLY B CA 1
ATOM 2413 C C . GLY B 1 17 ? -7.973 -0.625 22.969 1 85.25 17 GLY B C 1
ATOM 2414 O O . GLY B 1 17 ? -6.891 -1.155 22.703 1 85.25 17 GLY B O 1
ATOM 2415 N N . PHE B 1 18 ? -8.539 -0.591 24.172 1 88.69 18 PHE B N 1
ATOM 2416 C CA . PHE B 1 18 ? -7.824 -1.065 25.344 1 88.69 18 PHE B CA 1
ATOM 2417 C C . PHE B 1 18 ? -7.809 -2.588 25.406 1 88.69 18 PHE B C 1
ATOM 2419 O O . PHE B 1 18 ? -6.793 -3.195 25.734 1 88.69 18 PHE B O 1
ATOM 2426 N N . THR B 1 19 ? -8.898 -3.117 24.938 1 85.38 19 THR B N 1
ATOM 2427 C CA . THR B 1 19 ? -9 -4.57 24.953 1 85.38 19 THR B CA 1
ATOM 2428 C C . THR B 1 19 ? -8.055 -5.188 23.922 1 85.38 19 THR B C 1
ATOM 2430 O O . THR B 1 19 ? -7.34 -6.148 24.219 1 85.38 19 THR B O 1
ATOM 2433 N N . GLN B 1 20 ? -8.07 -4.617 22.875 1 80.62 20 GLN B N 1
ATOM 2434 C CA . GLN B 1 20 ? -7.211 -5.105 21.797 1 80.62 20 GLN B CA 1
ATOM 2435 C C . GLN B 1 20 ? -5.738 -4.938 22.156 1 80.62 20 GLN B C 1
ATOM 2437 O O . GLN B 1 20 ? -4.922 -5.82 21.891 1 80.62 20 GLN B O 1
ATOM 2442 N N . ALA B 1 21 ? -5.438 -3.855 22.734 1 87.19 21 ALA B N 1
ATOM 2443 C CA . ALA B 1 21 ? -4.066 -3.598 23.156 1 87.19 21 ALA B CA 1
ATOM 2444 C C . ALA B 1 21 ? -3.619 -4.617 24.203 1 87.19 21 ALA B C 1
ATOM 2446 O O . ALA B 1 21 ? -2.48 -5.086 24.172 1 87.19 21 ALA B O 1
ATOM 2447 N N . ALA B 1 22 ? -4.496 -4.98 25.062 1 87.88 22 ALA B N 1
ATOM 2448 C CA . ALA B 1 22 ? -4.199 -5.953 26.109 1 87.88 22 ALA B CA 1
ATOM 2449 C C . ALA B 1 22 ? -3.846 -7.312 25.516 1 87.88 22 ALA B C 1
ATOM 2451 O O . ALA B 1 22 ? -2.902 -7.969 25.953 1 87.88 22 ALA B O 1
ATOM 2452 N N . GLN B 1 23 ? -4.52 -7.641 24.547 1 79.75 23 GLN B N 1
ATOM 2453 C CA . GLN B 1 23 ? -4.27 -8.906 23.875 1 79.75 23 GLN B CA 1
ATOM 2454 C C . GLN B 1 23 ? -2.895 -8.914 23.219 1 79.75 23 GLN B C 1
ATOM 2456 O O . GLN B 1 23 ? -2.143 -9.883 23.344 1 79.75 23 GLN B O 1
ATOM 2461 N N . THR B 1 24 ? -2.617 -7.805 22.688 1 75.94 24 THR B N 1
ATOM 2462 C CA . THR B 1 24 ? -1.35 -7.691 21.984 1 75.94 24 THR B CA 1
ATOM 2463 C C . THR B 1 24 ? -0.179 -7.672 22.953 1 75.94 24 THR B C 1
ATOM 2465 O O . THR B 1 24 ? 0.874 -8.258 22.688 1 75.94 24 THR B O 1
ATOM 2468 N N . LEU B 1 25 ? -0.381 -7.074 24.047 1 80.06 25 LEU B N 1
ATOM 2469 C CA . LEU B 1 25 ? 0.688 -6.879 25.016 1 80.06 25 LEU B CA 1
ATOM 2470 C C . LEU B 1 25 ? 0.723 -8.023 26.016 1 80.06 25 LEU B C 1
ATOM 2472 O O . LEU B 1 25 ? 1.628 -8.094 26.859 1 80.06 25 LEU B O 1
ATOM 2476 N N . HIS B 1 26 ? -0.27 -8.891 25.906 1 81.19 26 HIS B N 1
ATOM 2477 C CA . HIS B 1 26 ? -0.377 -10.039 26.781 1 81.19 26 HIS B CA 1
ATOM 2478 C C . HIS B 1 26 ? -0.426 -9.609 28.25 1 81.19 26 HIS B C 1
ATOM 2480 O O . HIS B 1 26 ? 0.294 -10.156 29.078 1 81.19 26 HIS B O 1
ATOM 2486 N N . ILE B 1 27 ? -1.176 -8.609 28.516 1 85 27 ILE B N 1
ATOM 2487 C CA . ILE B 1 27 ? -1.48 -8.148 29.875 1 85 27 ILE B CA 1
ATOM 2488 C C . ILE B 1 27 ? -2.979 -7.879 30 1 85 27 ILE B C 1
ATOM 2490 O O . ILE B 1 27 ? -3.717 -7.969 29.016 1 85 27 ILE B O 1
ATOM 2494 N N . SER B 1 28 ? -3.416 -7.762 31.156 1 87.75 28 SER B N 1
ATOM 2495 C CA . SER B 1 28 ? -4.84 -7.527 31.375 1 87.75 28 SER B CA 1
ATOM 2496 C C . SER B 1 28 ? -5.254 -6.148 30.859 1 87.75 28 SER B C 1
ATOM 2498 O O . SER B 1 28 ? -4.434 -5.23 30.812 1 87.75 28 SER B O 1
ATOM 2500 N N . GLN B 1 29 ? -6.445 -6.117 30.484 1 90.62 29 GLN B N 1
ATOM 2501 C CA . GLN B 1 29 ? -6.988 -4.828 30.062 1 90.62 29 GLN B CA 1
ATOM 2502 C C . GLN B 1 29 ? -6.895 -3.799 31.188 1 90.62 29 GLN B C 1
ATOM 2504 O O . GLN B 1 29 ? -6.637 -2.621 30.938 1 90.62 29 GLN B O 1
ATOM 2509 N N . SER B 1 30 ? -7.129 -4.262 32.406 1 93.19 30 SER B N 1
ATOM 2510 C CA . SER B 1 30 ? -7.012 -3.373 33.531 1 93.19 30 SER B CA 1
ATOM 2511 C C . SER B 1 30 ? -5.594 -2.832 33.688 1 93.19 30 SER B C 1
ATOM 2513 O O . SER B 1 30 ? -5.402 -1.665 34.031 1 93.19 30 SER B O 1
ATOM 2515 N N . ALA B 1 31 ? -4.676 -3.676 33.406 1 88.69 31 ALA B N 1
ATOM 2516 C CA . ALA B 1 31 ? -3.275 -3.262 33.469 1 88.69 31 ALA B CA 1
ATOM 2517 C C . ALA B 1 31 ? -2.973 -2.211 32.375 1 88.69 31 ALA B C 1
ATOM 2519 O O . ALA B 1 31 ? -2.291 -1.221 32.656 1 88.69 31 ALA B O 1
ATOM 2520 N N . VAL B 1 32 ? -3.48 -2.416 31.188 1 93.31 32 VAL B N 1
ATOM 2521 C CA . VAL B 1 32 ? -3.311 -1.448 30.109 1 93.31 32 VAL B CA 1
ATOM 2522 C C . VAL B 1 32 ? -3.934 -0.113 30.516 1 93.31 32 VAL B C 1
ATOM 2524 O O . VAL B 1 32 ? -3.316 0.942 30.344 1 93.31 32 VAL B O 1
ATOM 2527 N N . SER B 1 33 ? -5.121 -0.176 31.016 1 93.44 33 SER B N 1
ATOM 2528 C CA . SER B 1 33 ? -5.84 1.026 31.422 1 93.44 33 SER B CA 1
ATOM 2529 C C . SER B 1 33 ? -5.074 1.79 32.5 1 93.44 33 SER B C 1
ATOM 2531 O O . SER B 1 33 ? -4.965 3.016 32.438 1 93.44 33 SER B O 1
ATOM 2533 N N . LYS B 1 34 ? -4.535 1.067 33.438 1 91.06 34 LYS B N 1
ATOM 2534 C CA . LYS B 1 34 ? -3.764 1.675 34.5 1 91.06 34 LYS B CA 1
ATOM 2535 C C . LYS B 1 34 ? -2.504 2.348 33.969 1 91.06 34 LYS B C 1
ATOM 2537 O O . LYS B 1 34 ? -2.162 3.457 34.375 1 91.06 34 LYS B O 1
ATOM 2542 N N . GLN B 1 35 ? -1.896 1.688 33.156 1 90.56 35 GLN B N 1
ATOM 2543 C CA . GLN B 1 35 ? -0.667 2.215 32.562 1 90.56 35 GLN B CA 1
ATOM 2544 C C . GLN B 1 35 ? -0.937 3.494 31.781 1 90.56 35 GLN B C 1
ATOM 2546 O O . GLN B 1 35 ? -0.182 4.465 31.875 1 90.56 35 GLN B O 1
ATOM 2551 N N . VAL B 1 36 ? -1.994 3.5 31.047 1 92.88 36 VAL B N 1
ATOM 2552 C CA . VAL B 1 36 ? -2.344 4.68 30.266 1 92.88 36 VAL B CA 1
ATOM 2553 C C . VAL B 1 36 ? -2.734 5.824 31.188 1 92.88 36 VAL B C 1
ATOM 2555 O O . VAL B 1 36 ? -2.334 6.973 30.984 1 92.88 36 VAL B O 1
ATOM 2558 N N . ALA B 1 37 ? -3.471 5.504 32.188 1 92.75 37 ALA B N 1
ATOM 2559 C CA . ALA B 1 37 ? -3.865 6.504 33.188 1 92.75 37 ALA B CA 1
ATOM 2560 C C . ALA B 1 37 ? -2.643 7.105 33.875 1 92.75 37 ALA B C 1
ATOM 2562 O O . ALA B 1 37 ? -2.582 8.32 34.094 1 92.75 37 ALA B O 1
ATOM 2563 N N . GLN B 1 38 ? -1.721 6.238 34.219 1 87.5 38 GLN B N 1
ATOM 2564 C CA . GLN B 1 38 ? -0.492 6.703 34.844 1 87.5 38 GLN B CA 1
ATOM 2565 C C . GLN B 1 38 ? 0.3 7.613 33.906 1 87.5 38 GLN B C 1
ATOM 2567 O O . GLN B 1 38 ? 0.878 8.609 34.375 1 87.5 38 GLN B O 1
ATOM 2572 N N . LEU B 1 39 ? 0.347 7.27 32.688 1 87.44 39 LEU B N 1
ATOM 2573 C CA . LEU B 1 39 ? 1.025 8.102 31.688 1 87.44 39 LEU B CA 1
ATOM 2574 C C . LEU B 1 39 ? 0.372 9.477 31.594 1 87.44 39 LEU B C 1
ATOM 2576 O O . LEU B 1 39 ? 1.065 10.492 31.547 1 87.44 39 LEU B O 1
ATOM 2580 N N . GLU B 1 40 ? -0.983 9.469 31.562 1 90.75 40 GLU B N 1
ATOM 2581 C CA . GLU B 1 40 ? -1.72 10.727 31.516 1 90.75 40 GLU B CA 1
ATOM 2582 C C . GLU B 1 40 ? -1.465 11.57 32.75 1 90.75 40 GLU B C 1
ATOM 2584 O O . GLU B 1 40 ? -1.328 12.797 32.656 1 90.75 40 GLU B O 1
ATOM 2589 N N . GLN B 1 41 ? -1.356 10.922 33.906 1 85.44 41 GLN B N 1
ATOM 2590 C CA . GLN B 1 41 ? -1.044 11.609 35.156 1 85.44 41 GLN B CA 1
ATOM 2591 C C . GLN B 1 41 ? 0.35 12.227 35.094 1 85.44 41 GLN B C 1
ATOM 2593 O O . GLN B 1 41 ? 0.54 13.367 35.531 1 85.44 41 GLN B O 1
ATOM 2598 N N . ASP B 1 42 ? 1.244 11.477 34.625 1 79.81 42 ASP B N 1
ATOM 2599 C CA . ASP B 1 42 ? 2.619 11.953 34.531 1 79.81 42 ASP B CA 1
ATOM 2600 C C . ASP B 1 42 ? 2.723 13.156 33.562 1 79.81 42 ASP B C 1
ATOM 2602 O O . ASP B 1 42 ? 3.48 14.094 33.844 1 79.81 42 ASP B O 1
ATOM 2606 N N . VAL B 1 43 ? 1.952 13.047 32.5 1 81.25 43 VAL B N 1
ATOM 2607 C CA . VAL B 1 43 ? 1.958 14.109 31.484 1 81.25 43 VAL B CA 1
ATOM 2608 C C . VAL B 1 43 ? 1.131 15.297 31.984 1 81.25 43 VAL B C 1
ATOM 2610 O O . VAL B 1 43 ? 1.392 16.438 31.594 1 81.25 43 VAL B O 1
ATOM 2613 N N . GLY B 1 44 ? 0.145 15.062 32.781 1 83.25 44 GLY B N 1
ATOM 2614 C CA . GLY B 1 44 ? -0.689 16.094 33.344 1 83.25 44 GLY B CA 1
ATOM 2615 C C . GLY B 1 44 ? -1.885 16.469 32.5 1 83.25 44 GLY B C 1
ATOM 2616 O O . GLY B 1 44 ? -2.525 17.484 32.719 1 83.25 44 GLY B O 1
ATOM 2617 N N . GLN B 1 45 ? -2.088 15.727 31.375 1 85.69 45 GLN B N 1
ATOM 2618 C CA . GLN B 1 45 ? -3.209 15.945 30.469 1 85.69 45 GLN B CA 1
ATOM 2619 C C . GLN B 1 45 ? -3.744 14.633 29.922 1 85.69 45 GLN B C 1
ATOM 2621 O O . GLN B 1 45 ? -2.996 13.656 29.781 1 85.69 45 GLN B O 1
ATOM 2626 N N . PRO B 1 46 ? -5.055 14.664 29.594 1 89.5 46 PRO B N 1
ATOM 2627 C CA . PRO B 1 46 ? -5.562 13.484 28.906 1 89.5 46 PRO B CA 1
ATOM 2628 C C . PRO B 1 46 ? -4.953 13.312 27.516 1 89.5 46 PRO B C 1
ATOM 2630 O O . PRO B 1 46 ? -4.695 14.297 26.812 1 89.5 46 PRO B O 1
ATOM 2633 N N . LEU B 1 47 ? -4.637 12.016 27.25 1 89.62 47 LEU B N 1
ATOM 2634 C CA . LEU B 1 47 ? -4.039 11.711 25.953 1 89.62 47 LEU B CA 1
ATOM 2635 C C . LEU B 1 47 ? -5.086 11.148 25 1 89.62 47 LEU B C 1
ATOM 2637 O O . LEU B 1 47 ? -4.902 11.203 23.781 1 89.62 47 LEU B O 1
ATOM 2641 N N . LEU B 1 48 ? -6.145 10.539 25.578 1 90 48 LEU B N 1
ATOM 2642 C CA . LEU B 1 48 ? -7.227 9.922 24.828 1 90 48 LEU B CA 1
ATOM 2643 C C . LEU B 1 48 ? -8.578 10.508 25.234 1 90 48 LEU B C 1
ATOM 2645 O O . LEU B 1 48 ? -8.773 10.883 26.391 1 90 48 LEU B O 1
ATOM 2649 N N . GLU B 1 49 ? -9.375 10.703 24.141 1 84.62 49 GLU B N 1
ATOM 2650 C CA . GLU B 1 49 ? -10.742 11.117 24.406 1 84.62 49 GLU B CA 1
ATOM 2651 C C . GLU B 1 49 ? -11.742 10.195 23.703 1 84.62 49 GLU B C 1
ATOM 2653 O O . GLU B 1 49 ? -11.43 9.602 22.672 1 84.62 49 GLU B O 1
ATOM 2658 N N . ARG B 1 50 ? -12.797 9.875 24.453 1 74.69 50 ARG B N 1
ATOM 2659 C CA . ARG B 1 50 ? -13.852 9.031 23.891 1 74.69 50 ARG B CA 1
ATOM 2660 C C . ARG B 1 50 ? -14.961 9.875 23.281 1 74.69 50 ARG B C 1
ATOM 2662 O O . ARG B 1 50 ? -15.445 10.82 23.922 1 74.69 50 ARG B O 1
ATOM 2669 N N . GLN B 1 51 ? -15.039 9.875 22.031 1 62.66 51 GLN B N 1
ATOM 2670 C CA . GLN B 1 51 ? -16.203 10.469 21.359 1 62.66 51 GLN B CA 1
ATOM 2671 C C . GLN B 1 51 ? -17.062 9.391 20.703 1 62.66 51 GLN B C 1
ATOM 2673 O O . GLN B 1 51 ? -16.594 8.688 19.797 1 62.66 51 GLN B O 1
ATOM 2678 N N . ALA B 1 52 ? -18.438 9.469 20.891 1 58.25 52 ALA B N 1
ATOM 2679 C CA . ALA B 1 52 ? -19.438 8.562 20.328 1 58.25 52 ALA B CA 1
ATOM 2680 C C . ALA B 1 52 ? -18.875 7.156 20.156 1 58.25 52 ALA B C 1
ATOM 2682 O O . ALA B 1 52 ? -18.969 6.57 19.078 1 58.25 52 ALA B O 1
ATOM 2683 N N . SER B 1 53 ? -18.125 6.512 21.016 1 60.75 53 SER B N 1
ATOM 2684 C CA . SER B 1 53 ? -17.703 5.121 21.109 1 60.75 53 SER B CA 1
ATOM 2685 C C . SER B 1 53 ? -16.312 4.926 20.5 1 60.75 53 SER B C 1
ATOM 2687 O O . SER B 1 53 ? -15.758 3.83 20.547 1 60.75 53 SER B O 1
ATOM 2689 N N . HIS B 1 54 ? -15.812 6.008 20 1 66.94 54 HIS B N 1
ATOM 2690 C CA . HIS B 1 54 ? -14.5 5.855 19.359 1 66.94 54 HIS B CA 1
ATOM 2691 C C . HIS B 1 54 ? -13.422 6.582 20.156 1 66.94 54 HIS B C 1
ATOM 2693 O O . HIS B 1 54 ? -13.68 7.641 20.75 1 66.94 54 HIS B O 1
ATOM 2699 N N . LEU B 1 55 ? -12.289 5.852 20.234 1 77 55 LEU B N 1
ATOM 2700 C CA . LEU B 1 55 ? -11.109 6.371 20.922 1 77 55 LEU B CA 1
ATOM 2701 C C . LEU B 1 55 ? -10.32 7.301 20 1 77 55 LEU B C 1
ATOM 2703 O O . LEU B 1 55 ? -9.953 6.922 18.891 1 77 55 LEU B O 1
ATOM 2707 N N . HIS B 1 56 ? -10.312 8.641 20.469 1 80 56 HIS B N 1
ATOM 2708 C CA . HIS B 1 56 ? -9.555 9.617 19.688 1 80 56 HIS B CA 1
ATOM 2709 C C . HIS B 1 56 ? -8.367 10.148 20.484 1 80 56 HIS B C 1
ATOM 2711 O O . HIS B 1 56 ? -8.422 10.219 21.719 1 80 56 HIS B O 1
ATOM 2717 N N . LEU B 1 57 ? -7.348 10.562 19.688 1 80.56 57 LEU B N 1
ATOM 2718 C CA . LEU B 1 57 ? -6.191 11.219 20.281 1 80.56 57 LEU B CA 1
ATOM 2719 C C . LEU B 1 57 ? -6.484 12.68 20.578 1 80.56 57 LEU B C 1
ATOM 2721 O O . LEU B 1 57 ? -7.098 13.375 19.766 1 80.56 57 LEU B O 1
ATOM 2725 N N . THR B 1 58 ? -6.078 13.188 21.875 1 77.94 58 THR B N 1
ATOM 2726 C CA . THR B 1 58 ? -6.008 14.625 22.156 1 77.94 58 THR B CA 1
ATOM 2727 C C . THR B 1 58 ? -4.785 15.242 21.469 1 77.94 58 THR B C 1
ATOM 2729 O O . THR B 1 58 ? -3.99 14.531 20.859 1 77.94 58 THR B O 1
ATOM 2732 N N . ALA B 1 59 ? -4.68 16.562 21.609 1 69.38 59 ALA B N 1
ATOM 2733 C CA . ALA B 1 59 ? -3.48 17.234 21.109 1 69.38 59 ALA B CA 1
ATOM 2734 C C . ALA B 1 59 ? -2.23 16.703 21.797 1 69.38 59 ALA B C 1
ATOM 2736 O O . ALA B 1 59 ? -1.227 16.406 21.141 1 69.38 59 ALA B O 1
ATOM 2737 N N . ALA B 1 60 ? -2.348 16.609 23.047 1 75.94 60 ALA B N 1
ATOM 2738 C CA . ALA B 1 60 ? -1.247 16.047 23.812 1 75.94 60 ALA B CA 1
ATOM 2739 C C . ALA B 1 60 ? -0.998 14.594 23.422 1 75.94 60 ALA B C 1
ATOM 2741 O O . ALA B 1 60 ? 0.152 14.156 23.344 1 75.94 60 ALA B O 1
ATOM 2742 N N . GLY B 1 61 ? -2.078 13.875 23.156 1 82.38 61 GLY B N 1
ATOM 2743 C CA . GLY B 1 61 ? -1.969 12.484 22.75 1 82.38 61 GLY B CA 1
ATOM 2744 C C . GLY B 1 61 ? -1.197 12.312 21.453 1 82.38 61 GLY B C 1
ATOM 2745 O O . GLY B 1 61 ? -0.386 11.391 21.328 1 82.38 61 GLY B O 1
ATOM 2746 N N . ARG B 1 62 ? -1.367 13.141 20.625 1 73.44 62 ARG B N 1
ATOM 2747 C CA . ARG B 1 62 ? -0.675 13.086 19.328 1 73.44 62 ARG B CA 1
ATOM 2748 C C . ARG B 1 62 ? 0.824 13.305 19.516 1 73.44 62 ARG B C 1
ATOM 2750 O O . ARG B 1 62 ? 1.634 12.602 18.891 1 73.44 62 ARG B O 1
ATOM 2757 N N . ILE B 1 63 ? 1.143 14.25 20.375 1 70.69 63 ILE B N 1
ATOM 2758 C CA . ILE B 1 63 ? 2.541 14.539 20.656 1 70.69 63 ILE B CA 1
ATOM 2759 C C . ILE B 1 63 ? 3.193 13.336 21.328 1 70.69 63 ILE B C 1
ATOM 2761 O O . ILE B 1 63 ? 4.277 12.906 20.938 1 70.69 63 ILE B O 1
ATOM 2765 N N . VAL B 1 64 ? 2.508 12.789 22.234 1 77 64 VAL B N 1
ATOM 2766 C CA . VAL B 1 64 ? 3.057 11.664 22.984 1 77 64 VAL B CA 1
ATOM 2767 C C . VAL B 1 64 ? 3.172 10.445 22.062 1 77 64 VAL B C 1
ATOM 2769 O O . VAL B 1 64 ? 4.133 9.672 22.172 1 77 64 VAL B O 1
ATOM 2772 N N . LEU B 1 65 ? 2.188 10.375 21.234 1 80.25 65 LEU B N 1
ATOM 2773 C CA . LEU B 1 65 ? 2.262 9.258 20.297 1 80.25 65 LEU B CA 1
ATOM 2774 C C . LEU B 1 65 ? 3.5 9.375 19.406 1 80.25 65 LEU B C 1
ATOM 2776 O O . LEU B 1 65 ? 4.289 8.43 19.312 1 80.25 65 LEU B O 1
ATOM 2780 N N . GLU B 1 66 ? 3.715 10.445 18.906 1 66.94 66 GLU B N 1
ATOM 2781 C CA . GLU B 1 66 ? 4.832 10.672 18 1 66.94 66 GLU B CA 1
ATOM 2782 C C . GLU B 1 66 ? 6.168 10.539 18.719 1 66.94 66 GLU B C 1
ATOM 2784 O O . GLU B 1 66 ? 7.043 9.781 18.281 1 66.94 66 GLU B O 1
ATOM 2789 N N . ARG B 1 67 ? 6.301 11.234 19.766 1 67.31 67 ARG B N 1
ATOM 2790 C CA . ARG B 1 67 ? 7.559 11.242 20.516 1 67.31 67 ARG B CA 1
ATOM 2791 C C . ARG B 1 67 ? 7.781 9.914 21.219 1 67.31 67 ARG B C 1
ATOM 2793 O O . ARG B 1 67 ? 8.922 9.461 21.359 1 67.31 67 ARG B O 1
ATOM 2800 N N . GLY B 1 68 ? 6.676 9.391 21.703 1 76.12 68 GLY B N 1
ATOM 2801 C CA . GLY B 1 68 ? 6.777 8.102 22.359 1 76.12 68 GLY B CA 1
ATOM 2802 C C . GLY B 1 68 ? 7.273 7 21.438 1 76.12 68 GLY B C 1
ATOM 2803 O O . GLY B 1 68 ? 8.125 6.195 21.828 1 76.12 68 GLY B O 1
ATOM 2804 N N . GLU B 1 69 ? 6.754 7.027 20.297 1 73.81 69 GLU B N 1
ATOM 2805 C CA . GLU B 1 69 ? 7.219 6.047 19.328 1 73.81 69 GLU B CA 1
ATOM 2806 C C . GLU B 1 69 ? 8.711 6.223 19.031 1 73.81 69 GLU B C 1
ATOM 2808 O O . GLU B 1 69 ? 9.445 5.238 18.938 1 73.81 69 GLU B O 1
ATOM 2813 N N . ALA B 1 70 ? 9.117 7.426 18.953 1 67.06 70 ALA B N 1
ATOM 2814 C CA . ALA B 1 70 ? 10.531 7.711 18.734 1 67.06 70 ALA B CA 1
ATOM 2815 C C . ALA B 1 70 ? 11.375 7.203 19.906 1 67.06 70 ALA B C 1
ATOM 2817 O O . ALA B 1 70 ? 12.453 6.637 19.703 1 67.06 70 ALA B O 1
ATOM 2818 N N . LEU B 1 71 ? 10.852 7.398 21.078 1 69.06 71 LEU B N 1
ATOM 2819 C CA . LEU B 1 71 ? 11.555 6.953 22.266 1 69.06 71 LEU B CA 1
ATOM 2820 C C . LEU B 1 71 ? 11.656 5.434 22.312 1 69.06 71 LEU B C 1
ATOM 2822 O O . LEU B 1 71 ? 12.719 4.883 22.625 1 69.06 71 LEU B O 1
ATOM 2826 N N . LEU B 1 72 ? 10.625 4.816 21.969 1 74.44 72 LEU B N 1
ATOM 2827 C CA . LEU B 1 72 ? 10.641 3.357 21.984 1 74.44 72 LEU B CA 1
ATOM 2828 C C . LEU B 1 72 ? 11.594 2.814 20.922 1 74.44 72 LEU B C 1
ATOM 2830 O O . LEU B 1 72 ? 12.273 1.81 21.156 1 74.44 72 LEU B O 1
ATOM 2834 N N . ARG B 1 73 ? 11.672 3.5 19.938 1 67.62 73 ARG B N 1
ATOM 2835 C CA . ARG B 1 73 ? 12.594 3.115 18.875 1 67.62 73 ARG B CA 1
ATOM 2836 C C . ARG B 1 73 ? 14.039 3.27 19.328 1 67.62 73 ARG B C 1
ATOM 2838 O O . ARG B 1 73 ? 14.875 2.408 19.062 1 67.62 73 ARG B O 1
ATOM 2845 N N . GLN B 1 74 ? 14.266 4.348 19.953 1 65.06 74 GLN B N 1
ATOM 2846 C CA . GLN B 1 74 ? 15.609 4.574 20.469 1 65.06 74 GLN B CA 1
ATOM 2847 C C . GLN B 1 74 ? 15.992 3.514 21.5 1 65.06 74 GLN B C 1
ATOM 2849 O O . GLN B 1 74 ? 17.125 3.045 21.531 1 65.06 74 GLN B O 1
ATOM 2854 N N . ARG B 1 75 ? 15.07 3.234 22.266 1 66.19 75 ARG B N 1
ATOM 2855 C CA . ARG B 1 75 ? 15.305 2.166 23.219 1 66.19 75 ARG B CA 1
ATOM 2856 C C . ARG B 1 75 ? 15.617 0.85 22.516 1 66.19 75 ARG B C 1
ATOM 2858 O O . ARG B 1 75 ? 16.562 0.153 22.891 1 66.19 75 ARG B O 1
ATOM 2865 N N . GLN B 1 76 ? 14.852 0.585 21.594 1 67.88 76 GLN B N 1
ATOM 2866 C CA . GLN B 1 76 ? 15.055 -0.657 20.859 1 67.88 76 GLN B CA 1
ATOM 2867 C C . GLN B 1 76 ? 16.422 -0.67 20.172 1 67.88 76 GLN B C 1
ATOM 2869 O O . GLN B 1 76 ? 17.109 -1.694 20.156 1 67.88 76 GLN B O 1
ATOM 2874 N N . ALA B 1 77 ? 16.734 0.422 19.703 1 64.5 77 ALA B N 1
ATOM 2875 C CA . ALA B 1 77 ? 18.047 0.541 19.078 1 64.5 77 ALA B CA 1
ATOM 2876 C C . ALA B 1 77 ? 19.156 0.252 20.078 1 64.5 77 ALA B C 1
ATOM 2878 O O . ALA B 1 77 ? 20.141 -0.436 19.766 1 64.5 77 ALA B O 1
ATOM 2879 N N . LEU B 1 78 ? 19 0.757 21.219 1 61.16 78 LEU B N 1
ATOM 2880 C CA . LEU B 1 78 ? 19.969 0.518 22.281 1 61.16 78 LEU B CA 1
ATOM 2881 C C . LEU B 1 78 ? 20.031 -0.967 22.625 1 61.16 78 LEU B C 1
ATOM 2883 O O . LEU B 1 78 ? 21.125 -1.524 22.75 1 61.16 78 LEU B O 1
ATOM 2887 N N . LEU B 1 79 ? 18.922 -1.544 22.703 1 64.19 79 LEU B N 1
ATOM 2888 C CA . LEU B 1 79 ? 18.875 -2.963 23.031 1 64.19 79 LEU B CA 1
ATOM 2889 C C . LEU B 1 79 ? 19.5 -3.807 21.922 1 64.19 79 LEU B C 1
ATOM 2891 O O . LEU B 1 79 ? 20.219 -4.773 22.203 1 64.19 79 LEU B O 1
ATOM 2895 N N . ASN B 1 80 ? 19.203 -3.385 20.766 1 64.25 80 ASN B N 1
ATOM 2896 C CA . ASN B 1 80 ? 19.812 -4.074 19.641 1 64.25 80 ASN B CA 1
ATOM 2897 C C . ASN B 1 80 ? 21.328 -3.973 19.672 1 64.25 80 ASN B C 1
ATOM 2899 O O . ASN B 1 80 ? 22.031 -4.957 19.422 1 64.25 80 ASN B O 1
ATOM 2903 N N . GLU B 1 81 ? 21.703 -2.895 20.016 1 62 81 GLU B N 1
ATOM 2904 C CA . GLU B 1 81 ? 23.156 -2.676 20.109 1 62 81 GLU B CA 1
ATOM 2905 C C . GLU B 1 81 ? 23.766 -3.555 21.203 1 62 81 GLU B C 1
ATOM 2907 O O . GLU B 1 81 ? 24.844 -4.137 21 1 62 81 GLU B O 1
ATOM 2912 N N . LEU B 1 82 ? 23.094 -3.621 22.219 1 61.81 82 LEU B N 1
ATOM 2913 C CA . LEU B 1 82 ? 23.578 -4.434 23.328 1 61.81 82 LEU B CA 1
ATOM 2914 C C . LEU B 1 82 ? 23.531 -5.918 22.984 1 61.81 82 LEU B C 1
ATOM 2916 O O . LEU B 1 82 ? 24.438 -6.672 23.328 1 61.81 82 LEU B O 1
ATOM 2920 N N . ASP B 1 83 ? 22.469 -6.328 22.406 1 61.91 83 ASP B N 1
ATOM 2921 C CA . ASP B 1 83 ? 22.312 -7.719 21.984 1 61.91 83 ASP B CA 1
ATOM 2922 C C . ASP B 1 83 ? 23.406 -8.117 21 1 61.91 83 ASP B C 1
ATOM 2924 O O . ASP B 1 83 ? 23.891 -9.25 21.047 1 61.91 83 ASP B O 1
ATOM 2928 N N . ASP B 1 84 ? 23.578 -7.258 20.203 1 63.88 84 ASP B N 1
ATOM 2929 C CA . ASP B 1 84 ? 24.594 -7.512 19.188 1 63.88 84 ASP B CA 1
ATOM 2930 C C . ASP B 1 84 ? 25.953 -7.82 19.844 1 63.88 84 ASP B C 1
ATOM 2932 O O . ASP B 1 84 ? 26.766 -8.555 19.281 1 63.88 84 ASP B O 1
ATOM 2936 N N . LEU B 1 85 ? 26.031 -7.297 21 1 59 85 LEU B N 1
ATOM 2937 C CA . LEU B 1 85 ? 27.25 -7.598 21.734 1 59 85 LEU B CA 1
ATOM 2938 C C . LEU B 1 85 ? 27.234 -9.039 22.234 1 59 85 LEU B C 1
ATOM 2940 O O . LEU B 1 85 ? 28.297 -9.656 22.375 1 59 85 LEU B O 1
ATOM 2944 N N . SER B 1 86 ? 26.031 -9.492 22.719 1 54.84 86 SER B N 1
ATOM 2945 C CA . SER B 1 86 ? 25.953 -10.836 23.297 1 54.84 86 SER B CA 1
ATOM 2946 C C . SER B 1 86 ? 25.75 -11.891 22.219 1 54.84 86 SER B C 1
ATOM 2948 O O . SER B 1 86 ? 25.422 -13.039 22.516 1 54.84 86 SER B O 1
ATOM 2950 N N . GLN B 1 87 ? 26.031 -11.914 20.906 1 55.84 87 GLN B N 1
ATOM 2951 C CA . GLN B 1 87 ? 26.078 -12.797 19.75 1 55.84 87 GLN B CA 1
ATOM 2952 C C . GLN B 1 87 ? 24.75 -12.797 19 1 55.84 87 GLN B C 1
ATOM 2954 O O . GLN B 1 87 ? 23.703 -12.484 19.578 1 55.84 87 GLN B O 1
ATOM 2959 N N . MET B 1 88 ? 24.672 -12.727 17.797 1 54 88 MET B N 1
ATOM 2960 C CA . MET B 1 88 ? 23.797 -12.469 16.656 1 54 88 MET B CA 1
ATOM 2961 C C . MET B 1 88 ? 22.594 -13.398 16.672 1 54 88 MET B C 1
ATOM 2963 O O . MET B 1 88 ? 21.891 -13.531 15.656 1 54 88 MET B O 1
ATOM 2967 N N . GLU B 1 89 ? 22.312 -14.234 17.75 1 56.91 89 GLU B N 1
ATOM 2968 C CA . GLU B 1 89 ? 21.359 -15.312 17.484 1 56.91 89 GLU B CA 1
ATOM 2969 C C . GLU B 1 89 ? 19.922 -14.805 17.516 1 56.91 89 GLU B C 1
ATOM 2971 O O . GLU B 1 89 ? 19.016 -15.453 17 1 56.91 89 GLU B O 1
ATOM 2976 N N . ARG B 1 90 ? 19.719 -13.828 18.312 1 64.88 90 ARG B N 1
ATOM 2977 C CA . ARG B 1 90 ? 18.344 -13.344 18.453 1 64.88 90 ARG B CA 1
ATOM 2978 C C . ARG B 1 90 ? 18.266 -11.844 18.172 1 64.88 90 ARG B C 1
ATOM 2980 O O . ARG B 1 90 ? 19.281 -11.141 18.25 1 64.88 90 ARG B O 1
ATOM 2987 N N . GLY B 1 91 ? 17.375 -11.406 17.219 1 78.06 91 GLY B N 1
ATOM 2988 C CA . GLY B 1 91 ? 17.234 -9.977 17 1 78.06 91 GLY B CA 1
ATOM 2989 C C . GLY B 1 91 ? 16.062 -9.625 16.094 1 78.06 91 GLY B C 1
ATOM 2990 O O . GLY B 1 91 ? 15.195 -10.469 15.836 1 78.06 91 GLY B O 1
ATOM 2991 N N . GLU B 1 92 ? 16.016 -8.289 15.859 1 85.44 92 GLU B N 1
ATOM 2992 C CA . GLU B 1 92 ? 14.945 -7.758 15.023 1 85.44 92 GLU B CA 1
ATOM 2993 C C . GLU B 1 92 ? 15.508 -6.914 13.883 1 85.44 92 GLU B C 1
ATOM 2995 O O . GLU B 1 92 ? 16.453 -6.137 14.078 1 85.44 92 GLU B O 1
ATOM 3000 N N . LEU B 1 93 ? 15.039 -7.266 12.742 1 91.25 93 LEU B N 1
ATOM 3001 C CA . LEU B 1 93 ? 15.352 -6.453 11.578 1 91.25 93 LEU B CA 1
ATOM 3002 C C . LEU B 1 93 ? 14.141 -5.637 11.141 1 91.25 93 LEU B C 1
ATOM 3004 O O . LEU B 1 93 ? 13.117 -6.203 10.75 1 91.25 93 LEU B O 1
ATOM 3008 N N . ARG B 1 94 ? 14.18 -4.352 11.289 1 93 94 ARG B N 1
ATOM 3009 C CA . ARG B 1 94 ? 13.156 -3.449 10.758 1 93 94 ARG B CA 1
ATOM 3010 C C . ARG B 1 94 ? 13.531 -2.971 9.359 1 93 94 ARG B C 1
ATOM 3012 O O . ARG B 1 94 ? 14.383 -2.098 9.203 1 93 94 ARG B O 1
ATOM 3019 N N . LEU B 1 95 ? 12.805 -3.541 8.375 1 95.69 95 LEU B N 1
ATOM 3020 C CA . LEU B 1 95 ? 13.234 -3.465 6.984 1 95.69 95 LEU B CA 1
ATOM 3021 C C . LEU B 1 95 ? 12.148 -2.836 6.117 1 95.69 95 LEU B C 1
ATOM 3023 O O . LEU B 1 95 ? 10.984 -3.229 6.188 1 95.69 95 LEU B O 1
ATOM 3027 N N . GLY B 1 96 ? 12.539 -1.785 5.422 1 96.31 96 GLY B N 1
ATOM 3028 C CA . GLY B 1 96 ? 11.695 -1.26 4.363 1 96.31 96 GLY B CA 1
ATOM 3029 C C . GLY B 1 96 ? 12.055 -1.79 2.99 1 96.31 96 GLY B C 1
ATOM 3030 O O . GLY B 1 96 ? 13.234 -1.901 2.656 1 96.31 96 GLY B O 1
ATOM 3031 N N . LEU B 1 97 ? 11.039 -2.18 2.219 1 95.12 97 LEU B N 1
ATOM 3032 C CA . LEU B 1 97 ? 11.258 -2.611 0.841 1 95.12 97 LEU B CA 1
ATOM 3033 C C . LEU B 1 97 ? 10.438 -1.764 -0.127 1 95.12 97 LEU B C 1
ATOM 3035 O O . LEU B 1 97 ? 9.32 -1.357 0.19 1 95.12 97 LEU B O 1
ATOM 3039 N N . PRO B 1 98 ? 11.07 -1.514 -1.299 1 93.94 98 PRO B N 1
ATOM 3040 C CA . PRO B 1 98 ? 10.25 -0.858 -2.322 1 93.94 98 PRO B CA 1
ATOM 3041 C C . PRO B 1 98 ? 9.039 -1.692 -2.732 1 93.94 98 PRO B C 1
ATOM 3043 O O . PRO B 1 98 ? 9.125 -2.922 -2.799 1 93.94 98 PRO B O 1
ATOM 3046 N N . MET B 1 99 ? 7.996 -0.957 -3.031 1 90.06 99 MET B N 1
ATOM 3047 C CA . MET B 1 99 ? 6.785 -1.645 -3.465 1 90.06 99 MET B CA 1
ATOM 3048 C C . MET B 1 99 ? 6.977 -2.271 -4.844 1 90.06 99 MET B C 1
ATOM 3050 O O . MET B 1 99 ? 6.543 -3.4 -5.082 1 90.06 99 MET B O 1
ATOM 3054 N N . LEU B 1 100 ? 7.59 -1.512 -5.719 1 91 100 LEU B N 1
ATOM 3055 C CA . LEU B 1 100 ? 7.867 -2.064 -7.039 1 91 100 LEU B CA 1
ATOM 3056 C C . LEU B 1 100 ? 8.945 -3.137 -6.965 1 91 100 LEU B C 1
ATOM 3058 O O . LEU B 1 100 ? 10.023 -2.904 -6.402 1 91 100 LEU B O 1
ATOM 3062 N N . GLY B 1 101 ? 8.734 -4.34 -7.363 1 88.5 101 GLY B N 1
ATOM 3063 C CA . GLY B 1 101 ? 9.734 -5.391 -7.441 1 88.5 101 GLY B CA 1
ATOM 3064 C C . GLY B 1 101 ? 9.789 -6.262 -6.203 1 88.5 101 GLY B C 1
ATOM 3065 O O . GLY B 1 101 ? 10.664 -7.113 -6.07 1 88.5 101 GLY B O 1
ATOM 3066 N N . SER B 1 102 ? 8.867 -5.961 -5.246 1 86.75 102 SER B N 1
ATOM 3067 C CA . SER B 1 102 ? 8.891 -6.734 -4.008 1 86.75 102 SER B CA 1
ATOM 3068 C C . SER B 1 102 ? 8.836 -8.234 -4.285 1 86.75 102 SER B C 1
ATOM 3070 O O . SER B 1 102 ? 9.594 -9.008 -3.707 1 86.75 102 SER B O 1
ATOM 3072 N N . ASP B 1 103 ? 7.992 -8.633 -5.223 1 85.88 103 ASP B N 1
ATOM 3073 C CA . ASP B 1 103 ? 7.84 -10.047 -5.531 1 85.88 103 ASP B CA 1
ATOM 3074 C C . ASP B 1 103 ? 9 -10.555 -6.383 1 85.88 103 ASP B C 1
ATOM 3076 O O . ASP B 1 103 ? 9.625 -11.562 -6.051 1 85.88 103 ASP B O 1
ATOM 3080 N N . THR B 1 104 ? 9.406 -9.797 -7.352 1 87 104 THR B N 1
ATOM 3081 C CA . THR B 1 104 ? 10.359 -10.266 -8.352 1 87 104 THR B CA 1
ATOM 3082 C C . THR B 1 104 ? 11.781 -10.227 -7.812 1 87 104 THR B C 1
ATOM 3084 O O . THR B 1 104 ? 12.586 -11.117 -8.102 1 87 104 THR B O 1
ATOM 3087 N N . LEU B 1 105 ? 12.07 -9.273 -6.953 1 90.25 105 LEU B N 1
ATOM 3088 C CA . LEU B 1 105 ? 13.469 -9.07 -6.574 1 90.25 105 LEU B CA 1
ATOM 3089 C C . LEU B 1 105 ? 13.695 -9.461 -5.117 1 90.25 105 LEU B C 1
ATOM 3091 O O . LEU B 1 105 ? 14.781 -9.906 -4.75 1 90.25 105 LEU B O 1
ATOM 3095 N N . PHE B 1 106 ? 12.695 -9.375 -4.328 1 92.81 106 PHE B N 1
ATOM 3096 C CA . PHE B 1 106 ? 13.016 -9.359 -2.906 1 92.81 106 PHE B CA 1
ATOM 3097 C C . PHE B 1 106 ? 12.469 -10.602 -2.219 1 92.81 106 PHE B C 1
ATOM 3099 O O . PHE B 1 106 ? 12.906 -10.961 -1.124 1 92.81 106 PHE B O 1
ATOM 3106 N N . ALA B 1 107 ? 11.547 -11.289 -2.807 1 92.12 107 ALA B N 1
ATOM 3107 C CA . ALA B 1 107 ? 10.984 -12.477 -2.168 1 92.12 107 ALA B CA 1
ATOM 3108 C C . ALA B 1 107 ? 12.062 -13.539 -1.947 1 92.12 107 ALA B C 1
ATOM 3110 O O . ALA B 1 107 ? 12.164 -14.102 -0.856 1 92.12 107 ALA B O 1
ATOM 3111 N N . GLY B 1 108 ? 12.812 -13.789 -2.967 1 91.75 108 GLY B N 1
ATOM 3112 C CA . GLY B 1 108 ? 13.898 -14.75 -2.838 1 91.75 108 GLY B CA 1
ATOM 3113 C C . GLY B 1 108 ? 14.93 -14.344 -1.805 1 91.75 108 GLY B C 1
ATOM 3114 O O . GLY B 1 108 ? 15.406 -15.18 -1.033 1 91.75 108 GLY B O 1
ATOM 3115 N N . LEU B 1 109 ? 15.258 -13.109 -1.814 1 94.19 109 LEU B N 1
ATOM 3116 C CA . LEU B 1 109 ? 16.234 -12.578 -0.861 1 94.19 109 LEU B CA 1
ATOM 3117 C C . LEU B 1 109 ? 15.703 -12.672 0.565 1 94.19 109 LEU B C 1
ATOM 3119 O O . LEU B 1 109 ? 16.438 -13.031 1.484 1 94.19 109 LEU B O 1
ATOM 3123 N N . PHE B 1 110 ? 14.492 -12.359 0.684 1 93.88 110 PHE B N 1
ATOM 3124 C CA . PHE B 1 110 ? 13.828 -12.453 1.981 1 93.88 110 PHE B CA 1
ATOM 3125 C C . PHE B 1 110 ? 13.867 -13.891 2.496 1 93.88 110 PHE B C 1
ATOM 3127 O O . PHE B 1 110 ? 14.195 -14.133 3.658 1 93.88 110 PHE B O 1
ATOM 3134 N N . ALA B 1 111 ? 13.547 -14.805 1.653 1 93.31 111 ALA B N 1
ATOM 3135 C CA . ALA B 1 111 ? 13.547 -16.219 2.012 1 93.31 111 ALA B CA 1
ATO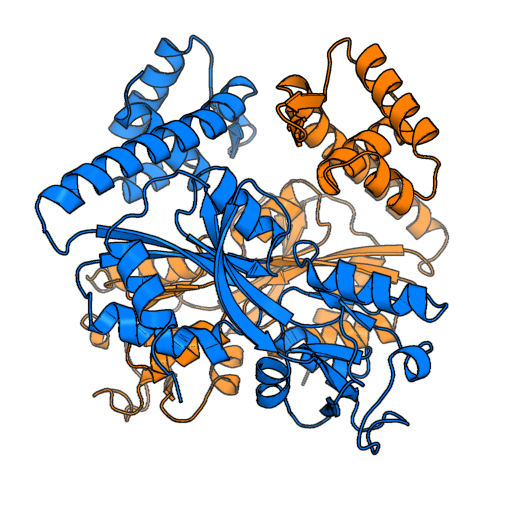M 3136 C C . ALA B 1 111 ? 14.953 -16.688 2.393 1 93.31 111 ALA B C 1
ATOM 3138 O O . ALA B 1 111 ? 15.133 -17.406 3.379 1 93.31 111 ALA B O 1
ATOM 3139 N N . GLU B 1 112 ? 15.891 -16.281 1.604 1 94.81 112 GLU B N 1
ATOM 3140 C CA . GLU B 1 112 ? 17.281 -16.656 1.879 1 94.81 112 GLU B CA 1
ATOM 3141 C C . GLU B 1 112 ? 17.734 -16.094 3.221 1 94.81 112 GLU B C 1
ATOM 3143 O O . GLU B 1 112 ? 18.406 -16.781 3.988 1 94.81 112 GLU B O 1
ATOM 3148 N N . TYR B 1 113 ? 17.422 -14.875 3.48 1 95.31 113 TYR B N 1
ATOM 3149 C CA . TYR B 1 113 ? 17.766 -14.25 4.754 1 95.31 113 TYR B CA 1
ATOM 3150 C C . TYR B 1 113 ? 17.172 -15.023 5.922 1 95.31 113 TYR B C 1
ATOM 3152 O O . TYR B 1 113 ? 17.859 -15.297 6.91 1 95.31 113 TYR B O 1
ATOM 3160 N N . ARG B 1 114 ? 15.93 -15.367 5.844 1 92.81 114 ARG B N 1
ATOM 3161 C CA . ARG B 1 114 ? 15.242 -16.094 6.906 1 92.81 114 ARG B CA 1
ATOM 3162 C C . ARG B 1 114 ? 15.852 -17.469 7.109 1 92.81 114 ARG B C 1
ATOM 3164 O O . ARG B 1 114 ? 15.922 -17.969 8.234 1 92.81 114 ARG B O 1
ATOM 3171 N N . ARG B 1 115 ? 16.234 -18.078 6.043 1 92.38 115 ARG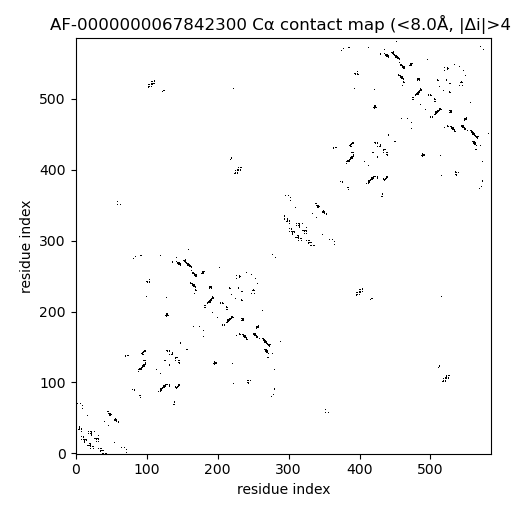 B N 1
ATOM 3172 C CA . ARG B 1 115 ? 16.891 -19.391 6.125 1 92.38 115 ARG B CA 1
ATOM 3173 C C . ARG B 1 115 ? 18.203 -19.281 6.883 1 92.38 115 ARG B C 1
ATOM 3175 O O . ARG B 1 115 ? 18.5 -20.125 7.738 1 92.38 115 ARG B O 1
ATOM 3182 N N . ARG B 1 116 ? 18.938 -18.25 6.633 1 93.38 116 ARG B N 1
ATOM 3183 C CA . ARG B 1 116 ? 20.25 -18.062 7.23 1 93.38 116 ARG B CA 1
ATOM 3184 C C . ARG B 1 116 ? 20.141 -17.578 8.672 1 93.38 116 ARG B C 1
ATOM 3186 O O . ARG B 1 116 ? 21.016 -17.859 9.5 1 93.38 116 ARG B O 1
ATOM 3193 N N . HIS B 1 117 ? 19.047 -16.859 8.883 1 92.75 117 HIS B N 1
ATOM 3194 C CA . HIS B 1 117 ? 18.859 -16.25 10.203 1 92.75 117 HIS B CA 1
ATOM 3195 C C . HIS B 1 117 ? 17.453 -16.531 10.742 1 92.75 117 HIS B C 1
ATOM 3197 O O . HIS B 1 117 ? 16.688 -15.594 10.961 1 92.75 117 HIS B O 1
ATOM 3203 N N . PRO B 1 118 ? 17.188 -17.734 11.109 1 88.94 118 PRO B N 1
ATOM 3204 C CA . PRO B 1 118 ? 15.82 -18.125 11.492 1 88.94 118 PRO B CA 1
ATOM 3205 C C . PRO B 1 118 ? 15.367 -17.516 12.805 1 88.94 118 PRO B C 1
ATOM 3207 O O . PRO B 1 118 ? 14.164 -17.484 13.094 1 88.94 118 PRO B O 1
ATOM 3210 N N . ASN B 1 119 ? 16.266 -16.984 13.562 1 87.62 119 ASN B N 1
ATOM 3211 C CA . ASN B 1 119 ? 15.906 -16.469 14.875 1 87.62 119 ASN B CA 1
ATOM 3212 C C . ASN B 1 119 ? 15.766 -14.953 14.859 1 87.62 119 ASN B C 1
ATOM 3214 O O . ASN B 1 119 ? 15.492 -14.344 15.898 1 87.62 119 ASN B O 1
ATOM 3218 N N . ILE B 1 120 ? 15.938 -14.367 13.695 1 88.5 120 ILE B N 1
ATOM 3219 C CA . ILE B 1 120 ? 15.75 -12.922 13.562 1 88.5 120 ILE B CA 1
ATOM 3220 C C . ILE B 1 120 ? 14.305 -12.625 13.164 1 88.5 120 ILE B C 1
ATOM 3222 O O . ILE B 1 120 ? 13.805 -13.172 12.18 1 88.5 120 ILE B O 1
ATOM 3226 N N . ALA B 1 121 ? 13.656 -11.836 14.008 1 87.69 121 ALA B N 1
ATOM 3227 C CA . ALA B 1 121 ? 12.328 -11.359 13.633 1 87.69 121 ALA B CA 1
ATOM 3228 C C . ALA B 1 121 ? 12.422 -10.211 12.625 1 87.69 121 ALA B C 1
ATOM 3230 O O . ALA B 1 121 ? 13.203 -9.281 12.812 1 87.69 121 ALA B O 1
ATOM 3231 N N . ILE B 1 122 ? 11.656 -10.305 11.562 1 90.44 122 ILE B N 1
ATOM 3232 C CA . ILE B 1 122 ? 11.688 -9.266 10.547 1 90.44 122 ILE B CA 1
ATOM 3233 C C . ILE B 1 122 ? 10.383 -8.461 10.578 1 90.44 122 ILE B C 1
ATOM 3235 O O . ILE B 1 122 ? 9.297 -9.031 10.469 1 90.44 122 ILE B O 1
ATOM 3239 N N . GLN B 1 123 ? 10.469 -7.191 10.82 1 88.56 123 GLN B N 1
ATOM 3240 C CA . GLN B 1 123 ? 9.375 -6.246 10.609 1 88.56 123 GLN B CA 1
ATOM 3241 C C . GLN B 1 123 ? 9.508 -5.555 9.25 1 88.56 123 GLN B C 1
ATOM 3243 O O . GLN B 1 123 ? 10.445 -4.785 9.031 1 88.56 123 GLN B O 1
ATOM 3248 N N . LEU B 1 124 ? 8.531 -5.809 8.477 1 91.25 124 LEU B N 1
ATOM 3249 C CA . LEU B 1 124 ? 8.617 -5.375 7.086 1 91.25 124 LEU B CA 1
ATOM 3250 C C . LEU B 1 124 ? 7.609 -4.266 6.801 1 91.25 124 LEU B C 1
ATOM 3252 O O . LEU B 1 124 ? 6.453 -4.348 7.223 1 91.25 124 LEU B O 1
ATOM 3256 N N . LEU B 1 125 ? 8.055 -3.223 6.203 1 88.94 125 LEU B N 1
ATOM 3257 C CA . LEU B 1 125 ? 7.211 -2.17 5.652 1 88.94 125 LEU B CA 1
ATOM 3258 C C . LEU B 1 125 ? 7.469 -1.992 4.16 1 88.94 125 LEU B C 1
ATOM 3260 O O . LEU B 1 125 ? 8.617 -1.806 3.74 1 88.94 125 LEU B O 1
ATOM 3264 N N . GLU B 1 126 ? 6.379 -2.127 3.408 1 90.19 126 GLU B N 1
ATOM 3265 C CA . GLU B 1 126 ? 6.488 -1.843 1.98 1 90.19 126 GLU B CA 1
ATOM 3266 C C . GLU B 1 126 ? 5.898 -0.477 1.643 1 90.19 126 GLU B C 1
ATOM 3268 O O . GLU B 1 126 ? 4.867 -0.086 2.193 1 90.19 126 GLU B O 1
ATOM 3273 N N . GLY B 1 127 ? 6.605 0.245 0.784 1 89.94 127 GLY B N 1
ATOM 3274 C CA . GLY B 1 127 ? 6.098 1.559 0.42 1 89.94 127 GLY B CA 1
ATOM 3275 C C . GLY B 1 127 ? 6.91 2.23 -0.672 1 89.94 127 GLY B C 1
ATOM 3276 O O . GLY B 1 127 ? 7.875 1.655 -1.176 1 89.94 127 GLY B O 1
ATOM 3277 N N . GLY B 1 128 ? 6.379 3.359 -1.047 1 92.94 128 GLY B N 1
ATOM 3278 C CA . GLY B 1 128 ? 7.16 4.203 -1.937 1 92.94 128 GLY B CA 1
ATOM 3279 C C . GLY B 1 128 ? 8.383 4.801 -1.269 1 92.94 128 GLY B C 1
ATOM 3280 O O . GLY B 1 128 ? 8.5 4.781 -0.041 1 92.94 128 GLY B O 1
ATOM 3281 N N . SER B 1 129 ? 9.266 5.355 -2.078 1 94.5 129 SER B N 1
ATOM 3282 C CA . SER B 1 129 ? 10.555 5.848 -1.605 1 94.5 129 SER B CA 1
ATOM 3283 C C . SER B 1 129 ? 10.375 6.918 -0.535 1 94.5 129 SER B C 1
ATOM 3285 O O . SER B 1 129 ? 11.102 6.934 0.462 1 94.5 129 SER B O 1
ATOM 3287 N N . ARG B 1 130 ? 9.469 7.801 -0.712 1 90.38 130 ARG B N 1
ATOM 3288 C CA . ARG B 1 130 ? 9.281 8.883 0.248 1 90.38 130 ARG B CA 1
ATOM 3289 C C . ARG B 1 130 ? 8.867 8.336 1.61 1 90.38 130 ARG B C 1
ATOM 3291 O O . ARG B 1 130 ? 9.359 8.797 2.645 1 90.38 130 ARG B O 1
ATOM 3298 N N . SER B 1 131 ? 7.984 7.375 1.569 1 90.12 131 SER B N 1
ATOM 3299 C CA . SER B 1 131 ? 7.52 6.758 2.807 1 90.12 131 SER B CA 1
ATOM 3300 C C . SER B 1 131 ? 8.641 5.988 3.494 1 90.12 131 SER B C 1
ATOM 3302 O O . SER B 1 131 ? 8.789 6.055 4.715 1 90.12 131 SER B O 1
ATOM 3304 N N . VAL B 1 132 ? 9.398 5.316 2.73 1 94.44 132 VAL B N 1
ATOM 3305 C CA . VAL B 1 132 ? 10.5 4.527 3.271 1 94.44 132 VAL B CA 1
ATOM 3306 C C . VAL B 1 132 ? 11.57 5.453 3.846 1 94.44 132 VAL B C 1
ATOM 3308 O O . VAL B 1 132 ? 12.086 5.215 4.941 1 94.44 132 VAL B O 1
ATOM 3311 N N . GLU B 1 133 ? 11.844 6.496 3.125 1 93.19 133 GLU B N 1
ATOM 3312 C CA . GLU B 1 133 ? 12.82 7.473 3.6 1 93.19 133 GLU B CA 1
ATOM 3313 C C . GLU B 1 133 ? 12.391 8.086 4.93 1 93.19 133 GLU B C 1
ATOM 3315 O O . GLU B 1 133 ? 13.195 8.211 5.852 1 93.19 133 GLU B O 1
ATOM 3320 N N . GLN B 1 134 ? 11.141 8.422 4.945 1 86.44 134 GLN B N 1
ATOM 3321 C CA . GLN B 1 134 ? 10.609 9.023 6.16 1 86.44 134 GLN B CA 1
ATOM 3322 C C . GLN B 1 134 ? 10.688 8.055 7.34 1 86.44 134 GLN B C 1
ATOM 3324 O O . GLN B 1 134 ? 11.023 8.453 8.453 1 86.44 134 GLN B O 1
ATOM 3329 N N . ALA B 1 135 ? 10.375 6.816 7.105 1 89.56 135 ALA B N 1
ATOM 3330 C CA . ALA B 1 135 ? 10.398 5.805 8.156 1 89.56 135 ALA B CA 1
ATOM 3331 C C . ALA B 1 135 ? 11.828 5.566 8.656 1 89.56 135 ALA B C 1
ATOM 3333 O O . ALA B 1 135 ? 12.039 5.328 9.844 1 89.56 135 ALA B O 1
ATOM 3334 N N . VAL B 1 136 ? 12.805 5.66 7.766 1 92.75 136 VAL B N 1
ATOM 3335 C CA . VAL B 1 136 ? 14.203 5.516 8.156 1 92.75 136 VAL B CA 1
ATOM 3336 C C . VAL B 1 136 ? 14.656 6.754 8.93 1 92.75 136 VAL B C 1
ATOM 3338 O O . VAL B 1 136 ? 15.32 6.641 9.961 1 92.75 136 VAL B O 1
ATOM 3341 N N . ARG B 1 137 ? 14.219 7.848 8.414 1 86.62 137 ARG B N 1
ATOM 3342 C CA . ARG B 1 137 ? 14.586 9.109 9.047 1 86.62 137 ARG B CA 1
ATOM 3343 C C . ARG B 1 137 ? 14.078 9.172 10.484 1 86.62 137 ARG B C 1
ATOM 3345 O O . ARG B 1 137 ? 14.789 9.625 11.383 1 86.62 137 ARG B O 1
ATOM 3352 N N . SER B 1 138 ? 12.883 8.719 10.664 1 77.25 138 SER B N 1
ATOM 3353 C CA . SER B 1 138 ? 12.258 8.781 11.984 1 77.25 138 SER B CA 1
ATOM 3354 C C . SER B 1 138 ? 12.773 7.672 12.898 1 77.25 138 SER B C 1
ATOM 3356 O O . SER B 1 138 ? 12.531 7.691 14.102 1 77.25 138 SER B O 1
ATOM 3358 N N . GLY B 1 139 ? 13.398 6.684 12.312 1 81.25 139 GLY B N 1
ATOM 3359 C CA . GLY B 1 139 ? 13.914 5.57 13.094 1 81.25 139 GLY B CA 1
ATOM 3360 C C . GLY B 1 139 ? 12.945 4.41 13.188 1 81.25 139 GLY B C 1
ATOM 3361 O O . GLY B 1 139 ? 13.25 3.391 13.812 1 81.25 139 GLY B O 1
ATOM 3362 N N . GLU B 1 140 ? 11.82 4.574 12.594 1 82.44 140 GLU B N 1
ATOM 3363 C CA . GLU B 1 140 ? 10.883 3.459 12.531 1 82.44 140 GLU B CA 1
ATOM 3364 C C . GLU B 1 140 ? 11.508 2.254 11.836 1 82.44 140 GLU B C 1
ATOM 3366 O O . GLU B 1 140 ? 11.289 1.111 12.242 1 82.44 140 GLU B O 1
ATOM 3371 N N . LEU B 1 141 ? 12.273 2.572 10.844 1 91.69 141 LEU B N 1
ATOM 3372 C CA . LEU B 1 141 ? 13.047 1.564 10.133 1 91.69 141 LEU B CA 1
ATOM 3373 C C . LEU B 1 141 ? 14.539 1.775 10.336 1 91.69 141 LEU B C 1
ATOM 3375 O O . LEU B 1 141 ? 15.008 2.914 10.422 1 91.69 141 LEU B O 1
ATOM 3379 N N . GLU B 1 142 ? 15.164 0.685 10.438 1 90 142 GLU B N 1
ATOM 3380 C CA . GLU B 1 142 ? 16.625 0.771 10.523 1 90 142 GLU B CA 1
ATOM 3381 C C . GLU B 1 142 ? 17.25 0.792 9.133 1 90 142 GLU B C 1
ATOM 3383 O O . GLU B 1 142 ? 18.312 1.378 8.938 1 90 142 GLU B O 1
ATOM 3388 N N . LEU B 1 143 ? 16.594 0.069 8.281 1 95.88 143 LEU B N 1
ATOM 3389 C CA . LEU B 1 143 ? 17.047 -0.101 6.906 1 95.88 143 LEU B CA 1
ATOM 3390 C C . LEU B 1 143 ? 15.883 -0.048 5.93 1 95.88 143 LEU B C 1
ATOM 3392 O O . LEU B 1 143 ? 14.812 -0.593 6.203 1 95.88 143 LEU B O 1
ATOM 3396 N N . GLY B 1 144 ? 16.125 0.676 4.77 1 97.62 144 GLY B N 1
ATOM 3397 C CA . GLY B 1 144 ? 15.047 0.748 3.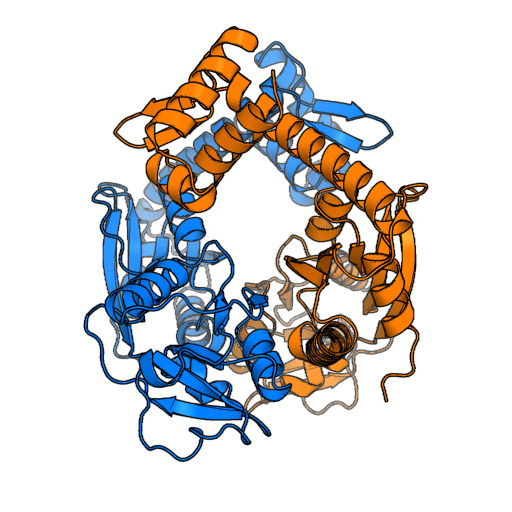795 1 97.62 144 GLY B CA 1
ATOM 3398 C C . GLY B 1 144 ? 15.539 0.83 2.363 1 97.62 144 GLY B C 1
ATOM 3399 O O . GLY B 1 144 ? 16.531 1.5 2.082 1 97.62 144 GLY B O 1
ATOM 3400 N N . GLY B 1 145 ? 14.898 0.084 1.509 1 97.12 145 GLY B N 1
ATOM 3401 C CA . GLY B 1 145 ? 15.164 0.174 0.081 1 97.12 145 GLY B CA 1
ATOM 3402 C C . GLY B 1 145 ? 14.344 1.248 -0.608 1 97.12 145 GLY B C 1
ATOM 3403 O O . GLY B 1 145 ? 13.117 1.298 -0.455 1 97.12 145 GLY B O 1
ATOM 3404 N N . CYS B 1 146 ? 15 2.119 -1.331 1 96.94 146 CYS B N 1
ATOM 3405 C CA . CYS B 1 146 ? 14.328 3.184 -2.072 1 96.94 146 CYS B CA 1
ATOM 3406 C C . CYS B 1 146 ? 15.203 3.674 -3.223 1 96.94 146 CYS B C 1
ATOM 3408 O O . CYS B 1 146 ? 16.312 3.189 -3.412 1 96.94 146 CYS B O 1
ATOM 3410 N N . LEU B 1 147 ? 14.594 4.523 -4.074 1 96.12 147 LEU B N 1
ATOM 3411 C CA . LEU B 1 147 ? 15.438 5.191 -5.059 1 96.12 147 LEU B CA 1
ATOM 3412 C C . LEU B 1 147 ? 16.578 5.941 -4.383 1 96.12 147 LEU B C 1
ATOM 3414 O O . LEU B 1 147 ? 16.375 6.578 -3.346 1 96.12 147 LEU B O 1
ATOM 3418 N N . THR B 1 148 ? 17.75 5.852 -4.988 1 94.69 148 THR B N 1
ATOM 3419 C CA . THR B 1 148 ? 18.922 6.434 -4.359 1 94.69 148 THR B CA 1
ATOM 3420 C C . THR B 1 148 ? 18.688 7.906 -4.039 1 94.69 148 THR B C 1
ATOM 3422 O O . THR B 1 148 ? 18.5 8.719 -4.941 1 94.69 148 THR B O 1
ATOM 3425 N N . PRO B 1 149 ? 18.703 8.156 -2.715 1 91.44 149 PRO B N 1
ATOM 3426 C CA . PRO B 1 149 ? 18.422 9.539 -2.338 1 91.44 149 PRO B CA 1
ATOM 3427 C C . PRO B 1 149 ? 19.641 10.453 -2.49 1 91.44 149 PRO B C 1
ATOM 3429 O O . PRO B 1 149 ? 20.766 9.977 -2.482 1 91.44 149 PRO B O 1
ATOM 3432 N N . THR B 1 150 ? 19.344 11.727 -2.613 1 88.44 150 THR B N 1
ATOM 3433 C CA . THR B 1 150 ? 20.406 12.719 -2.643 1 88.44 150 THR B CA 1
ATOM 3434 C C . THR B 1 150 ? 20.625 13.32 -1.258 1 88.44 150 THR B C 1
ATOM 3436 O O . THR B 1 150 ? 21.609 14.023 -1.027 1 88.44 150 THR B O 1
ATOM 3439 N N . ASP B 1 151 ? 19.766 13.047 -0.398 1 89.25 151 ASP B N 1
ATOM 3440 C CA . ASP B 1 151 ? 19.812 13.586 0.96 1 89.25 151 ASP B CA 1
ATOM 3441 C C . ASP B 1 151 ? 21.016 13.047 1.725 1 89.25 151 ASP B C 1
ATOM 3443 O O . ASP B 1 151 ? 21.156 11.836 1.897 1 89.25 151 ASP B O 1
ATOM 3447 N N . GLU B 1 152 ? 21.812 13.883 2.301 1 88.25 152 GLU B N 1
ATOM 3448 C CA . GLU B 1 152 ? 23.047 13.531 2.982 1 88.25 152 GLU B CA 1
ATOM 3449 C C . GLU B 1 152 ? 22.781 12.945 4.363 1 88.25 152 GLU B C 1
ATOM 3451 O O . GLU B 1 152 ? 23.688 12.438 5.02 1 88.25 152 GLU B O 1
ATOM 3456 N N . ALA B 1 153 ? 21.609 12.984 4.66 1 90.5 153 ALA B N 1
ATOM 3457 C CA . ALA B 1 153 ? 21.25 12.461 5.977 1 90.5 153 ALA B CA 1
ATOM 3458 C C . ALA B 1 153 ? 21.328 10.938 6 1 90.5 153 ALA B C 1
ATOM 3460 O O . ALA B 1 153 ? 21.297 10.32 7.07 1 90.5 153 ALA B O 1
ATOM 3461 N N . PHE B 1 154 ? 21.5 10.422 4.859 1 96.12 154 PHE B N 1
ATOM 3462 C CA . PHE B 1 154 ? 21.5 8.969 4.758 1 96.12 154 PHE B CA 1
ATOM 3463 C C . PHE B 1 154 ? 22.844 8.461 4.242 1 96.12 154 PHE B C 1
ATOM 3465 O O . PHE B 1 154 ? 23.469 9.086 3.377 1 96.12 154 PHE B O 1
ATOM 3472 N N . ASP B 1 155 ? 23.344 7.352 4.762 1 96.12 155 ASP B N 1
ATOM 3473 C CA . ASP B 1 155 ? 24.266 6.465 4.051 1 96.12 155 ASP B CA 1
ATOM 3474 C C . ASP B 1 155 ? 23.5 5.395 3.27 1 96.12 155 ASP B C 1
ATOM 3476 O O . ASP B 1 155 ? 22.312 5.184 3.5 1 96.12 155 ASP B O 1
ATOM 3480 N N . TYR B 1 156 ? 24.172 4.875 2.32 1 97.38 156 TYR B N 1
ATOM 3481 C CA . TYR B 1 156 ? 23.422 3.91 1.526 1 97.38 156 TYR B CA 1
ATOM 3482 C C . TYR B 1 156 ? 24.359 2.904 0.865 1 97.38 156 TYR B C 1
ATOM 3484 O O . TYR B 1 156 ? 25.578 3.129 0.791 1 97.38 156 TYR B O 1
ATOM 3492 N N . GLN B 1 157 ? 23.828 1.754 0.48 1 97.38 157 GLN B N 1
ATOM 3493 C CA . GLN B 1 157 ? 24.438 0.719 -0.353 1 97.38 157 GLN B CA 1
ATOM 3494 C C . GLN B 1 157 ? 23.625 0.496 -1.626 1 97.38 157 GLN B C 1
ATOM 3496 O O . GLN B 1 157 ? 22.453 0.104 -1.564 1 97.38 157 GLN B O 1
ATOM 3501 N N . PRO B 1 158 ? 24.266 0.755 -2.773 1 96.5 158 PRO B N 1
ATOM 3502 C CA . PRO B 1 158 ? 23.547 0.486 -4.016 1 96.5 158 PRO B CA 1
ATOM 3503 C C . PRO B 1 158 ? 23.125 -0.978 -4.152 1 96.5 158 PRO B C 1
ATOM 3505 O O . PRO B 1 158 ? 23.859 -1.872 -3.707 1 96.5 158 PRO B O 1
ATOM 3508 N N . PHE B 1 159 ? 21.969 -1.159 -4.758 1 95.69 159 PHE B N 1
ATOM 3509 C CA . PHE B 1 159 ? 21.484 -2.52 -4.949 1 95.69 159 PHE B CA 1
ATOM 3510 C C . PHE B 1 159 ? 21.312 -2.832 -6.43 1 95.69 159 PHE B C 1
ATOM 3512 O O . PHE B 1 159 ? 21.922 -3.77 -6.945 1 95.69 159 PHE B O 1
ATOM 3519 N N . CYS B 1 160 ? 20.484 -2.037 -7.133 1 93.75 160 CYS B N 1
ATOM 3520 C CA . CYS B 1 160 ? 20.328 -2.26 -8.57 1 93.75 160 CYS B CA 1
ATOM 3521 C C . CYS B 1 160 ? 20.125 -0.943 -9.305 1 93.75 160 CYS B C 1
ATOM 3523 O O . CYS B 1 160 ? 19.922 0.099 -8.68 1 93.75 160 CYS B O 1
ATOM 3525 N N . ASN B 1 161 ? 20.281 -0.964 -10.602 1 94.5 161 ASN B N 1
ATOM 3526 C CA . ASN B 1 161 ? 20.062 0.127 -11.547 1 94.5 161 ASN B CA 1
ATOM 3527 C C . ASN B 1 161 ? 19.438 -0.371 -12.844 1 94.5 161 ASN B C 1
ATOM 3529 O O . ASN B 1 161 ? 20.156 -0.769 -13.766 1 94.5 161 ASN B O 1
ATOM 3533 N N . GLU B 1 162 ? 18.094 -0.267 -12.859 1 93.88 162 GLU B N 1
ATOM 3534 C CA . GLU B 1 162 ? 17.312 -0.898 -13.922 1 93.88 162 GLU B CA 1
ATOM 3535 C C . GLU B 1 162 ? 16.734 0.141 -14.883 1 93.88 162 GLU B C 1
ATOM 3537 O O . GLU B 1 162 ? 16.297 1.213 -14.461 1 93.88 162 GLU B O 1
ATOM 3542 N N . PRO B 1 163 ? 16.812 -0.194 -16.188 1 96.06 163 PRO B N 1
ATOM 3543 C CA . PRO B 1 163 ? 16.062 0.656 -17.109 1 96.06 163 PRO B CA 1
ATOM 3544 C C . PRO B 1 163 ? 14.555 0.479 -16.984 1 96.06 163 PRO B C 1
ATOM 3546 O O . PRO B 1 163 ? 14.094 -0.431 -16.297 1 96.06 163 PRO B O 1
ATOM 3549 N N . LEU B 1 164 ? 13.867 1.455 -17.625 1 97.31 164 LEU B N 1
ATOM 3550 C CA . LEU B 1 164 ? 12.406 1.35 -17.625 1 97.31 164 LEU B CA 1
ATOM 3551 C C . LEU B 1 164 ? 11.906 0.819 -18.969 1 97.31 164 LEU B C 1
ATOM 3553 O O . LEU B 1 164 ? 12.492 1.101 -20.016 1 97.31 164 LEU B O 1
ATOM 3557 N N . ASP B 1 165 ? 10.914 0.041 -18.922 1 97.75 165 ASP B N 1
ATOM 3558 C CA . ASP B 1 165 ? 10.125 -0.36 -20.078 1 97.75 165 ASP B CA 1
ATOM 3559 C C . ASP B 1 165 ? 8.711 0.208 -20 1 97.75 165 ASP B C 1
ATOM 3561 O O . ASP B 1 165 ? 8.203 0.474 -18.922 1 97.75 165 ASP B O 1
ATOM 3565 N N . ALA B 1 166 ? 8.172 0.427 -21.141 1 98.12 166 ALA B N 1
ATOM 3566 C CA . ALA B 1 166 ? 6.777 0.838 -21.234 1 98.12 166 ALA B CA 1
ATOM 3567 C C . ALA B 1 166 ? 5.867 -0.364 -21.469 1 98.12 166 ALA B C 1
ATOM 3569 O O . ALA B 1 166 ? 6.188 -1.25 -22.266 1 98.12 166 ALA B O 1
ATOM 3570 N N . LEU B 1 167 ? 4.805 -0.45 -20.719 1 98.44 167 LEU B N 1
ATOM 3571 C CA . LEU B 1 167 ? 3.719 -1.373 -21.031 1 98.44 167 LEU B CA 1
ATOM 3572 C C . LEU B 1 167 ? 2.617 -0.672 -21.812 1 98.44 167 LEU B C 1
ATOM 3574 O O . LEU B 1 167 ? 2.084 0.348 -21.375 1 98.44 167 LEU B O 1
ATOM 3578 N N . LEU B 1 168 ? 2.334 -1.184 -22.938 1 98.44 168 LEU B N 1
ATOM 3579 C CA . LEU B 1 168 ? 1.318 -0.643 -23.828 1 98.44 168 LEU B CA 1
ATOM 3580 C C . LEU B 1 168 ? 0.2 -1.654 -24.062 1 98.44 168 LEU B C 1
ATOM 3582 O O . LEU B 1 168 ? 0.432 -2.863 -24.016 1 98.44 168 LEU B O 1
ATOM 3586 N N . PRO B 1 169 ? -1.033 -1.114 -24.328 1 97.44 169 PRO B N 1
ATOM 3587 C CA . PRO B 1 169 ? -2.027 -2.053 -24.859 1 97.44 169 PRO B CA 1
ATOM 3588 C C . PRO B 1 169 ? -1.577 -2.723 -26.156 1 97.44 169 PRO B C 1
ATOM 3590 O O . PRO B 1 169 ? -0.922 -2.09 -26.984 1 97.44 169 PRO B O 1
ATOM 3593 N N . ALA B 1 170 ? -1.976 -3.961 -26.281 1 96.25 170 ALA B N 1
ATOM 3594 C CA . ALA B 1 170 ? -1.548 -4.738 -27.438 1 96.25 170 ALA B CA 1
ATOM 3595 C C . ALA B 1 170 ? -1.97 -4.059 -28.75 1 96.25 170 ALA B C 1
ATOM 3597 O O . ALA B 1 170 ? -1.275 -4.156 -29.75 1 96.25 170 ALA B O 1
ATOM 3598 N N . GLY B 1 171 ? -3.078 -3.314 -28.719 1 95.62 171 GLY B N 1
ATOM 3599 C CA . GLY B 1 171 ? -3.58 -2.648 -29.906 1 95.62 171 GLY B CA 1
ATOM 3600 C C . GLY B 1 171 ? -3.018 -1.252 -30.094 1 95.62 171 GLY B C 1
ATOM 3601 O O . GLY B 1 171 ? -3.398 -0.542 -31.031 1 95.62 171 GLY B O 1
ATOM 3602 N N . HIS B 1 172 ? -2.17 -0.796 -29.25 1 96.69 172 HIS B N 1
ATOM 3603 C CA . HIS B 1 172 ? -1.591 0.539 -29.359 1 96.69 172 HIS B CA 1
ATOM 3604 C C . HIS B 1 172 ? -0.766 0.69 -30.625 1 96.69 172 HIS B C 1
ATOM 3606 O O . HIS B 1 172 ? -0.08 -0.246 -31.047 1 96.69 172 HIS B O 1
ATOM 3612 N N . ALA B 1 173 ? -0.711 1.777 -31.188 1 96.69 173 ALA B N 1
ATOM 3613 C CA . ALA B 1 173 ? -0.048 2.057 -32.469 1 96.69 173 ALA B CA 1
ATOM 3614 C C . ALA B 1 173 ? 1.452 1.794 -32.375 1 96.69 173 ALA B C 1
ATOM 3616 O O . ALA B 1 173 ? 2.088 1.423 -33.375 1 96.69 173 ALA B O 1
ATOM 3617 N N . LEU B 1 174 ? 1.993 1.911 -31.188 1 97.25 174 LEU B N 1
ATOM 3618 C CA . LEU B 1 174 ? 3.439 1.823 -31.031 1 97.25 174 LEU B CA 1
ATOM 3619 C C . LEU B 1 174 ? 3.84 0.466 -30.469 1 97.25 174 LEU B C 1
ATOM 3621 O O . LEU B 1 174 ? 5.012 0.241 -30.141 1 97.25 174 LEU B O 1
ATOM 3625 N N . ALA B 1 175 ? 2.963 -0.478 -30.234 1 95.94 175 ALA B N 1
ATOM 3626 C CA . ALA B 1 175 ? 3.188 -1.759 -29.578 1 95.94 175 ALA B CA 1
ATOM 3627 C C . ALA B 1 175 ? 4.148 -2.633 -30.375 1 95.94 175 ALA B C 1
ATOM 3629 O O . ALA B 1 175 ? 4.785 -3.531 -29.828 1 95.94 175 ALA B O 1
ATOM 3630 N N . GLY B 1 176 ? 4.355 -2.354 -31.625 1 94.19 176 GLY B N 1
ATOM 3631 C CA . GLY B 1 176 ? 5.191 -3.189 -32.469 1 94.19 176 GLY B CA 1
ATOM 3632 C C . GLY B 1 176 ? 6.621 -2.691 -32.562 1 94.19 176 GLY B C 1
ATOM 3633 O O . GLY B 1 176 ? 7.461 -3.326 -33.219 1 94.19 176 GLY B O 1
ATOM 3634 N N . LEU B 1 177 ? 6.906 -1.646 -31.922 1 95.81 177 LEU B N 1
ATOM 3635 C CA . LEU B 1 177 ? 8.242 -1.062 -32 1 95.81 177 LEU B CA 1
ATOM 3636 C C . LEU B 1 177 ? 9.227 -1.818 -31.125 1 95.81 177 LEU B C 1
ATOM 3638 O O . LEU B 1 177 ? 8.836 -2.418 -30.125 1 95.81 177 LEU B O 1
ATOM 3642 N N . ASP B 1 178 ? 10.5 -1.743 -31.484 1 95.81 178 ASP B N 1
ATOM 3643 C CA . ASP B 1 178 ? 11.555 -2.354 -30.688 1 95.81 178 ASP B CA 1
ATOM 3644 C C . ASP B 1 178 ? 11.836 -1.532 -29.438 1 95.81 178 ASP B C 1
ATOM 3646 O O . ASP B 1 178 ? 12.266 -2.076 -28.406 1 95.81 178 ASP B O 1
ATOM 3650 N N . ALA B 1 179 ? 11.641 -0.22 -29.578 1 97.38 179 ALA B N 1
ATOM 3651 C CA . ALA B 1 179 ? 11.789 0.725 -28.469 1 97.38 179 ALA B CA 1
ATOM 3652 C C . ALA B 1 179 ? 10.938 1.972 -28.703 1 97.38 179 ALA B C 1
ATOM 3654 O O . ALA B 1 179 ? 10.57 2.277 -29.828 1 97.38 179 ALA B O 1
ATOM 3655 N N . VAL B 1 180 ? 10.633 2.684 -27.625 1 97.5 180 VAL B N 1
ATOM 3656 C CA . VAL B 1 180 ? 9.781 3.861 -27.75 1 97.5 180 VAL B CA 1
ATOM 3657 C C . VAL B 1 180 ? 10.367 5.016 -26.938 1 97.5 180 VAL B C 1
ATOM 3659 O O . VAL B 1 180 ? 10.953 4.797 -25.875 1 97.5 180 VAL B O 1
ATOM 3662 N N . GLY B 1 181 ? 10.273 6.199 -27.484 1 96.19 181 GLY B N 1
ATOM 3663 C CA . GLY B 1 181 ? 10.625 7.395 -26.734 1 96.19 181 GLY B CA 1
ATOM 3664 C C . GLY B 1 181 ? 9.453 7.98 -25.969 1 96.19 181 GLY B C 1
ATOM 3665 O O . GLY B 1 181 ? 8.297 7.812 -26.359 1 96.19 181 GLY B O 1
ATOM 3666 N N . LEU B 1 182 ? 9.758 8.695 -24.891 1 95.5 182 LEU B N 1
ATOM 3667 C CA . LEU B 1 182 ? 8.719 9.32 -24.078 1 95.5 182 LEU B CA 1
ATOM 3668 C C . LEU B 1 182 ? 7.859 10.258 -24.922 1 95.5 182 LEU B C 1
ATOM 3670 O O . LEU B 1 182 ? 6.633 10.273 -24.797 1 95.5 182 LEU B O 1
ATOM 3674 N N . GLY B 1 183 ? 8.531 11 -25.766 1 95.94 183 GLY B N 1
ATOM 3675 C CA . GLY B 1 183 ? 7.82 11.961 -26.594 1 95.94 183 GLY B CA 1
ATOM 3676 C C . GLY B 1 183 ? 6.801 11.312 -27.516 1 95.94 183 GLY B C 1
ATOM 3677 O O . GLY B 1 183 ? 5.773 11.914 -27.828 1 95.94 183 GLY B O 1
ATOM 3678 N N . GLN B 1 184 ? 7.07 10.109 -27.969 1 96.94 184 GLN B N 1
ATOM 3679 C CA . GLN B 1 184 ? 6.156 9.383 -28.844 1 96.94 184 GLN B CA 1
ATOM 3680 C C . GLN B 1 184 ? 4.875 9.008 -28.109 1 96.94 184 GLN B C 1
ATOM 3682 O O . GLN B 1 184 ? 3.859 8.703 -28.734 1 96.94 184 GLN B O 1
ATOM 3687 N N . LEU B 1 185 ? 4.934 9.078 -26.75 1 97.06 185 LEU B N 1
ATOM 3688 C CA . LEU B 1 185 ? 3.797 8.672 -25.938 1 97.06 185 LEU B CA 1
ATOM 3689 C C . LEU B 1 185 ? 3.035 9.883 -25.422 1 97.06 185 LEU B C 1
ATOM 3691 O O . LEU B 1 185 ? 2.129 9.742 -24.594 1 97.06 185 LEU B O 1
ATOM 3695 N N . ALA B 1 186 ? 3.344 11.039 -25.906 1 96.88 186 ALA B N 1
ATOM 3696 C CA . ALA B 1 186 ? 2.852 12.297 -25.344 1 96.88 186 ALA B CA 1
ATOM 3697 C C . ALA B 1 186 ? 1.331 12.383 -25.453 1 96.88 186 ALA B C 1
ATOM 3699 O O . ALA B 1 186 ? 0.682 13.023 -24.625 1 96.88 186 ALA B O 1
ATOM 3700 N N . ASP B 1 187 ? 0.751 11.703 -26.391 1 96 187 ASP B N 1
ATOM 3701 C CA . ASP B 1 187 ? -0.685 11.828 -26.625 1 96 187 ASP B CA 1
ATOM 3702 C C . ASP B 1 187 ? -1.452 10.695 -25.938 1 96 187 ASP B C 1
ATOM 3704 O O . ASP B 1 187 ? -2.68 10.633 -26.031 1 96 187 ASP B O 1
ATOM 3708 N N . THR B 1 188 ? -0.751 9.789 -25.328 1 96.56 188 THR B N 1
ATOM 3709 C CA . THR B 1 188 ? -1.356 8.688 -24.594 1 96.56 188 THR B CA 1
ATOM 3710 C C . THR B 1 188 ? -1.385 8.992 -23.094 1 96.56 188 THR B C 1
ATOM 3712 O O . THR B 1 188 ? -0.4 9.477 -22.531 1 96.56 188 THR B O 1
ATOM 3715 N N . PRO B 1 189 ? -2.545 8.688 -22.422 1 96.25 189 PRO B N 1
ATOM 3716 C CA . PRO B 1 189 ? -2.551 8.883 -20.969 1 96.25 189 PRO B CA 1
ATOM 3717 C C . PRO B 1 189 ? -1.503 8.031 -20.266 1 96.25 189 PRO B C 1
ATOM 3719 O O . PRO B 1 189 ? -1.262 6.883 -20.656 1 96.25 189 PRO B O 1
ATOM 3722 N N . PHE B 1 190 ? -0.877 8.633 -19.219 1 97.69 190 PHE B N 1
ATOM 3723 C CA . PHE B 1 190 ? 0.081 7.922 -18.391 1 97.69 190 PHE B CA 1
ATOM 3724 C C . PHE B 1 190 ? -0.589 7.391 -17.125 1 97.69 190 PHE B C 1
ATOM 3726 O O . PHE B 1 190 ? -1.316 8.125 -16.453 1 97.69 190 PHE B O 1
ATOM 3733 N N . LEU B 1 191 ? -0.465 6.117 -16.953 1 96.94 191 LEU B N 1
ATOM 3734 C CA . LEU B 1 191 ? -0.733 5.582 -15.617 1 96.94 191 LEU B CA 1
ATOM 3735 C C . LEU B 1 191 ? 0.461 5.801 -14.688 1 96.94 191 LEU B C 1
ATOM 3737 O O . LEU B 1 191 ? 1.582 5.402 -15.016 1 96.94 191 LEU B O 1
ATOM 3741 N N . LEU B 1 192 ? 0.18 6.484 -13.555 1 96.19 192 LEU B N 1
ATOM 3742 C CA . LEU B 1 192 ? 1.247 6.902 -12.656 1 96.19 192 LEU B CA 1
ATOM 3743 C C . LEU B 1 192 ? 1.189 6.121 -11.344 1 96.19 192 LEU B C 1
ATOM 3745 O O . LEU B 1 192 ? 0.282 5.312 -11.141 1 96.19 192 LEU B O 1
ATOM 3749 N N . TYR B 1 193 ? 2.219 6.316 -10.555 1 93.75 193 TYR B N 1
ATOM 3750 C CA . TYR B 1 193 ? 2.344 5.598 -9.297 1 93.75 193 TYR B CA 1
ATOM 3751 C C . TYR B 1 193 ? 1.757 6.406 -8.141 1 93.75 193 TYR B C 1
ATOM 3753 O O . TYR B 1 193 ? 1.493 7.602 -8.289 1 93.75 193 TYR B O 1
ATOM 3761 N N . GLN B 1 194 ? 1.545 5.609 -7.02 1 88.31 194 GLN B N 1
ATOM 3762 C CA . GLN B 1 194 ? 1.105 6.305 -5.816 1 88.31 194 GLN B CA 1
ATOM 3763 C C . GLN B 1 194 ? 2.049 7.453 -5.469 1 88.31 194 GLN B C 1
ATOM 3765 O O . GLN B 1 194 ? 3.221 7.438 -5.855 1 88.31 194 GLN B O 1
ATOM 3770 N N . ARG B 1 195 ? 1.601 8.359 -4.707 1 80.31 195 ARG B N 1
ATOM 3771 C CA . ARG B 1 195 ? 2.248 9.664 -4.555 1 80.31 195 ARG B CA 1
ATOM 3772 C C . ARG B 1 195 ? 3.605 9.523 -3.871 1 80.31 195 ARG B C 1
ATOM 3774 O O . ARG B 1 195 ? 4.52 10.305 -4.129 1 80.31 195 ARG B O 1
ATOM 3781 N N . SER B 1 196 ? 3.732 8.555 -3.084 1 84.81 196 SER B N 1
ATOM 3782 C CA . SER B 1 196 ? 4.973 8.414 -2.332 1 84.81 196 SER B CA 1
ATOM 3783 C C . SER B 1 196 ? 6.09 7.855 -3.209 1 84.81 196 SER B C 1
ATOM 3785 O O . SER B 1 196 ? 7.246 7.781 -2.779 1 84.81 196 SER B O 1
ATOM 3787 N N . PHE B 1 197 ? 5.754 7.598 -4.508 1 91.19 197 PHE B N 1
ATOM 3788 C CA . PHE B 1 197 ? 6.766 7.078 -5.418 1 91.19 197 PHE B CA 1
ATOM 3789 C C . PHE B 1 197 ? 7.562 8.219 -6.047 1 91.19 197 PHE B C 1
ATOM 3791 O O . PHE B 1 197 ? 7.023 8.992 -6.84 1 91.19 197 PHE B O 1
ATOM 3798 N N . VAL B 1 198 ? 8.805 8.227 -5.789 1 92.19 198 VAL B N 1
ATOM 3799 C CA . VAL B 1 198 ? 9.695 9.258 -6.316 1 92.19 198 VAL B CA 1
ATOM 3800 C C . VAL B 1 198 ? 9.82 9.102 -7.832 1 92.19 198 VAL B C 1
ATOM 3802 O O . VAL B 1 198 ? 10.086 10.07 -8.539 1 92.19 198 VAL B O 1
ATOM 3805 N N . LEU B 1 199 ? 9.594 7.961 -8.352 1 94.06 199 LEU B N 1
ATOM 3806 C CA . LEU B 1 199 ? 9.672 7.699 -9.781 1 94.06 199 LEU B CA 1
ATOM 3807 C C . LEU B 1 199 ? 8.688 8.578 -10.547 1 94.06 199 LEU B C 1
ATOM 3809 O O . LEU B 1 199 ? 8.914 8.883 -11.727 1 94.06 199 LEU B O 1
ATOM 3813 N N . ASN B 1 200 ? 7.605 8.953 -9.891 1 94.38 200 ASN B N 1
ATOM 3814 C CA . ASN B 1 200 ? 6.703 9.914 -10.516 1 94.38 200 ASN B CA 1
ATOM 3815 C C . ASN B 1 200 ? 7.438 11.188 -10.93 1 94.38 200 ASN B C 1
ATOM 3817 O O . ASN B 1 200 ? 7.301 11.648 -12.062 1 94.38 200 ASN B O 1
ATOM 3821 N N . ASP B 1 201 ? 8.203 11.688 -9.977 1 91.62 201 ASP B N 1
ATOM 3822 C CA . ASP B 1 201 ? 8.914 12.945 -10.188 1 91.62 201 ASP B CA 1
ATOM 3823 C C . ASP B 1 201 ? 9.938 12.805 -11.312 1 91.62 201 ASP B C 1
ATOM 3825 O O . ASP B 1 201 ? 10.078 13.703 -12.148 1 91.62 201 ASP B O 1
ATOM 3829 N N . ARG B 1 202 ? 10.617 11.758 -11.312 1 93.88 202 ARG B N 1
ATOM 3830 C CA . ARG B 1 202 ? 11.602 11.516 -12.359 1 93.88 202 ARG B CA 1
ATOM 3831 C C . ARG B 1 202 ? 10.938 11.438 -13.727 1 93.88 202 ARG B C 1
ATOM 3833 O O . ARG B 1 202 ? 11.438 12.016 -14.695 1 93.88 202 ARG B O 1
ATOM 3840 N N . LEU B 1 203 ? 9.883 10.766 -13.781 1 95.75 203 LEU B N 1
ATOM 3841 C CA . LEU B 1 203 ? 9.156 10.594 -15.039 1 95.75 203 LEU B CA 1
ATOM 3842 C C . LEU B 1 203 ? 8.617 11.93 -15.539 1 95.75 203 LEU B C 1
ATOM 3844 O O . LEU B 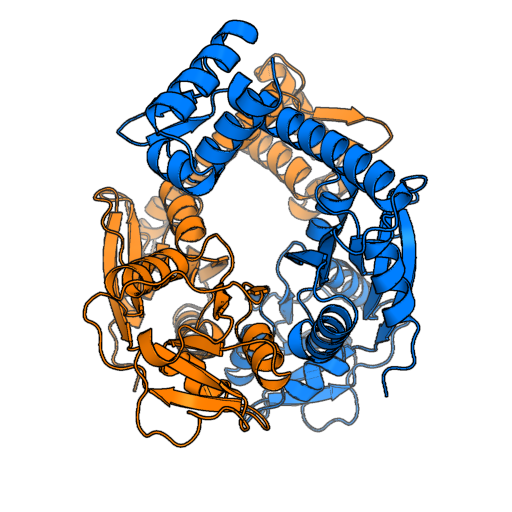1 203 ? 8.766 12.266 -16.719 1 95.75 203 LEU B O 1
ATOM 3848 N N . LEU B 1 204 ? 8.016 12.68 -14.625 1 94 204 LEU B N 1
ATOM 3849 C CA . LEU B 1 204 ? 7.441 13.969 -14.992 1 94 204 LEU B CA 1
ATOM 3850 C C . LEU B 1 204 ? 8.531 14.93 -15.461 1 94 204 LEU B C 1
ATOM 3852 O O . LEU B 1 204 ? 8.344 15.656 -16.438 1 94 204 LEU B O 1
ATOM 3856 N N . LYS B 1 205 ? 9.617 14.906 -14.781 1 93.5 205 LYS B N 1
ATOM 3857 C CA . LYS B 1 205 ? 10.75 15.742 -15.18 1 93.5 205 LYS B CA 1
ATOM 3858 C C . LYS B 1 205 ? 11.25 15.359 -16.562 1 93.5 205 LYS B C 1
ATOM 3860 O O . LYS B 1 205 ? 11.531 16.234 -17.391 1 93.5 205 LYS B O 1
ATOM 3865 N N . ALA B 1 206 ? 11.336 14.141 -16.812 1 95.25 206 ALA B N 1
ATOM 3866 C CA . ALA B 1 206 ? 11.781 13.656 -18.109 1 95.25 206 ALA B CA 1
ATOM 3867 C C . ALA B 1 206 ? 10.82 14.078 -19.219 1 95.25 206 ALA B C 1
ATOM 3869 O O . ALA B 1 206 ? 11.242 14.453 -20.312 1 95.25 206 ALA B O 1
ATOM 3870 N N . CYS B 1 207 ? 9.539 14 -18.938 1 95.88 207 CYS B N 1
ATOM 3871 C CA . CYS B 1 207 ? 8.531 14.43 -19.906 1 95.88 207 CYS B CA 1
ATOM 3872 C C . CYS B 1 207 ? 8.641 15.922 -20.188 1 95.88 207 CYS B C 1
ATOM 3874 O O . CYS B 1 207 ? 8.586 16.344 -21.344 1 95.88 207 CYS B O 1
ATOM 3876 N N . GLN B 1 208 ? 8.836 16.641 -19.141 1 93.56 208 GLN B N 1
ATOM 3877 C CA . GLN B 1 208 ? 8.969 18.094 -19.281 1 93.56 208 GLN B CA 1
ATOM 3878 C C . GLN B 1 208 ? 10.18 18.453 -20.141 1 93.56 208 GLN B C 1
ATOM 3880 O O . GLN B 1 208 ? 10.117 19.391 -20.938 1 93.56 208 GLN B O 1
ATOM 3885 N N . GLN B 1 209 ? 11.211 17.781 -19.953 1 93.38 209 GLN B N 1
ATOM 3886 C CA . GLN B 1 209 ? 12.414 18 -20.734 1 93.38 209 GLN B CA 1
ATOM 3887 C C . GLN B 1 209 ? 12.164 17.734 -22.219 1 93.38 209 GLN B C 1
ATOM 3889 O O . GLN B 1 209 ? 12.883 18.266 -23.078 1 93.38 209 GLN B O 1
ATOM 3894 N N . GLN B 1 210 ? 11.164 16.984 -22.516 1 93 210 GLN B N 1
ATOM 3895 C CA . GLN B 1 210 ? 10.797 16.703 -23.891 1 93 210 GLN B CA 1
ATOM 3896 C C . GLN B 1 210 ? 9.688 17.625 -24.375 1 93 210 GLN B C 1
ATOM 3898 O O . GLN B 1 210 ? 9.172 17.469 -25.484 1 93 210 GLN B O 1
ATOM 3903 N N . GLY B 1 211 ? 9.211 18.469 -23.547 1 94.12 211 GLY B N 1
ATOM 3904 C CA . GLY B 1 211 ? 8.336 19.547 -23.969 1 94.12 211 GLY B CA 1
ATOM 3905 C C . GLY B 1 211 ? 6.863 19.234 -23.75 1 94.12 211 GLY B C 1
ATOM 3906 O O . GLY B 1 211 ? 6 19.844 -24.391 1 94.12 211 GLY B O 1
ATOM 3907 N N . PHE B 1 212 ? 6.551 18.203 -22.922 1 95.56 212 PHE B N 1
ATOM 3908 C CA . PHE B 1 212 ? 5.133 17.938 -22.703 1 95.56 212 PHE B CA 1
ATOM 3909 C C . PHE B 1 212 ? 4.867 17.531 -21.266 1 95.56 212 PHE B C 1
ATOM 3911 O O . PHE B 1 212 ? 5.797 17.188 -20.531 1 95.56 212 PHE B O 1
ATOM 3918 N N . THR B 1 213 ? 3.621 17.641 -20.844 1 95.12 213 THR B N 1
ATOM 3919 C CA . THR B 1 213 ? 3.096 17.109 -19.594 1 95.12 213 THR B CA 1
ATOM 3920 C C . THR B 1 213 ? 2.105 15.977 -19.859 1 95.12 213 THR B C 1
ATOM 3922 O O . THR B 1 213 ? 1.095 16.172 -20.547 1 95.12 213 THR B O 1
ATOM 3925 N N . PRO B 1 214 ? 2.408 14.867 -19.359 1 94.75 214 PRO B N 1
ATOM 3926 C CA . PRO B 1 214 ? 1.514 13.75 -19.672 1 94.75 214 PRO B CA 1
ATOM 3927 C C . PRO B 1 214 ? 0.147 13.883 -19 1 94.75 214 PRO B C 1
ATOM 3929 O O . PRO B 1 214 ? 0.053 14.367 -17.875 1 94.75 214 PRO B O 1
ATOM 3932 N N . LYS B 1 215 ? -0.817 13.492 -19.766 1 93.06 215 LYS B N 1
ATOM 3933 C CA . LYS B 1 215 ? -2.141 13.359 -19.156 1 93.06 215 LYS B CA 1
ATOM 3934 C C . LYS B 1 215 ? -2.199 12.148 -18.234 1 93.06 215 LYS B C 1
ATOM 3936 O O . LYS B 1 215 ? -1.696 11.078 -18.562 1 93.06 215 LYS B O 1
ATOM 3941 N N . GLU B 1 216 ? -2.797 12.336 -17.094 1 91.38 216 GLU B N 1
ATOM 3942 C CA . GLU B 1 216 ? -2.891 11.25 -16.125 1 91.38 216 GLU B CA 1
ATOM 3943 C C . GLU B 1 216 ? -4.117 10.375 -16.391 1 91.38 216 GLU B C 1
ATOM 3945 O O . GLU B 1 216 ? -5.242 10.883 -16.438 1 91.38 216 GLU B O 1
ATOM 3950 N N . GLY B 1 217 ? -3.889 9.102 -16.562 1 90.62 217 GLY B N 1
ATOM 3951 C CA . GLY B 1 217 ? -4.973 8.156 -16.766 1 90.62 217 GLY B CA 1
ATOM 3952 C C . GLY B 1 217 ? -5.391 7.449 -15.492 1 90.62 217 GLY B C 1
ATOM 3953 O O . GLY B 1 217 ? -6.438 6.797 -15.445 1 90.62 217 GLY B O 1
ATOM 3954 N N . GLY B 1 218 ? -4.531 7.531 -14.5 1 89.31 218 GLY B N 1
ATOM 3955 C CA . GLY B 1 218 ? -4.758 6.871 -13.227 1 89.31 218 GLY B CA 1
ATOM 3956 C C . GLY B 1 218 ? -3.498 6.734 -12.391 1 89.31 218 GLY B C 1
ATOM 3957 O O . GLY B 1 218 ? -2.389 6.93 -12.898 1 89.31 218 GLY B O 1
ATOM 3958 N N . ARG B 1 219 ? -3.748 6.391 -11.055 1 91.19 219 ARG B N 1
ATOM 3959 C CA . ARG B 1 219 ? -2.635 6.191 -10.133 1 91.19 219 ARG B CA 1
ATOM 3960 C C . ARG B 1 219 ? -2.859 4.961 -9.266 1 91.19 219 ARG B C 1
ATOM 3962 O O . ARG B 1 219 ? -3.988 4.68 -8.852 1 91.19 219 ARG B O 1
ATOM 3969 N N . SER B 1 220 ? -1.784 4.266 -9.039 1 91.44 220 SER B N 1
ATOM 3970 C CA . SER B 1 220 ? -1.857 3.123 -8.133 1 91.44 220 SER B CA 1
ATOM 3971 C C . SER B 1 220 ? -0.482 2.768 -7.582 1 91.44 220 SER B C 1
ATOM 3973 O O . SER B 1 220 ? 0.54 3.07 -8.203 1 91.44 220 SER B O 1
ATOM 3975 N N . GLY B 1 221 ? -0.511 2.191 -6.43 1 89.44 221 GLY B N 1
ATOM 3976 C CA . GLY B 1 221 ? 0.72 1.655 -5.875 1 89.44 221 GLY B CA 1
ATOM 3977 C C . GLY B 1 221 ? 0.965 0.207 -6.254 1 89.44 221 GLY B C 1
ATOM 3978 O O . GLY B 1 221 ? 2.008 -0.361 -5.918 1 89.44 221 GLY B O 1
ATOM 3979 N N . GLN B 1 222 ? 0.06 -0.399 -6.965 1 90.62 222 GLN B N 1
ATOM 3980 C CA . GLN B 1 222 ? 0.125 -1.811 -7.332 1 90.62 222 GLN B CA 1
ATOM 3981 C C . GLN B 1 222 ? 0.448 -1.979 -8.812 1 90.62 222 GLN B C 1
ATOM 3983 O O . GLN B 1 222 ? -0.37 -1.649 -9.672 1 90.62 222 GLN B O 1
ATOM 3988 N N . ALA B 1 223 ? 1.586 -2.574 -9.031 1 93.31 223 ALA B N 1
ATOM 3989 C CA . ALA B 1 223 ? 2.045 -2.73 -10.406 1 93.31 223 ALA B CA 1
ATOM 3990 C C . ALA B 1 223 ? 1.093 -3.617 -11.203 1 93.31 223 ALA B C 1
ATOM 3992 O O . ALA B 1 223 ? 0.82 -3.35 -12.375 1 93.31 223 ALA B O 1
ATOM 3993 N N . ASP B 1 224 ? 0.582 -4.613 -10.562 1 91.88 224 ASP B N 1
ATOM 3994 C CA . ASP B 1 224 ? -0.333 -5.527 -11.242 1 91.88 224 ASP B CA 1
ATOM 3995 C C . ASP B 1 224 ? -1.619 -4.812 -11.648 1 91.88 224 ASP B C 1
ATOM 3997 O O . ASP B 1 224 ? -2.172 -5.074 -12.719 1 91.88 224 ASP B O 1
ATOM 4001 N N . PHE B 1 225 ? -2.076 -3.971 -10.797 1 92.62 225 PHE B N 1
ATOM 4002 C CA . PHE B 1 225 ? -3.266 -3.191 -11.117 1 92.62 225 PHE B CA 1
ATOM 4003 C C . PHE B 1 225 ? -3.004 -2.264 -12.297 1 92.62 225 PHE B C 1
ATOM 4005 O O . PHE B 1 225 ? -3.836 -2.148 -13.203 1 92.62 225 PHE B O 1
ATOM 4012 N N . LEU B 1 226 ? -1.887 -1.632 -12.305 1 95.56 226 LEU B N 1
ATOM 4013 C CA . LEU B 1 226 ? -1.513 -0.742 -13.398 1 95.56 226 LEU B CA 1
ATOM 4014 C C . LEU B 1 226 ? -1.448 -1.502 -14.719 1 95.56 226 LEU B C 1
ATOM 4016 O O . LEU B 1 226 ? -1.934 -1.017 -15.742 1 95.56 226 LEU B O 1
ATOM 4020 N N . ALA B 1 227 ? -0.877 -2.697 -14.703 1 95.75 227 ALA B N 1
ATOM 4021 C CA . ALA B 1 227 ? -0.808 -3.518 -15.914 1 95.75 227 ALA B CA 1
ATOM 4022 C C . ALA B 1 227 ? -2.205 -3.885 -16.406 1 95.75 227 ALA B C 1
ATOM 4024 O O . ALA B 1 227 ? -2.461 -3.889 -17.609 1 95.75 227 ALA B O 1
ATOM 4025 N N . ALA B 1 228 ? -3.074 -4.191 -15.477 1 94.12 228 ALA B N 1
ATOM 4026 C CA . ALA B 1 228 ? -4.449 -4.527 -15.844 1 94.12 228 ALA B CA 1
ATOM 4027 C C . ALA B 1 228 ? -5.152 -3.334 -16.484 1 94.12 228 ALA B C 1
ATOM 4029 O O . ALA B 1 228 ? -5.949 -3.498 -17.406 1 94.12 228 ALA B O 1
ATOM 4030 N N . LEU B 1 229 ? -4.891 -2.164 -15.953 1 95 229 LEU B N 1
ATOM 4031 C CA . LEU B 1 229 ? -5.461 -0.955 -16.547 1 95 229 LEU B CA 1
ATOM 4032 C C . LEU B 1 229 ? -4.926 -0.731 -17.953 1 95 229 LEU B C 1
ATOM 4034 O O . LEU B 1 229 ? -5.66 -0.281 -18.844 1 95 229 LEU B O 1
ATOM 4038 N N . VAL B 1 230 ? -3.621 -1.032 -18.141 1 97.44 230 VAL B N 1
ATOM 4039 C CA . VAL B 1 230 ? -3.049 -0.964 -19.469 1 97.44 230 VAL B CA 1
ATOM 4040 C C . VAL B 1 230 ? -3.803 -1.908 -20.406 1 97.44 230 VAL B C 1
ATOM 4042 O O . VAL B 1 230 ? -4.211 -1.513 -21.5 1 97.44 230 VAL B O 1
ATOM 4045 N N . ALA B 1 231 ? -3.984 -3.119 -19.953 1 95.94 231 ALA B N 1
ATOM 4046 C CA . ALA B 1 231 ? -4.688 -4.121 -20.75 1 95.94 231 ALA B CA 1
ATOM 4047 C C . ALA B 1 231 ? -6.098 -3.65 -21.109 1 95.94 231 ALA B C 1
ATOM 4049 O O . ALA B 1 231 ? -6.613 -3.965 -22.188 1 95.94 231 ALA B O 1
ATOM 4050 N N . ALA B 1 232 ? -6.641 -2.893 -20.234 1 93.44 232 ALA B N 1
ATOM 4051 C CA . ALA B 1 232 ? -8 -2.396 -20.422 1 93.44 232 ALA B CA 1
ATOM 4052 C C . ALA B 1 232 ? -8.016 -1.129 -21.281 1 93.44 232 ALA B C 1
ATOM 4054 O O . ALA B 1 232 ? -9.062 -0.504 -21.453 1 93.44 232 ALA B O 1
ATOM 4055 N N . GLY B 1 233 ? -6.871 -0.654 -21.672 1 93.75 233 GLY B N 1
ATOM 4056 C CA . GLY B 1 233 ? -6.781 0.454 -22.609 1 93.75 233 GLY B CA 1
ATOM 4057 C C . GLY B 1 233 ? -6.832 1.812 -21.938 1 93.75 233 GLY B C 1
ATOM 4058 O O . GLY B 1 233 ? -7.188 2.811 -22.562 1 93.75 233 GLY B O 1
ATOM 4059 N N . GLN B 1 234 ? -6.445 1.848 -20.641 1 94.06 234 GLN B N 1
ATOM 4060 C CA . GLN B 1 234 ? -6.605 3.088 -19.891 1 94.06 234 GLN B CA 1
ATOM 4061 C C . GLN B 1 234 ? -5.363 3.967 -20.016 1 94.06 234 GLN B C 1
ATOM 4063 O O . GLN B 1 234 ? -5.359 5.113 -19.562 1 94.06 234 GLN B O 1
ATOM 4068 N N . GLY B 1 235 ? -4.363 3.469 -20.578 1 97 235 GLY B N 1
ATOM 4069 C CA . GLY B 1 235 ? -3.129 4.219 -20.734 1 97 235 GLY B CA 1
ATOM 4070 C C . GLY B 1 235 ? -1.898 3.336 -20.812 1 97 235 GLY B C 1
ATOM 4071 O O . GLY B 1 235 ? -2.002 2.146 -21.125 1 97 235 GLY B O 1
ATOM 4072 N N . VAL B 1 236 ? -0.734 4.004 -20.672 1 98.25 236 VAL B N 1
ATOM 4073 C CA . VAL B 1 236 ? 0.549 3.311 -20.656 1 98.25 236 VAL B CA 1
ATOM 4074 C C . VAL B 1 236 ? 1.246 3.543 -19.328 1 98.25 236 VAL B C 1
ATOM 4076 O O . VAL B 1 236 ? 0.951 4.516 -18.625 1 98.25 236 VAL B O 1
ATOM 4079 N N . VAL B 1 237 ? 2.105 2.633 -18.953 1 98.19 237 VAL B N 1
ATOM 4080 C CA . VAL B 1 237 ? 2.85 2.779 -17.703 1 98.19 237 VAL B CA 1
ATOM 4081 C C . VAL B 1 237 ? 4.316 2.414 -17.938 1 98.19 237 VAL B C 1
ATOM 4083 O O . VAL B 1 237 ? 4.625 1.52 -18.719 1 98.19 237 VAL B O 1
ATOM 4086 N N . MET B 1 238 ? 5.223 3.227 -17.359 1 97.56 238 MET B N 1
ATOM 4087 C CA . MET B 1 238 ? 6.652 2.928 -17.375 1 97.56 238 MET B CA 1
ATOM 4088 C C . MET B 1 238 ? 7.062 2.213 -16.094 1 97.56 238 MET B C 1
ATOM 4090 O O . MET B 1 238 ? 6.859 2.734 -14.984 1 97.56 238 MET B O 1
ATOM 4094 N N . LEU B 1 239 ? 7.613 1.021 -16.234 1 97.31 239 LEU B N 1
ATOM 4095 C CA . LEU B 1 239 ? 8.039 0.231 -15.086 1 97.31 239 LEU B CA 1
ATOM 4096 C C . LEU B 1 239 ? 9.484 -0.228 -15.242 1 97.31 239 LEU B C 1
ATOM 4098 O O . LEU B 1 239 ? 9.969 -0.391 -16.359 1 97.31 239 LEU B O 1
ATOM 4102 N N . PRO B 1 240 ? 10.172 -0.432 -14.062 1 96.44 240 PRO B N 1
ATOM 4103 C CA . PRO B 1 240 ? 11.469 -1.1 -14.203 1 96.44 240 PRO B CA 1
ATOM 4104 C C . PRO B 1 240 ? 11.375 -2.402 -15 1 96.44 240 PRO B C 1
ATOM 4106 O O . PRO B 1 240 ? 10.43 -3.176 -14.812 1 96.44 240 PRO B O 1
ATOM 4109 N N . ARG B 1 241 ? 12.352 -2.639 -15.883 1 96.19 241 ARG B N 1
ATOM 4110 C CA . ARG B 1 241 ? 12.344 -3.775 -16.797 1 96.19 241 ARG B CA 1
ATOM 4111 C C . ARG B 1 241 ? 12.117 -5.082 -16.047 1 96.19 241 ARG B C 1
ATOM 4113 O O . ARG B 1 241 ? 11.32 -5.922 -16.469 1 96.19 241 ARG B O 1
ATOM 4120 N N . VAL B 1 242 ? 12.703 -5.195 -14.867 1 93.75 242 VAL B N 1
ATOM 4121 C CA . VAL B 1 242 ? 12.641 -6.426 -14.078 1 93.75 242 VAL B CA 1
ATOM 4122 C C . VAL B 1 242 ? 11.219 -6.648 -13.586 1 93.75 242 VAL B C 1
ATOM 4124 O O . VAL B 1 242 ? 10.797 -7.789 -13.391 1 93.75 242 VAL B O 1
ATOM 4127 N N . VAL B 1 243 ? 10.453 -5.578 -13.438 1 94.88 243 VAL B N 1
ATOM 4128 C CA . VAL B 1 243 ? 9.062 -5.66 -13.008 1 94.88 243 VAL B CA 1
ATOM 4129 C C . VAL B 1 243 ? 8.156 -5.852 -14.219 1 94.88 243 VAL B C 1
ATOM 4131 O O . VAL B 1 243 ? 7.266 -6.703 -14.203 1 94.88 243 VAL B O 1
ATOM 4134 N N . ALA B 1 244 ? 8.422 -5.086 -15.242 1 96.62 244 ALA B N 1
ATOM 4135 C CA . ALA B 1 244 ? 7.609 -5.117 -16.453 1 96.62 244 ALA B CA 1
ATOM 4136 C C . ALA B 1 244 ? 7.594 -6.516 -17.062 1 96.62 244 ALA B C 1
ATOM 4138 O O . ALA B 1 244 ? 6.562 -6.965 -17.578 1 96.62 244 ALA B O 1
ATOM 4139 N N . LYS B 1 245 ? 8.656 -7.227 -17.016 1 94.38 245 LYS B N 1
ATOM 4140 C CA . LYS B 1 245 ? 8.812 -8.531 -17.641 1 94.38 245 LYS B CA 1
ATOM 4141 C C . LYS B 1 245 ? 7.812 -9.539 -17.078 1 94.38 245 LYS B C 1
ATOM 4143 O O . LYS B 1 245 ? 7.242 -10.336 -17.828 1 94.38 245 LYS B O 1
ATOM 4148 N N . VAL B 1 246 ? 7.555 -9.438 -15.828 1 89.31 246 VAL B N 1
ATOM 4149 C CA . VAL B 1 246 ? 6.723 -10.461 -15.203 1 89.31 246 VAL B CA 1
ATOM 4150 C C . VAL B 1 246 ? 5.254 -10.047 -15.273 1 89.31 246 VAL B C 1
ATOM 4152 O O . VAL B 1 246 ? 4.371 -10.805 -14.875 1 89.31 246 VAL B O 1
ATOM 4155 N N . LEU B 1 247 ? 4.992 -8.836 -15.75 1 92.25 247 LEU B N 1
ATOM 4156 C CA . LEU B 1 247 ? 3.619 -8.336 -15.805 1 92.25 247 LEU B CA 1
ATOM 4157 C C . LEU B 1 247 ? 3.039 -8.5 -17.203 1 92.25 247 LEU B C 1
ATOM 4159 O O . LEU B 1 247 ? 1.889 -8.133 -17.453 1 92.25 247 LEU B O 1
ATOM 4163 N N . GLU B 1 248 ? 3.855 -9.008 -18.047 1 90.31 248 GLU B N 1
ATOM 4164 C CA . GLU B 1 248 ? 3.334 -9.273 -19.391 1 90.31 248 GLU B CA 1
ATOM 4165 C C . GLU B 1 248 ? 2.143 -10.227 -19.344 1 90.31 248 GLU B C 1
ATOM 4167 O O . GLU B 1 248 ? 2.17 -11.227 -18.625 1 90.31 248 GLU B O 1
ATOM 4172 N N . ARG B 1 249 ? 1.082 -9.961 -20.047 1 89.25 249 ARG B N 1
ATOM 4173 C CA . ARG B 1 249 ? -0.18 -10.688 -20.094 1 89.25 249 ARG B CA 1
ATOM 4174 C C . ARG B 1 249 ? -0.947 -10.398 -21.375 1 89.25 249 ARG B C 1
ATOM 4176 O O . ARG B 1 249 ? -0.58 -9.5 -22.125 1 89.25 249 ARG B O 1
ATOM 4183 N N . PRO B 1 250 ? -1.964 -11.234 -21.562 1 90.19 250 PRO B N 1
ATOM 4184 C CA . PRO B 1 250 ? -2.764 -10.922 -22.75 1 90.19 250 PRO B CA 1
ATOM 4185 C C . PRO B 1 250 ? -3.281 -9.484 -22.75 1 90.19 250 PRO B C 1
ATOM 4187 O O . PRO B 1 250 ? -3.766 -9 -21.719 1 90.19 250 PRO B O 1
ATOM 4190 N N . GLY B 1 251 ? -3.043 -8.836 -23.812 1 94.5 251 GLY B N 1
ATOM 4191 C CA . GLY B 1 251 ? -3.535 -7.473 -23.969 1 94.5 251 GLY B CA 1
ATOM 4192 C C . GLY B 1 251 ? -2.502 -6.422 -23.625 1 94.5 251 GLY B C 1
ATOM 4193 O O . GLY B 1 251 ? -2.748 -5.223 -23.781 1 94.5 251 GLY B O 1
ATOM 4194 N N . VAL B 1 252 ? -1.377 -6.883 -23.156 1 97.19 252 VAL B N 1
ATOM 4195 C CA . VAL B 1 252 ? -0.326 -5.953 -22.766 1 97.19 252 VAL B CA 1
ATOM 4196 C C . VAL B 1 252 ? 0.976 -6.305 -23.484 1 97.19 252 VAL B C 1
ATOM 4198 O O . VAL B 1 252 ? 1.377 -7.473 -23.516 1 97.19 252 VAL B O 1
ATOM 4201 N N . VAL B 1 253 ? 1.635 -5.328 -24.078 1 97.75 253 VAL B N 1
ATOM 4202 C CA . VAL B 1 253 ? 2.932 -5.508 -24.719 1 97.75 253 VAL B CA 1
ATOM 4203 C C . VAL B 1 253 ? 3.988 -4.676 -23.984 1 97.75 253 VAL B C 1
ATOM 4205 O O . VAL B 1 253 ? 3.73 -3.531 -23.609 1 97.75 253 VAL B O 1
ATOM 4208 N N . ARG B 1 254 ? 5.082 -5.281 -23.781 1 98.12 254 ARG B N 1
ATOM 4209 C CA . ARG B 1 254 ? 6.227 -4.602 -23.172 1 98.12 254 ARG B CA 1
ATOM 4210 C C . ARG B 1 254 ? 7.164 -4.051 -24.25 1 98.12 254 ARG B C 1
ATOM 4212 O O . ARG B 1 254 ? 7.609 -4.785 -25.125 1 98.12 254 ARG B O 1
ATOM 4219 N N . VAL B 1 255 ? 7.492 -2.756 -24.203 1 98.06 255 VAL B N 1
ATOM 4220 C CA . VAL B 1 255 ? 8.391 -2.096 -25.141 1 98.06 255 VAL B CA 1
ATOM 4221 C C . VAL B 1 255 ? 9.477 -1.343 -24.375 1 98.06 255 VAL B C 1
ATOM 4223 O O . VAL B 1 255 ? 9.18 -0.498 -23.531 1 98.06 255 VAL B O 1
ATOM 4226 N N . PRO B 1 256 ? 10.727 -1.608 -24.672 1 97.56 256 PRO B N 1
ATOM 4227 C CA . PRO B 1 256 ? 11.797 -0.875 -24 1 97.56 256 PRO B CA 1
ATOM 4228 C C . PRO B 1 256 ? 11.711 0.634 -24.219 1 97.56 256 PRO B C 1
ATOM 4230 O O . PRO B 1 256 ? 11.391 1.085 -25.312 1 97.56 256 PRO B O 1
ATOM 4233 N N . LEU B 1 257 ? 11.898 1.381 -23.125 1 96.81 257 LEU B N 1
ATOM 4234 C CA . LEU B 1 257 ? 12 2.832 -23.234 1 96.81 257 LEU B CA 1
ATOM 4235 C C . LEU B 1 257 ? 13.414 3.252 -23.625 1 96.81 257 LEU B C 1
ATOM 4237 O O . LEU B 1 257 ? 14.391 2.723 -23.094 1 96.81 257 LEU B O 1
ATOM 4241 N N . HIS B 1 258 ? 13.461 4.148 -24.531 1 93.75 258 HIS B N 1
ATOM 4242 C CA . HIS B 1 258 ? 14.773 4.668 -24.875 1 93.75 258 HIS B CA 1
ATOM 4243 C C . HIS B 1 258 ? 15.492 5.219 -23.656 1 93.75 258 HIS B C 1
ATOM 4245 O O . HIS B 1 258 ? 14.891 5.938 -22.844 1 93.75 258 HIS B O 1
ATOM 4251 N N . ALA B 1 259 ? 16.688 4.848 -23.688 1 78.25 259 ALA B N 1
ATOM 4252 C CA . ALA B 1 259 ? 17.516 5.129 -22.516 1 78.25 259 ALA B CA 1
ATOM 4253 C C . ALA B 1 259 ? 17.609 6.633 -22.266 1 78.25 259 ALA B C 1
ATOM 4255 O O . ALA B 1 259 ? 17.812 7.414 -23.203 1 78.25 259 ALA B O 1
ATOM 4256 N N . GLN B 1 260 ? 17.234 6.883 -21.047 1 82.94 260 GLN B N 1
ATOM 4257 C CA . GLN B 1 260 ? 17.484 8.219 -20.516 1 82.94 260 GLN B CA 1
ATOM 4258 C C . GLN B 1 260 ? 18.266 8.148 -19.203 1 82.94 260 GLN B C 1
ATOM 4260 O O . GLN B 1 260 ? 17.906 7.379 -18.297 1 82.94 260 GLN B O 1
ATOM 4265 N N . GLU B 1 261 ? 19.297 8.922 -19.125 1 79.94 261 GLU B N 1
ATOM 4266 C CA . GLU B 1 261 ? 20.219 8.836 -18 1 79.94 261 GLU B CA 1
ATOM 4267 C C . GLU B 1 261 ? 19.516 9.109 -16.672 1 79.94 261 GLU B C 1
ATOM 4269 O O . GLU B 1 261 ? 19.766 8.438 -15.672 1 79.94 261 GLU B O 1
ATOM 4274 N N . ASP B 1 262 ? 18.547 9.984 -16.734 1 86.31 262 ASP B N 1
ATOM 4275 C CA . ASP B 1 262 ? 17.969 10.43 -15.461 1 86.31 262 ASP B CA 1
ATOM 4276 C C . ASP B 1 262 ? 16.641 9.711 -15.18 1 86.31 262 ASP B C 1
ATOM 4278 O O . ASP B 1 262 ? 15.977 10.016 -14.188 1 86.31 262 ASP B O 1
ATOM 4282 N N . LEU B 1 263 ? 16.328 8.797 -16.031 1 93.62 263 LEU B N 1
ATOM 4283 C CA . LEU B 1 263 ? 15.086 8.07 -15.836 1 93.62 263 LEU B CA 1
ATOM 4284 C C . LEU B 1 263 ? 15.344 6.574 -15.688 1 93.62 263 LEU B C 1
ATOM 4286 O O . LEU B 1 263 ? 15.125 5.809 -16.625 1 93.62 263 LEU B O 1
ATOM 4290 N N . ARG B 1 264 ? 15.875 6.23 -14.562 1 95.06 264 ARG B N 1
ATOM 4291 C CA . ARG B 1 264 ? 16.188 4.848 -14.219 1 95.06 264 ARG B CA 1
ATOM 4292 C C . ARG B 1 264 ? 15.664 4.5 -12.828 1 95.06 264 ARG B C 1
ATOM 4294 O O . ARG B 1 264 ? 15.305 5.387 -12.047 1 95.06 264 ARG B O 1
ATOM 4301 N N . TRP B 1 265 ? 15.5 3.291 -12.656 1 95.62 265 TRP B N 1
ATOM 4302 C CA . TRP B 1 265 ? 15.109 2.766 -11.352 1 95.62 265 TRP B CA 1
ATOM 4303 C C . TRP B 1 265 ? 16.328 2.258 -10.578 1 95.62 265 TRP B C 1
ATOM 4305 O O . TRP B 1 265 ? 16.609 1.06 -10.594 1 95.62 265 TRP B O 1
ATOM 4315 N N . ASP B 1 266 ? 16.953 3.191 -9.93 1 96.25 266 ASP B N 1
ATOM 4316 C CA . ASP B 1 266 ? 18.156 2.883 -9.141 1 96.25 266 ASP B CA 1
ATOM 4317 C C . ASP B 1 266 ? 17.797 2.736 -7.66 1 96.25 266 ASP B C 1
ATOM 4319 O O . ASP B 1 266 ? 17.594 3.732 -6.965 1 96.25 266 ASP B O 1
ATOM 4323 N N . ILE B 1 267 ? 17.859 1.535 -7.156 1 96.38 267 ILE B N 1
ATOM 4324 C CA . ILE B 1 267 ? 17.484 1.233 -5.781 1 96.38 267 ILE B CA 1
ATOM 4325 C C . ILE B 1 267 ? 18.734 1.117 -4.914 1 96.38 267 ILE B C 1
ATOM 4327 O O . ILE B 1 267 ? 19.719 0.515 -5.324 1 96.38 267 ILE B O 1
ATOM 4331 N N . ALA B 1 268 ? 18.656 1.791 -3.777 1 97.69 268 ALA B N 1
ATOM 4332 C CA . ALA B 1 268 ? 19.656 1.622 -2.729 1 97.69 268 ALA B CA 1
ATOM 4333 C C . ALA B 1 268 ? 19 1.332 -1.383 1 97.69 268 ALA B C 1
ATOM 4335 O O . ALA B 1 268 ? 17.844 1.689 -1.162 1 97.69 268 ALA B O 1
ATOM 4336 N N . PHE B 1 269 ? 19.688 0.598 -0.581 1 98.12 269 PHE B N 1
ATOM 4337 C CA . PHE B 1 269 ? 19.266 0.471 0.809 1 98.12 269 PHE B CA 1
ATOM 4338 C C . PHE B 1 269 ? 19.938 1.529 1.677 1 98.12 269 PHE B C 1
ATOM 4340 O O . PHE B 1 269 ? 21.172 1.637 1.699 1 98.12 269 PHE B O 1
ATOM 4347 N N . ILE B 1 270 ? 19.078 2.279 2.375 1 98.25 270 ILE B N 1
ATOM 4348 C CA . ILE B 1 270 ? 19.578 3.453 3.088 1 98.25 270 ILE B CA 1
ATOM 4349 C C . ILE B 1 270 ? 19.453 3.232 4.594 1 98.25 270 ILE B C 1
ATOM 4351 O O . ILE B 1 270 ? 18.625 2.426 5.043 1 98.25 270 ILE B O 1
ATOM 4355 N N . TRP B 1 271 ? 20.281 3.912 5.352 1 96.38 271 TRP B N 1
ATOM 4356 C CA . TRP B 1 271 ? 20.172 4.059 6.797 1 96.38 271 TRP B CA 1
ATOM 4357 C C . TRP B 1 271 ? 20.625 5.441 7.242 1 96.38 271 TRP B C 1
ATOM 4359 O O . TRP B 1 271 ? 21.219 6.188 6.457 1 96.38 271 TRP B O 1
ATOM 4369 N N . ARG B 1 272 ? 20.219 5.82 8.438 1 90.69 272 ARG B N 1
ATOM 4370 C CA . ARG B 1 272 ? 20.609 7.137 8.93 1 90.69 272 ARG B CA 1
ATOM 4371 C C . ARG B 1 272 ? 22.125 7.238 9.039 1 90.69 272 ARG B C 1
ATOM 4373 O O . ARG B 1 272 ? 22.781 6.355 9.602 1 90.69 272 ARG B O 1
ATOM 4380 N N . ARG B 1 273 ? 22.641 8.328 8.516 1 88.62 273 ARG B N 1
ATOM 4381 C CA . ARG B 1 273 ? 24.078 8.547 8.594 1 88.62 273 ARG B CA 1
ATOM 4382 C C . ARG B 1 273 ? 24.547 8.609 10.047 1 88.62 273 ARG B C 1
ATOM 4384 O O . ARG B 1 273 ? 23.969 9.328 10.859 1 88.62 273 ARG B O 1
ATOM 4391 N N . GLY B 1 274 ? 25.594 7.797 10.289 1 83.69 274 GLY B N 1
ATOM 4392 C CA . GLY B 1 274 ? 26.156 7.793 11.633 1 83.69 274 GLY B CA 1
ATOM 4393 C C . GLY B 1 274 ? 25.406 6.883 12.594 1 83.69 274 GLY B C 1
ATOM 4394 O O . GLY B 1 274 ? 25.859 6.668 13.719 1 83.69 274 GLY B O 1
ATOM 4395 N N . ALA B 1 275 ? 24.266 6.445 12.203 1 79.5 275 ALA B N 1
ATOM 4396 C CA . ALA B 1 275 ? 23.484 5.566 13.07 1 79.5 275 ALA B CA 1
ATOM 4397 C C . ALA B 1 275 ? 24.109 4.172 13.141 1 79.5 275 ALA B C 1
ATOM 4399 O O . ALA B 1 275 ? 24.766 3.734 12.195 1 79.5 275 ALA B O 1
ATOM 4400 N N . TYR B 1 276 ? 23.969 3.564 14.211 1 77.62 276 TYR B N 1
ATOM 4401 C CA . TYR B 1 276 ? 24.375 2.176 14.375 1 77.62 276 TYR B CA 1
ATOM 4402 C C . TYR B 1 276 ? 23.484 1.24 13.562 1 77.62 276 TYR B C 1
ATOM 4404 O O . TYR B 1 276 ? 22.266 1.35 13.602 1 77.62 276 TYR B O 1
ATOM 4412 N N . LEU B 1 277 ? 24.109 0.337 12.82 1 85.88 277 LEU B N 1
ATOM 4413 C CA . LEU B 1 277 ? 23.422 -0.739 12.125 1 85.88 277 LEU B CA 1
ATOM 4414 C C . LEU B 1 277 ? 23.531 -2.049 12.898 1 85.88 277 LEU B C 1
ATOM 4416 O O . LEU B 1 277 ? 24.641 -2.494 13.211 1 85.88 277 LEU B O 1
ATOM 4420 N N . SER B 1 278 ? 22.375 -2.562 13.211 1 84.12 278 SER B N 1
ATOM 4421 C CA . SER B 1 278 ? 22.375 -3.836 13.922 1 84.12 278 SER B CA 1
ATOM 4422 C C . SER B 1 278 ? 23.062 -4.926 13.102 1 84.12 278 SER B C 1
ATOM 4424 O O . SER B 1 278 ? 23.234 -4.781 11.891 1 84.12 278 SER B O 1
ATOM 4426 N N . ARG B 1 279 ? 23.453 -5.984 13.727 1 87.38 279 ARG B N 1
ATOM 4427 C CA . ARG B 1 279 ? 24.016 -7.133 13.023 1 87.38 279 ARG B CA 1
ATOM 4428 C C . ARG B 1 279 ? 23.016 -7.719 12.031 1 87.38 279 ARG B C 1
ATOM 4430 O O . ARG B 1 279 ? 23.391 -8.203 10.969 1 87.38 279 ARG B O 1
ATOM 4437 N N . ALA B 1 280 ? 21.75 -7.668 12.445 1 90.38 280 ALA B N 1
ATOM 4438 C CA . ALA B 1 280 ? 20.688 -8.133 11.562 1 90.38 280 ALA B CA 1
ATOM 4439 C C . ALA B 1 280 ? 20.641 -7.316 10.273 1 90.38 280 ALA B C 1
ATOM 4441 O O . ALA B 1 280 ? 20.562 -7.879 9.18 1 90.38 280 ALA B O 1
ATOM 4442 N N . ALA B 1 281 ? 20.766 -6.031 10.43 1 93.25 281 ALA B N 1
ATOM 4443 C CA . ALA B 1 281 ? 20.75 -5.145 9.273 1 93.25 281 ALA B CA 1
ATOM 4444 C C . ALA B 1 281 ? 22 -5.344 8.422 1 93.25 281 ALA B C 1
ATOM 4446 O O . ALA B 1 281 ? 21.938 -5.352 7.191 1 93.25 281 ALA B O 1
ATOM 4447 N N . GLN B 1 282 ? 23.094 -5.531 9.062 1 92.56 282 GLN B N 1
ATOM 4448 C CA . GLN B 1 282 ? 24.344 -5.762 8.352 1 92.56 282 GLN B CA 1
ATOM 4449 C C . GLN B 1 282 ? 24.297 -7.07 7.566 1 92.56 282 GLN B C 1
ATOM 4451 O O . GLN B 1 282 ? 24.844 -7.152 6.457 1 92.56 282 GLN B O 1
ATOM 4456 N N . ALA B 1 283 ? 23.688 -8.008 8.148 1 93.56 283 ALA B N 1
ATOM 4457 C CA . ALA B 1 283 ? 23.562 -9.297 7.477 1 93.56 283 ALA B CA 1
ATOM 4458 C C . ALA B 1 283 ? 22.719 -9.172 6.215 1 93.56 283 ALA B C 1
ATOM 4460 O O . ALA B 1 283 ? 23 -9.812 5.199 1 93.56 283 ALA B O 1
ATOM 4461 N N . TRP B 1 284 ? 21.672 -8.375 6.281 1 95.88 284 TRP B N 1
ATOM 4462 C CA . TRP B 1 284 ? 20.859 -8.125 5.094 1 95.88 284 TRP B CA 1
ATOM 4463 C C . TRP B 1 284 ? 21.688 -7.461 4 1 95.88 284 TRP B C 1
ATOM 4465 O O . TRP B 1 284 ? 21.656 -7.887 2.844 1 95.88 284 TRP B O 1
ATOM 4475 N N . LEU B 1 285 ? 22.453 -6.465 4.406 1 96.75 285 LEU B N 1
ATOM 4476 C CA . LEU B 1 285 ? 23.281 -5.746 3.447 1 96.75 285 LEU B CA 1
ATOM 4477 C C . LEU B 1 285 ? 24.312 -6.676 2.822 1 96.75 285 LEU B C 1
ATOM 4479 O O . LEU B 1 285 ? 24.609 -6.574 1.627 1 96.75 285 LEU B O 1
ATOM 4483 N N . ALA B 1 286 ? 24.828 -7.543 3.594 1 95.94 286 ALA B N 1
ATOM 4484 C CA . ALA B 1 286 ? 25.797 -8.508 3.09 1 95.94 286 ALA B CA 1
ATOM 4485 C C . ALA B 1 286 ? 25.156 -9.453 2.076 1 95.94 286 ALA B C 1
ATOM 4487 O O . ALA B 1 286 ? 25.766 -9.773 1.049 1 95.94 286 ALA B O 1
ATOM 4488 N N . LEU B 1 287 ? 23.953 -9.852 2.375 1 95.69 287 LEU B N 1
ATOM 4489 C CA . LEU B 1 287 ? 23.219 -10.734 1.475 1 95.69 287 LEU B CA 1
ATOM 4490 C C . LEU B 1 287 ? 23 -10.062 0.125 1 95.69 287 LEU B C 1
ATOM 4492 O O . LEU B 1 287 ? 23.094 -10.711 -0.92 1 95.69 287 LEU B O 1
ATOM 4496 N N . LEU B 1 288 ? 22.656 -8.789 0.135 1 95.19 288 LEU B N 1
ATOM 4497 C CA . LEU B 1 288 ? 22.359 -8.039 -1.083 1 95.19 288 LEU B CA 1
ATOM 4498 C C . LEU B 1 288 ? 23.594 -7.969 -1.984 1 95.19 288 LEU B C 1
ATOM 4500 O O . LEU B 1 288 ? 23.469 -7.781 -3.195 1 95.19 288 LEU B O 1
ATOM 4504 N N . ARG B 1 289 ? 24.75 -8.078 -1.445 1 93 289 ARG B N 1
ATOM 4505 C CA . ARG B 1 289 ? 26 -7.953 -2.201 1 93 289 ARG B CA 1
ATOM 4506 C C . ARG B 1 289 ? 26.344 -9.258 -2.908 1 93 289 ARG B C 1
ATOM 4508 O O . ARG B 1 289 ? 27.188 -9.281 -3.803 1 93 289 ARG B O 1
ATOM 4515 N N . GLU B 1 290 ? 25.672 -10.266 -2.451 1 91.06 290 GLU B N 1
ATOM 4516 C CA . GLU B 1 290 ? 25.953 -11.555 -3.08 1 91.06 290 GLU B CA 1
ATOM 4517 C C . GLU B 1 290 ? 25.344 -11.625 -4.477 1 91.06 290 GLU B C 1
ATOM 4519 O O . GLU B 1 290 ? 24.297 -11.031 -4.738 1 91.06 290 GLU B O 1
ATOM 4524 N N . PRO B 1 291 ? 26.125 -12.188 -5.293 1 72.56 291 PRO B N 1
ATOM 4525 C CA . PRO B 1 291 ? 25.578 -12.328 -6.641 1 72.56 291 PRO B CA 1
ATOM 4526 C C . PRO B 1 291 ? 24.266 -13.117 -6.66 1 72.56 291 PRO B C 1
ATOM 4528 O O . PRO B 1 291 ? 24.156 -14.133 -5.969 1 72.56 291 PRO B O 1
ATOM 4531 N N . HIS B 1 292 ? 23.219 -12.445 -6.859 1 64.56 292 HIS B N 1
ATOM 4532 C CA . HIS B 1 292 ? 21.969 -13.172 -6.988 1 64.56 292 HIS B CA 1
ATOM 4533 C C . HIS B 1 292 ? 21.578 -13.359 -8.453 1 64.56 292 HIS B C 1
ATOM 4535 O O . HIS B 1 292 ? 21.578 -12.398 -9.219 1 64.56 292 HIS B O 1
ATOM 4541 N N . GLY B 1 293 ? 22.203 -14.359 -9.195 1 49.34 293 GLY B N 1
ATOM 4542 C CA . GLY B 1 293 ? 21.969 -14.789 -10.562 1 49.34 293 GLY B CA 1
ATOM 4543 C C . GLY B 1 293 ? 20.594 -15.375 -10.781 1 49.34 293 GLY B C 1
ATOM 4544 O O . GLY B 1 293 ? 19.922 -15.766 -9.828 1 49.34 293 GLY B O 1
#

InterPro domains:
  IPR000847 LysR, HTH, N-terminal domain [PF00126] (3-62)
  IPR000847 LysR, HTH, N-terminal domain [PR00039] (18-29)
  IPR000847 LysR, HTH, N-terminal domain [PR00039] (29-39)
  IPR000847 LysR, HTH, N-terminal domain [PR00039] (39-50)
  IPR000847 LysR, HTH, N-terminal domain [PS50931] (1-58)
  IPR005119 LysR, substrate-binding [PF03466] (87-290)
  IPR036388 Winged helix-like DNA-binding domain superfamily [G3DSA:1.10.10.10] (1-88)
  IPR036390 Winged helix DNA-binding domain superfamily [SSF46785] (1-109)
  IPR050950 HTH-type LysR transcriptional regulators [PTHR30419] (1-290)

Solvent-accessible surface area (backbone atoms only — not comparable to full-atom values): 30777 Å² total; per-residue (Å²): 123,50,71,69,23,47,50,39,41,47,35,21,61,75,59,62,28,54,61,53,23,10,64,73,68,72,48,51,44,67,55,36,52,48,29,34,50,50,38,23,59,64,70,70,44,68,35,67,40,80,52,99,91,38,74,38,71,32,76,60,20,49,52,48,46,56,51,39,52,40,48,52,38,51,50,48,50,50,49,42,53,52,39,51,67,67,65,52,69,59,43,68,32,35,37,27,38,35,49,78,41,35,38,78,62,39,22,63,53,50,42,50,48,43,69,77,36,71,54,42,46,73,46,67,44,73,32,32,29,52,52,30,49,49,32,26,71,61,45,74,20,61,33,21,30,23,60,66,71,84,59,78,64,44,41,71,45,82,69,50,76,34,54,38,20,31,38,28,20,54,83,43,91,66,49,82,43,83,54,42,52,72,69,81,43,53,88,45,31,31,39,45,54,33,84,43,29,57,64,49,58,38,51,51,51,54,36,45,76,66,73,45,76,68,44,78,50,44,61,40,72,44,70,62,31,53,46,37,28,15,40,63,64,48,25,31,36,76,32,41,41,79,46,45,66,75,57,58,45,90,42,37,30,80,27,41,39,58,89,44,92,77,50,55,49,35,34,17,40,32,27,46,52,91,55,87,72,44,65,56,51,48,49,52,57,53,55,67,69,43,87,80,128,124,50,71,70,22,47,51,37,43,46,36,21,61,76,57,62,28,56,62,53,22,10,63,73,68,71,48,50,43,68,56,37,52,48,30,33,50,49,37,24,58,65,70,69,46,66,34,67,40,80,52,101,90,37,75,37,73,32,76,60,20,50,51,47,46,55,52,40,52,42,49,52,38,52,50,48,50,52,49,42,53,52,41,49,68,76,52,79,64,61,48,68,30,35,37,27,37,34,50,79,40,35,39,78,63,39,22,65,52,52,44,52,49,43,69,77,37,72,52,46,44,74,46,70,44,74,33,32,30,52,52,28,51,49,33,26,72,61,45,75,20,61,31,20,31,23,59,67,72,85,59,78,64,42,41,72,45,83,71,50,78,34,53,36,20,31,38,29,20,55,82,42,92,66,50,82,44,83,54,43,51,71,69,79,44,53,89,44,31,32,40,45,55,34,83,42,30,57,64,48,57,39,49,51,51,55,36,46,75,65,72,44,78,69,44,77,51,46,62,39,74,45,67,65,31,52,45,36,26,14,39,62,63,50,25,30,37,76,31,40,41,80,47,45,65,76,57,58,44,91,41,37,31,80,28,41,40,57,87,46,93,78,50,54,49,35,34,17,40,33,29,46,53,92,54,87,73,42,62,56,48,49,50,51,55,54,55,66,70,42,86,79,128

Sequence (586 aa):
MEFKQLRSFIEVVHRGGFTQAAQTLHISQSAVSKQVAQLEQDVGQPLLERQASHLHLTAAGRIVLERGEALLRQRQALLNELDDLSQMERGELRLGLPMLGSDTLFAGLFAEYRRRHPNIAIQLLEGGSRSVEQAVRSGELELGGCLTPTDEAFDYQPFCNEPLDALLPAGHALAGLDAVGLGQLADTPFLLYQRSFVLNDRLLKACQQQGFTPKEGGRSGQADFLAALVAAGQGVVMLPRVVAKVLERPGVVRVPLHAQEDLRWDIAFIWRRGAYLSRAAQAWLALLREPHGMEFKQLRSFIEVVHRGGFTQAAQTLHISQSAVSKQVAQLEQDVGQPLLERQASHLHLTAAGRIVLERGEALLRQRQALLNELDDLSQMERGELRLGLPMLGSDTLFAGLFAEYRRRHPNIAIQLLEGGSRSVEQAVRSGELELGGCLTPTDEAFDYQPFCNEPLDALLPAGHALAGLDAVGLGQLADTPFLLYQRSFVLNDRLLKACQQQGFTPKEGGRSGQADFLAALVAAGQGVVMLPRVVAKVLERPGVVRVPLHAQEDLRWDIAFIWRRGAYLSRAAQAWLALLREPHG

pLDDT: mean 87.73, std 10.48, range [49.34, 98.44]

Organism: Pseudomonas putida (strain ATCC 47054 / DSM 6125 / CFBP 8728 / NCIMB 11950 / KT2440) (NCBI:txid160488)

Nearest PDB structures (foldseek):
  5y2v-assembly1_C  TM=5.850E-01  e=6.221E-25  Synechocystis sp. PCC 6803 substr. Kazusa
  8sbf-assembly1_D  TM=6.287E-01  e=2.588E-22  Acinetobacter baylyi ADP1
  6g4r-assembly1_E  TM=6.052E-01  e=1.914E-22  Corynebacterium glutamicum
  2esn-assembly1_C  TM=7.221E-01  e=3.778E-18  Pseudomonas aeruginosa
  8sbh-assembly1_B  TM=8.419E-01  e=4.704E-16  Escherichia coli K-12

Secondary structure (DSSP, 8-state):
--HHHHHHHHHHHHHTSHHHHHHHHTS-HHHHHHHHHHHHHHHTS--EEEETTEEEE-HHHHHHHHHHHHHHHHHHHHHHHHHHHHT-S-EEEEEEEESTTIIIIIHHHHHHHHHH-TTEEEEEEEE-HHHHHHHHHHTS-SEEEEE----TTEEEEEEEEE-EEEEEETTSTTTT-S-B-GGGGTTSPEEEE-TT-THHHHHHHHHHHTT--PPEEEEES-HHHHHHHHHTTS-BEEEEHHHHGGG--TTEEEEEBPP-TT--EEEEEEEETTPPPPHHHHHHHHHHTS---/--HHHHHHHHHHHHHTSHHHHHHHHTS-HHHHHHHHHHHHHHHTS--EEEETTEEEE-HHHHHHHHHHHHHHHHHHHHHHHHHHHT-TTSEEEEEEEESTTIIIIIHHHHHHHHHH-TTEEEEEEEE-HHHHHHHHHHTS-SEEEEE----TTEEEEEEEEE-EEEEEETTSTTTT-S-B-GGGGTTSPEEEE-TT-THHHHHHHHHHHTT--PPEEEEES-HHHHHHHHHTTS-BEEEEHHHHGGG--TTEEEEEBPP-TT--EEEEEEEETTPPPPHHHHHHHHHHHS---

Radius of gyration: 24.15 Å; Cα contacts (8 Å, |Δi|>4): 1083; chains: 2; bounding box: 55×68×68 Å

Foldseek 3Di:
DDLVLLQLLLLCVVQFHLCRSCVVVVHDSVVSVVSPVVVCVVVVHHQWDDDPNTIDGDPVVVVSNLVSVLVVLVVLLVVLVVVVVVVPLAEEAEEEEELQCCPLPPPVLVVVLCVVRVRYHYHYDYDAQQVQVVCQVSNVHQKYKYFDDPDPQKDWAWQDKFAKKKKAFCPDPCLPDQEDEPVVQQVWAEEEEDPSHCLRVLSQVRNVVVPGGHHHLYYYNHPLVVLVCRLVVSTMYIGGPSRVVVNDDPRIGIHGYPDDPSNIRIMIMIHGPPRDDRPSRVSSSVSSPDDDD/DDLVLLQLLLLCVVQFHLCRSCVVVVHDSVVSVVSPVVVCVVVVHHQWDDDPNGIDGDPVVVVSNLVSVLVVLVVLLVVLVVVLVVPDQAEEAEEEEELQCCPLPPPVLVVVLCVVHVRYHYHYDYDAQQVQVVCQVSNVHQKYKYFDDPDPQKDWAWQDKFAKKKKAFCPDPCLPDQEDEPVVQQVWAEEEEDPSHCLRVLSQVRVVVVPHGHHHLYYYNHPLVVLVCRLVVSGMYIGGPSRVVVNDDPRIGIHGYPDDPSNIRIMIMIHGPPRDDRPSRVVSSVSSPDDDD